Protein AF-A0A2U2I486-F1 (afdb_monomer)

Secondary structure (DSSP, 8-state):
--PPPPP---------PBPPHHHHHHHHHHHHHHHHHHHHHHGGG--SSHHHHHHHHHHHHHHGGG--HHHHHHHHHHHHHHHHHHHHHH-GGG--EEEEETTEEEEEEE-TTSPEEEE-HHHHHHHHHHHT-SSHHHHHHHHHHHHHH-GGG---------------PPPPPPPPP------PPPPPP-PPPPPP--PPPPPP----------------------------PPPPPEEEEEEBTTS-EEEEEPPSS-TTT---S--EEEEEEEEETTEEEEEEEEEE-TTTHHHHS---TTSHHHHHHHHHHHHHHHHHHHS--HHHHHHHHHHHHHHHHHHHHHSS-SSS--TT--SEEEEEEEE-SSSEEEEEEEES-HHHHHHHHHHTHHHHHTSSEEEEE------------

Sequence (417 aa):
MVTPTPAAQLPRTEAGPPIDAIELARLNGYAAFVLNALKEQLGDAAGYDVKSLSILSKNVSDKRLGYDGETAGKIATLYGAFLGQTLITCFPKAAPAWIRANGGVGIAMRSPSGAVSLVFPVASLTSHIEQGEQFSLLRCFSAVAASLAGPSQQRAEPEPAARIAPDVKPLPATPVDADALAAPVSAPVAAPLPKPVAAPIPEPVAAPITSPVEAQAAVSAKSARPAFMRQALAPTPAFDLGPDDKGNPLILHLPEACCNCSHRTYTVAKETPLKLGGGQGIEVDFAYCGRCAFTAGKLPLRLAVHAALLGVAYAGLIIATLWSGRLLALAVLAPPLIAAAVYFSLHRARGRMTSNYQPVRLAGLERGSLGIRKLVLRFSNKEYAAEFGSLNENRVSDGTIEITHARMIRLHNRPYG

Radius of gyration: 34.33 Å; Cα contacts (8 Å, |Δi|>4): 468; chains: 1; bounding box: 68×110×97 Å

Mean predicted aligned error: 19.28 Å

Foldseek 3Di:
DDDPDPDPDDPQFDFAAFDDPVVVVVLVVLLVVLQVVLCVVPNPPGDLELVNLQVVLQVCLVCLVVQDDPSQLSSLSSSLSSLLVSCCVVCVVQVWGWGDTPNAIWIWGAAPVRRTDTAGSSVQSSVCSVVSPGSSSSVSNVVVVVVNVPPVPPPDPDDPPPDDDDPDDDDDDDDDDPDDDDDDDDDDDDDDDDDDDDDDDDDDDDDDDDDDDDDDDDDDDPDDDDPDDPDPPDPADWDWQAAALVRHTPIFGADCAALAPRHNPGFDFDFAFADDPPDDTRTDTHGHDSVCVVLSDLPVCDDPVVVVLVVQQVVLVVVLVVPPDPVVSCVSNVVSVVVVVVVCVVVVPPPDDDSNDDQKHFPDWDAHPNGTHATEIEGADPVSLVVSCVRCVVCVVSRNYHYHYPPPPPPDPPPDD

Organism: NCBI:txid1524097

Nearest PDB structures (foldseek):
  5f9f-assembly1_K  TM=2.195E-01  e=8.546E+00  Homo sapiens

pLDDT: mean 74.26, std 20.44, range [30.27, 98.0]

Structure (mmCIF, N/CA/C/O backbone):
data_AF-A0A2U2I486-F1
#
_entry.id   AF-A0A2U2I486-F1
#
loop_
_atom_site.group_PDB
_atom_site.id
_atom_site.type_symbol
_atom_site.label_atom_id
_atom_site.label_alt_id
_atom_site.label_comp_id
_atom_site.label_asym_id
_atom_site.label_entity_id
_atom_site.label_seq_id
_atom_site.pdbx_PDB_ins_code
_atom_site.Cartn_x
_atom_site.Cartn_y
_atom_site.Cartn_z
_atom_site.occupancy
_atom_site.B_iso_or_equiv
_atom_site.auth_seq_id
_atom_site.auth_comp_id
_atom_site.auth_asym_id
_atom_site.auth_atom_id
_atom_site.pdbx_PDB_model_num
ATOM 1 N N . MET A 1 1 ? 11.520 42.914 -5.636 1.00 43.88 1 MET A N 1
ATOM 2 C CA . MET A 1 1 ? 12.199 41.867 -6.427 1.00 43.88 1 MET A CA 1
ATOM 3 C C . MET A 1 1 ? 12.031 40.558 -5.678 1.00 43.88 1 MET A C 1
ATOM 5 O O . MET A 1 1 ? 12.535 40.456 -4.570 1.00 43.88 1 MET A O 1
ATOM 9 N N . VAL A 1 2 ? 11.240 39.622 -6.206 1.00 30.27 2 VAL A N 1
ATOM 10 C CA . VAL A 1 2 ? 11.104 38.279 -5.620 1.00 30.27 2 VAL A CA 1
ATOM 11 C C . VAL A 1 2 ? 12.254 37.454 -6.180 1.00 30.27 2 VAL A C 1
ATOM 13 O O . VAL A 1 2 ? 12.322 37.240 -7.387 1.00 30.27 2 VAL A O 1
ATOM 16 N N . THR A 1 3 ? 13.199 37.066 -5.332 1.00 34.34 3 THR A N 1
ATOM 17 C CA . THR A 1 3 ? 14.266 36.140 -5.711 1.00 34.34 3 THR A CA 1
ATOM 18 C C . THR A 1 3 ? 13.634 34.785 -6.045 1.00 34.34 3 THR A C 1
ATOM 20 O O . THR A 1 3 ? 12.876 34.262 -5.224 1.00 34.34 3 THR A O 1
ATOM 23 N N . PRO A 1 4 ? 13.885 34.209 -7.236 1.00 39.44 4 PRO A N 1
ATOM 24 C CA . PRO A 1 4 ? 13.373 32.886 -7.558 1.00 39.44 4 PRO A CA 1
ATOM 25 C C . PRO A 1 4 ? 13.928 31.887 -6.543 1.00 39.44 4 PRO A C 1
ATOM 27 O O . PRO A 1 4 ? 15.137 31.823 -6.312 1.00 39.44 4 PRO A O 1
ATOM 30 N N . THR A 1 5 ? 13.036 31.131 -5.903 1.00 33.69 5 THR A N 1
ATOM 31 C CA . THR A 1 5 ? 13.426 30.042 -5.010 1.00 33.69 5 THR A CA 1
ATOM 32 C C . THR A 1 5 ? 14.251 29.040 -5.824 1.00 33.69 5 THR A C 1
ATOM 34 O O . THR A 1 5 ? 13.760 28.570 -6.854 1.00 33.69 5 THR A O 1
ATOM 37 N N . PRO A 1 6 ? 15.496 28.726 -5.425 1.00 37.31 6 PRO A N 1
ATOM 38 C CA . PRO A 1 6 ? 16.315 27.768 -6.153 1.00 37.31 6 PRO A CA 1
ATOM 39 C C . PRO A 1 6 ? 15.577 26.430 -6.222 1.00 37.31 6 PRO A C 1
ATOM 41 O O . PRO A 1 6 ? 15.105 25.922 -5.203 1.00 37.31 6 PRO A O 1
ATOM 44 N N . ALA A 1 7 ? 15.448 25.880 -7.434 1.00 39.12 7 ALA A N 1
ATOM 45 C CA . ALA A 1 7 ? 14.873 24.559 -7.639 1.00 39.12 7 ALA A CA 1
ATOM 46 C C . ALA A 1 7 ? 15.626 23.560 -6.753 1.00 39.12 7 ALA A C 1
ATOM 48 O O . ALA A 1 7 ? 16.855 23.479 -6.820 1.00 39.12 7 ALA A O 1
ATOM 49 N N . ALA A 1 8 ? 14.895 22.848 -5.892 1.00 34.44 8 ALA A N 1
ATOM 50 C CA . ALA A 1 8 ? 15.474 21.874 -4.980 1.00 34.44 8 ALA A CA 1
ATOM 51 C C . ALA A 1 8 ? 16.332 20.882 -5.779 1.00 34.44 8 ALA A C 1
ATOM 53 O O . ALA A 1 8 ? 15.821 20.145 -6.625 1.00 34.44 8 ALA A O 1
ATOM 54 N N . GLN A 1 9 ? 17.646 20.892 -5.542 1.00 39.12 9 GLN A N 1
ATOM 55 C CA . GLN A 1 9 ? 18.541 19.901 -6.123 1.00 39.12 9 GLN A CA 1
ATOM 56 C C . GLN A 1 9 ? 18.158 18.541 -5.540 1.00 39.12 9 GLN A C 1
ATOM 58 O O . GLN A 1 9 ? 18.281 18.318 -4.336 1.00 39.12 9 GLN A O 1
ATOM 63 N N . LEU A 1 10 ? 17.653 17.646 -6.393 1.00 45.47 10 LEU A N 1
ATOM 64 C CA . LEU A 1 10 ? 17.378 16.266 -6.008 1.00 45.47 10 LEU A CA 1
ATOM 65 C C . LEU A 1 10 ? 18.682 15.640 -5.475 1.00 45.47 10 LEU A C 1
ATOM 67 O O . LEU A 1 10 ? 19.720 15.775 -6.132 1.00 45.47 10 LEU A O 1
ATOM 71 N N . PRO A 1 11 ? 18.666 14.980 -4.303 1.00 50.12 11 PRO A N 1
ATOM 72 C CA . PRO A 1 11 ? 19.854 14.337 -3.757 1.00 50.12 11 PRO A CA 1
ATOM 73 C C . PRO A 1 11 ? 20.425 13.352 -4.782 1.00 50.12 11 PRO A C 1
ATOM 75 O O . PRO A 1 11 ? 19.689 12.526 -5.331 1.00 50.12 11 PRO A O 1
ATOM 78 N N . ARG A 1 12 ? 21.738 13.446 -5.050 1.00 55.31 12 ARG A N 1
ATOM 79 C CA . ARG A 1 12 ? 22.470 12.471 -5.874 1.00 55.31 12 ARG A CA 1
ATOM 80 C C . ARG A 1 12 ? 22.358 11.116 -5.195 1.00 55.31 12 ARG A C 1
ATOM 82 O O . ARG A 1 12 ? 23.100 10.812 -4.271 1.00 55.31 12 ARG A O 1
ATOM 89 N N . THR A 1 13 ? 21.380 10.339 -5.625 1.00 65.19 13 THR A N 1
ATOM 90 C CA . THR A 1 13 ? 21.163 9.001 -5.105 1.00 65.19 13 THR A CA 1
ATOM 91 C C . THR A 1 13 ? 21.989 8.055 -5.969 1.00 65.19 13 THR A C 1
ATOM 93 O O . THR A 1 13 ? 21.923 8.127 -7.198 1.00 65.19 13 THR A O 1
ATOM 96 N N . GLU A 1 14 ? 22.807 7.210 -5.350 1.00 76.50 14 GLU A N 1
ATOM 97 C CA . GLU A 1 14 ? 23.515 6.160 -6.077 1.00 76.50 14 GLU A CA 1
ATOM 98 C C . GLU A 1 14 ? 22.495 5.189 -6.683 1.00 76.50 14 GLU A C 1
ATOM 100 O O . GLU A 1 14 ? 21.505 4.815 -6.047 1.00 76.50 14 GLU A O 1
ATOM 105 N N . ALA A 1 15 ? 22.701 4.814 -7.945 1.00 82.44 15 ALA A N 1
ATOM 106 C CA . ALA A 1 15 ? 21.860 3.821 -8.591 1.00 82.44 15 ALA A CA 1
ATOM 107 C C . ALA A 1 15 ? 22.086 2.467 -7.909 1.00 82.44 15 ALA A C 1
ATOM 109 O O . ALA A 1 15 ? 23.188 1.926 -7.950 1.00 82.44 15 ALA A O 1
ATOM 110 N N . GLY A 1 16 ? 21.046 1.938 -7.267 1.00 88.88 16 GLY A N 1
ATOM 111 C CA . GLY A 1 16 ? 21.075 0.587 -6.722 1.00 88.88 16 GLY A CA 1
ATOM 112 C C . GLY A 1 16 ? 21.023 -0.495 -7.811 1.00 88.88 16 GLY A C 1
ATOM 113 O O . GLY A 1 16 ? 20.982 -0.187 -9.007 1.00 88.88 16 GLY A O 1
ATOM 114 N N . PRO A 1 17 ? 21.049 -1.779 -7.416 1.00 94.31 17 PRO A N 1
ATOM 115 C CA . PRO A 1 17 ? 21.125 -2.890 -8.355 1.00 94.31 17 PRO A CA 1
ATOM 116 C C . PRO A 1 17 ? 19.868 -2.991 -9.240 1.00 94.31 17 PRO A C 1
ATOM 118 O O . PRO A 1 17 ? 18.783 -2.554 -8.827 1.00 94.31 17 PRO A O 1
ATOM 121 N N . PRO A 1 18 ? 19.985 -3.597 -10.440 1.00 96.00 18 PRO A N 1
ATOM 122 C CA . PRO A 1 18 ? 18.830 -3.987 -11.243 1.00 96.00 18 PRO A CA 1
ATOM 123 C C . PRO A 1 18 ? 17.846 -4.824 -10.420 1.00 96.00 18 PRO A C 1
ATOM 125 O O . PRO A 1 18 ? 18.261 -5.619 -9.574 1.00 96.00 18 PRO A O 1
ATOM 128 N N . ILE A 1 19 ? 16.548 -4.650 -10.668 1.00 96.56 19 ILE A N 1
ATOM 129 C CA . ILE A 1 19 ? 15.531 -5.507 -10.043 1.00 96.56 19 ILE A CA 1
ATOM 130 C C . ILE A 1 19 ? 15.629 -6.947 -10.565 1.00 96.56 19 ILE A C 1
ATOM 132 O O . ILE A 1 19 ? 16.117 -7.187 -11.672 1.00 96.56 19 ILE A O 1
ATOM 136 N N . ASP A 1 20 ? 15.152 -7.911 -9.778 1.00 96.81 20 ASP A N 1
ATOM 137 C CA . ASP A 1 20 ? 15.137 -9.310 -10.195 1.00 96.81 20 ASP A CA 1
ATOM 138 C C . ASP A 1 20 ? 14.113 -9.577 -11.316 1.00 96.81 20 ASP A C 1
ATOM 140 O O . ASP A 1 20 ? 13.197 -8.791 -11.581 1.00 96.81 20 ASP A O 1
ATOM 144 N N . ALA A 1 21 ? 14.271 -10.715 -11.995 1.00 96.06 21 ALA A N 1
ATOM 145 C CA . ALA A 1 21 ? 13.443 -11.074 -13.144 1.00 96.06 21 ALA A CA 1
ATOM 146 C C . ALA A 1 21 ? 11.952 -11.248 -12.796 1.00 96.06 21 ALA A C 1
ATOM 148 O O . ALA A 1 21 ? 11.094 -10.982 -13.641 1.00 96.06 21 ALA A O 1
ATOM 149 N N . ILE A 1 22 ? 11.628 -11.676 -11.571 1.00 96.75 22 ILE A N 1
ATOM 150 C CA . ILE A 1 22 ? 10.245 -11.895 -11.128 1.00 96.75 22 ILE A CA 1
ATOM 151 C C . ILE A 1 22 ? 9.560 -10.544 -10.916 1.00 96.75 22 ILE A C 1
ATOM 153 O O . ILE A 1 22 ? 8.432 -10.335 -11.371 1.00 96.75 22 ILE A O 1
ATOM 157 N N . GLU A 1 23 ? 10.239 -9.609 -10.257 1.00 95.56 23 GLU A N 1
ATOM 158 C CA . GLU A 1 23 ? 9.746 -8.251 -10.051 1.00 95.56 23 GLU A CA 1
ATOM 159 C C . GLU A 1 23 ? 9.606 -7.491 -11.375 1.00 95.56 23 GLU A C 1
ATOM 161 O O . GLU A 1 23 ? 8.579 -6.848 -11.607 1.00 95.56 23 GLU A O 1
ATOM 166 N N . LEU A 1 24 ? 10.573 -7.639 -12.285 1.00 96.44 24 LEU A N 1
ATOM 167 C CA . LEU A 1 24 ? 10.499 -7.066 -13.629 1.00 96.44 24 LEU A CA 1
ATOM 168 C C . LEU A 1 24 ? 9.294 -7.606 -14.409 1.00 96.44 24 LEU A C 1
ATOM 170 O O . LEU A 1 24 ? 8.523 -6.829 -14.974 1.00 96.44 24 LEU A O 1
ATOM 174 N N . ALA A 1 25 ? 9.089 -8.927 -14.408 1.00 96.56 25 ALA A N 1
ATOM 175 C CA . ALA A 1 25 ? 7.935 -9.548 -15.056 1.00 96.56 25 ALA A CA 1
ATOM 176 C C . ALA A 1 25 ? 6.609 -9.036 -14.471 1.00 96.56 25 ALA A C 1
ATOM 178 O O . ALA A 1 25 ? 5.661 -8.774 -15.214 1.00 96.56 25 ALA A O 1
ATOM 179 N N . ARG A 1 26 ? 6.551 -8.826 -13.150 1.00 96.69 26 ARG A N 1
ATOM 180 C CA . ARG A 1 26 ? 5.376 -8.270 -12.468 1.00 96.69 26 ARG A CA 1
ATOM 181 C C . ARG A 1 26 ? 5.080 -6.834 -12.908 1.00 96.69 26 ARG A C 1
ATOM 183 O O . ARG A 1 26 ? 3.932 -6.537 -13.233 1.00 96.69 26 ARG A O 1
ATOM 190 N N . LEU A 1 27 ? 6.086 -5.959 -12.953 1.00 96.12 27 LEU A N 1
ATOM 191 C CA . LEU A 1 27 ? 5.916 -4.573 -13.413 1.00 96.12 27 LEU A CA 1
ATOM 192 C C . LEU A 1 27 ? 5.481 -4.510 -14.878 1.00 96.12 27 LEU A C 1
ATOM 194 O O . LEU A 1 27 ? 4.562 -3.762 -15.212 1.00 96.12 27 LEU A O 1
ATOM 198 N N . ASN A 1 28 ? 6.065 -5.350 -15.732 1.00 96.81 28 ASN A N 1
ATOM 199 C CA . ASN A 1 28 ? 5.653 -5.464 -17.130 1.00 96.81 28 ASN A CA 1
ATOM 200 C C . ASN A 1 28 ? 4.198 -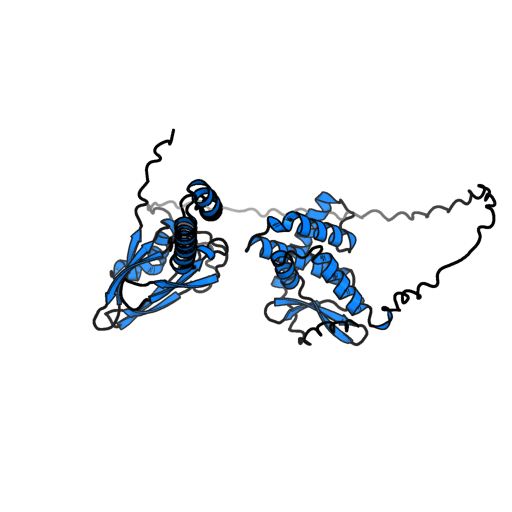5.939 -17.253 1.00 96.81 28 ASN A C 1
ATOM 202 O O . ASN A 1 28 ? 3.443 -5.401 -18.060 1.00 96.81 28 ASN A O 1
ATOM 206 N N . GLY A 1 29 ? 3.776 -6.892 -16.416 1.00 97.12 29 GLY A N 1
ATOM 207 C CA . GLY A 1 29 ? 2.384 -7.340 -16.345 1.00 97.12 29 GLY A CA 1
ATOM 208 C C . GLY A 1 29 ? 1.419 -6.218 -15.949 1.00 97.12 29 GLY A C 1
ATOM 209 O O . GLY A 1 29 ? 0.365 -6.064 -16.564 1.00 97.12 29 GLY A O 1
ATOM 210 N N . TYR A 1 30 ? 1.792 -5.386 -14.974 1.00 97.50 30 TYR A N 1
ATOM 211 C CA . TYR A 1 30 ? 0.999 -4.219 -14.573 1.00 97.50 30 TYR A CA 1
ATOM 212 C C . TYR A 1 30 ? 0.898 -3.164 -15.677 1.00 97.50 30 TYR A C 1
ATOM 214 O O . TYR A 1 30 ? -0.197 -2.669 -15.945 1.00 97.50 30 TYR A O 1
ATOM 222 N N . ALA A 1 31 ? 2.007 -2.854 -16.351 1.00 97.56 31 ALA A N 1
ATOM 223 C CA . ALA A 1 31 ? 2.008 -1.931 -17.482 1.00 97.56 31 ALA A CA 1
ATOM 224 C C . ALA A 1 31 ? 1.124 -2.449 -18.632 1.00 97.56 31 ALA A C 1
ATOM 226 O O . ALA A 1 31 ? 0.301 -1.699 -19.160 1.00 97.56 31 ALA A O 1
ATOM 227 N N . ALA A 1 32 ? 1.223 -3.742 -18.959 1.00 97.88 32 ALA A N 1
ATOM 228 C CA . ALA A 1 32 ? 0.413 -4.378 -19.996 1.00 97.88 32 ALA A CA 1
ATOM 229 C C . ALA A 1 32 ? -1.082 -4.385 -19.652 1.00 97.88 32 ALA A C 1
ATOM 231 O O . ALA A 1 32 ? -1.913 -4.123 -20.519 1.00 97.88 32 ALA A O 1
ATOM 232 N N . PHE A 1 33 ? -1.434 -4.624 -18.385 1.00 97.69 33 PHE A N 1
ATOM 233 C CA . PHE A 1 33 ? -2.816 -4.535 -17.915 1.00 97.69 33 PHE A CA 1
ATOM 234 C C . PHE A 1 33 ? -3.409 -3.139 -18.156 1.00 97.69 33 PHE A C 1
ATOM 236 O O . PHE A 1 33 ? -4.499 -3.019 -18.714 1.00 97.69 33 PHE A O 1
ATOM 243 N N . VAL A 1 34 ? -2.674 -2.079 -17.798 1.00 97.56 34 VAL A N 1
ATOM 244 C CA . VAL A 1 34 ? -3.115 -0.692 -18.030 1.00 97.56 34 VAL A CA 1
ATOM 245 C C . VAL A 1 34 ? -3.218 -0.382 -19.526 1.00 97.56 34 VAL A C 1
ATOM 247 O O . VAL A 1 34 ? -4.187 0.249 -19.948 1.00 97.56 34 VAL A O 1
ATOM 250 N N . LEU A 1 35 ? -2.266 -0.850 -20.341 1.00 97.94 35 LEU A N 1
ATOM 251 C CA . LEU A 1 35 ? -2.310 -0.666 -21.792 1.00 97.94 35 LEU A CA 1
ATOM 252 C C . LEU A 1 35 ? -3.539 -1.334 -22.420 1.00 97.94 35 LEU A C 1
ATOM 254 O O . LEU A 1 35 ? -4.194 -0.728 -23.261 1.00 97.94 35 LEU A O 1
ATOM 258 N N . ASN A 1 36 ? -3.878 -2.554 -22.005 1.00 97.62 36 ASN A N 1
ATOM 259 C CA . ASN A 1 36 ? -5.055 -3.254 -22.522 1.00 97.62 36 ASN A CA 1
ATOM 260 C C . ASN A 1 36 ? -6.351 -2.515 -22.163 1.00 97.62 36 ASN A C 1
ATOM 262 O O . ASN A 1 36 ? -7.188 -2.306 -23.035 1.00 97.62 36 ASN A O 1
ATOM 266 N N . ALA A 1 37 ? -6.468 -2.012 -20.931 1.00 96.81 37 ALA A N 1
ATOM 267 C CA . ALA A 1 37 ? -7.608 -1.186 -20.529 1.00 96.81 37 ALA A CA 1
ATOM 268 C C . ALA A 1 37 ? -7.713 0.121 -21.343 1.00 96.81 37 ALA A C 1
ATOM 270 O O . ALA A 1 37 ? -8.811 0.590 -21.637 1.00 96.81 37 ALA A O 1
ATOM 271 N N . LEU A 1 38 ? -6.582 0.718 -21.736 1.00 96.94 38 LEU A N 1
ATOM 272 C CA . LEU A 1 38 ? -6.579 1.865 -22.648 1.00 96.94 38 LEU A CA 1
ATOM 273 C C . LEU A 1 38 ? -6.982 1.485 -24.072 1.00 96.94 38 LEU A C 1
ATOM 275 O O . LEU A 1 38 ? -7.700 2.250 -24.712 1.00 96.94 38 LEU A O 1
ATOM 279 N N . LYS A 1 39 ? -6.548 0.325 -24.571 1.00 97.69 39 LYS A N 1
ATOM 280 C CA . LYS A 1 39 ? -6.934 -0.177 -25.898 1.00 97.69 39 LYS A CA 1
ATOM 281 C C . LYS A 1 39 ? -8.432 -0.434 -25.998 1.00 97.69 39 LYS A C 1
ATOM 283 O O . LYS A 1 39 ? -9.020 -0.146 -27.031 1.00 97.69 39 LYS A O 1
ATOM 288 N N . GLU A 1 40 ? -9.074 -0.875 -24.922 1.00 96.62 40 GLU A N 1
ATOM 289 C CA . GLU A 1 40 ? -10.538 -0.978 -24.873 1.00 96.62 40 GLU A CA 1
ATOM 290 C C . GLU A 1 40 ? -11.233 0.385 -25.051 1.00 96.62 40 GLU A C 1
ATOM 292 O O . GLU A 1 40 ? -12.322 0.452 -25.614 1.00 96.62 40 GLU A O 1
ATOM 297 N N . GLN A 1 41 ? -10.608 1.481 -24.606 1.00 95.12 41 GLN A N 1
ATOM 298 C CA . GLN A 1 41 ? -11.170 2.836 -24.698 1.00 95.12 41 GLN A CA 1
ATOM 299 C C . GLN A 1 41 ? -10.798 3.572 -25.992 1.00 95.12 41 GLN A C 1
ATOM 301 O O . GLN A 1 41 ? -11.584 4.375 -26.489 1.00 95.12 41 GLN A O 1
ATOM 306 N N . LEU A 1 42 ? -9.586 3.353 -26.505 1.00 95.31 42 LEU A N 1
ATOM 307 C CA . LEU A 1 42 ? -8.979 4.142 -27.585 1.00 95.31 42 LEU A CA 1
ATOM 308 C C . LEU A 1 42 ? -8.692 3.324 -28.853 1.00 95.31 42 LEU A C 1
ATOM 310 O O . LEU A 1 42 ? -8.221 3.883 -29.844 1.00 95.31 42 LEU A O 1
ATOM 314 N N . GLY A 1 43 ? -8.944 2.015 -28.826 1.00 96.94 43 GLY A N 1
ATOM 315 C CA . GLY A 1 43 ? -8.582 1.081 -29.887 1.00 96.94 43 GLY A CA 1
ATOM 316 C C . GLY A 1 43 ? -7.069 0.893 -30.025 1.00 96.94 43 GLY A C 1
ATOM 317 O O . GLY A 1 43 ? -6.291 1.122 -29.095 1.00 96.94 43 GLY A O 1
ATOM 318 N N . ASP A 1 44 ? -6.641 0.519 -31.230 1.00 97.06 44 ASP A N 1
ATOM 319 C CA . ASP A 1 44 ? -5.233 0.245 -31.555 1.00 97.06 44 ASP A CA 1
ATOM 320 C C . ASP A 1 44 ? -4.325 1.484 -31.502 1.00 97.06 44 ASP A C 1
ATOM 322 O O . ASP A 1 44 ? -3.103 1.363 -31.558 1.00 97.06 44 ASP A O 1
ATOM 326 N N . ALA A 1 45 ? -4.904 2.679 -31.351 1.00 95.56 45 ALA A N 1
ATOM 327 C CA . ALA A 1 45 ? -4.158 3.920 -31.182 1.00 95.56 45 ALA A CA 1
ATOM 328 C C . ALA A 1 45 ? -3.526 4.073 -29.784 1.00 95.56 45 ALA A C 1
ATOM 330 O O . ALA A 1 45 ? -2.759 5.013 -29.580 1.00 95.56 45 ALA A O 1
ATOM 331 N N . ALA A 1 46 ? -3.860 3.207 -28.818 1.00 97.50 46 ALA A N 1
ATOM 332 C CA . ALA A 1 46 ? -3.228 3.210 -27.502 1.00 97.50 46 ALA A CA 1
ATOM 333 C C . ALA A 1 46 ? -1.869 2.495 -27.522 1.00 97.50 46 ALA A C 1
ATOM 335 O O . ALA A 1 46 ? -1.747 1.340 -27.945 1.00 97.50 46 ALA A O 1
ATOM 336 N N . GLY A 1 47 ? -0.860 3.166 -26.971 1.00 98.00 47 GLY A N 1
ATOM 337 C CA . GLY A 1 47 ? 0.513 2.683 -26.873 1.00 98.00 47 GLY A CA 1
ATOM 338 C C . GLY A 1 47 ? 1.215 3.164 -25.603 1.00 98.00 47 GLY A C 1
ATOM 339 O O . GLY A 1 47 ? 0.645 3.872 -24.773 1.00 98.00 47 GLY A O 1
ATOM 340 N N . TYR A 1 48 ? 2.483 2.788 -25.446 1.00 97.94 48 TYR A N 1
ATOM 341 C CA . TYR A 1 48 ? 3.366 3.368 -24.427 1.00 97.94 48 TYR A CA 1
ATOM 342 C C . TYR A 1 48 ? 3.914 4.712 -24.926 1.00 97.94 48 TYR A C 1
ATOM 344 O O . TYR A 1 48 ? 5.093 4.842 -25.247 1.00 97.94 48 TYR A O 1
ATOM 352 N N . ASP A 1 49 ? 3.022 5.695 -25.051 1.00 96.88 49 ASP A N 1
ATOM 353 C CA . ASP A 1 49 ? 3.300 7.016 -25.614 1.00 96.88 49 ASP A CA 1
ATOM 354 C C . ASP A 1 49 ? 2.719 8.161 -24.766 1.00 96.88 49 ASP A C 1
ATOM 356 O O . ASP A 1 49 ? 1.925 7.972 -23.839 1.00 96.88 49 ASP A O 1
ATOM 360 N N . VAL A 1 50 ? 3.124 9.389 -25.101 1.00 95.56 50 VAL A N 1
ATOM 361 C CA . VAL A 1 50 ? 2.728 10.610 -24.379 1.00 95.56 50 VAL A CA 1
ATOM 362 C C . VAL A 1 50 ? 1.218 10.861 -24.450 1.00 95.56 50 VAL A C 1
ATOM 364 O O . VAL A 1 50 ? 0.632 11.376 -23.495 1.00 95.56 50 VAL A O 1
ATOM 367 N N . LYS A 1 51 ? 0.561 10.485 -25.555 1.00 96.31 51 LYS A N 1
ATOM 368 C CA . LYS A 1 51 ? -0.881 10.695 -25.748 1.00 96.31 51 LYS A CA 1
ATOM 369 C C . LYS A 1 51 ? -1.685 9.812 -24.793 1.00 96.31 51 LYS A C 1
ATOM 371 O O . LYS A 1 51 ? -2.553 10.306 -24.074 1.00 96.31 51 LYS A O 1
ATOM 376 N N . SER A 1 52 ? -1.348 8.530 -24.744 1.00 97.12 52 SER A N 1
ATOM 377 C CA . SER A 1 52 ? -1.931 7.532 -23.849 1.00 97.12 52 SER A CA 1
ATOM 378 C C . SER A 1 52 ? -1.677 7.895 -22.384 1.00 97.12 52 SER A C 1
ATOM 380 O O . SER A 1 52 ? -2.591 7.857 -21.557 1.00 97.12 52 SER A O 1
ATOM 382 N N . LEU A 1 53 ? -0.462 8.362 -22.073 1.00 95.88 53 LEU A N 1
ATOM 383 C CA . LEU A 1 53 ? -0.108 8.847 -20.741 1.00 95.88 53 LEU A CA 1
ATOM 384 C C . LEU A 1 53 ? -0.927 10.079 -20.323 1.00 95.88 53 LEU A C 1
ATOM 386 O O . LEU A 1 53 ? -1.365 10.155 -19.176 1.00 95.88 53 LEU A O 1
ATOM 390 N N . SER A 1 54 ? -1.169 11.028 -21.232 1.00 95.25 54 SER A N 1
ATOM 391 C CA . SER A 1 54 ? -1.991 12.217 -20.963 1.00 95.25 54 SER A CA 1
ATOM 392 C C . SER A 1 54 ? -3.431 11.844 -20.588 1.00 95.25 54 SER A C 1
ATOM 394 O O . SER A 1 54 ? -3.972 12.348 -19.600 1.00 95.25 54 SER A O 1
ATOM 396 N N . ILE A 1 55 ? -4.021 10.882 -21.305 1.00 95.31 55 ILE A N 1
ATOM 397 C CA . ILE A 1 55 ? -5.374 10.376 -21.031 1.00 95.31 55 ILE A CA 1
ATOM 398 C C . ILE A 1 55 ? -5.434 9.687 -19.663 1.00 95.31 55 ILE A C 1
ATOM 400 O O . ILE A 1 55 ? -6.315 9.999 -18.859 1.00 95.31 55 ILE A O 1
ATOM 404 N N . LEU A 1 56 ? -4.468 8.818 -19.342 1.00 94.81 56 LEU A N 1
ATOM 405 C CA . LEU A 1 56 ? -4.372 8.222 -18.003 1.00 94.81 56 LEU A CA 1
ATOM 406 C C . LEU A 1 56 ? -4.204 9.283 -16.922 1.00 94.81 56 LEU A C 1
ATOM 408 O O . LEU A 1 56 ? -4.858 9.214 -15.884 1.00 94.81 56 LEU A O 1
ATOM 412 N N . SER A 1 57 ? -3.355 10.280 -17.165 1.00 93.56 57 SER A N 1
ATOM 413 C CA . SER A 1 57 ? -3.096 11.359 -16.218 1.00 93.56 57 SER A CA 1
ATOM 414 C C . SER A 1 57 ? -4.363 12.149 -15.891 1.00 93.56 57 SER A C 1
ATOM 416 O O . SER A 1 57 ? -4.577 12.513 -14.730 1.00 93.56 57 SER A O 1
ATOM 418 N N . LYS A 1 58 ? -5.216 12.389 -16.893 1.00 93.56 58 LYS A N 1
ATOM 419 C CA . LYS A 1 58 ? -6.539 12.988 -16.706 1.00 93.56 58 LYS A CA 1
ATOM 420 C C . LYS A 1 58 ? -7.455 12.061 -15.904 1.00 93.56 58 LYS A C 1
ATOM 422 O O . LYS A 1 58 ? -7.997 12.486 -14.890 1.00 93.56 58 LYS A O 1
ATOM 427 N N . ASN A 1 59 ? -7.530 10.779 -16.267 1.00 91.06 59 ASN A N 1
ATOM 428 C CA . ASN A 1 59 ? -8.355 9.790 -15.566 1.00 91.06 59 ASN A CA 1
ATOM 429 C C . ASN A 1 59 ? -7.998 9.649 -14.074 1.00 91.06 59 ASN A C 1
ATOM 431 O O . ASN A 1 59 ? -8.900 9.539 -13.242 1.00 91.06 59 ASN A O 1
ATOM 435 N N . VAL A 1 60 ? -6.705 9.665 -13.713 1.00 90.31 60 VAL A N 1
ATOM 436 C CA . VAL A 1 60 ? -6.281 9.693 -12.297 1.00 90.31 60 VAL A CA 1
ATOM 437 C C . VAL A 1 60 ? -6.790 10.950 -11.619 1.00 90.31 60 VAL A C 1
ATOM 439 O O . VAL A 1 60 ? -7.362 10.861 -10.539 1.00 90.31 60 VAL A O 1
ATOM 442 N N . SER A 1 61 ? -6.583 12.106 -12.252 1.00 88.56 61 SER A N 1
ATOM 443 C CA . SER A 1 61 ? -6.938 13.406 -11.681 1.00 88.56 61 SER A CA 1
ATOM 444 C C . SER A 1 61 ? -8.443 13.513 -11.425 1.00 88.56 61 SER A C 1
ATOM 446 O O . SER A 1 61 ? -8.840 13.929 -10.338 1.00 88.56 61 SER A O 1
ATOM 448 N N . ASP A 1 62 ? -9.266 13.058 -12.372 1.00 90.81 62 ASP A N 1
ATOM 449 C CA . ASP A 1 62 ? -10.730 13.112 -12.292 1.00 90.81 62 ASP A CA 1
ATOM 450 C C . ASP A 1 62 ? -11.285 12.174 -11.208 1.00 90.81 62 ASP A C 1
ATOM 452 O O . ASP A 1 62 ? -12.246 12.504 -10.514 1.00 90.81 62 ASP A O 1
ATOM 456 N N . LYS A 1 63 ? -10.665 11.002 -11.022 1.00 90.50 63 LYS A N 1
ATOM 457 C CA . LYS A 1 63 ? -11.135 9.967 -10.083 1.00 90.50 63 LYS A CA 1
ATOM 458 C C . LYS A 1 63 ? -10.423 9.975 -8.730 1.00 90.50 63 LYS A C 1
ATOM 460 O O . LYS A 1 63 ? -10.766 9.169 -7.867 1.00 90.50 63 LYS A O 1
ATOM 465 N N . ARG A 1 64 ? -9.472 10.889 -8.507 1.00 85.56 64 ARG A N 1
ATOM 466 C CA . ARG A 1 64 ? -8.591 10.886 -7.324 1.00 85.56 64 ARG A CA 1
ATOM 467 C C . ARG A 1 64 ? -9.327 10.884 -5.988 1.00 85.56 64 ARG A C 1
ATOM 469 O O . ARG A 1 64 ? -8.892 10.217 -5.063 1.00 85.56 64 ARG A O 1
ATOM 476 N N . LEU A 1 65 ? -10.459 11.589 -5.896 1.00 83.44 65 LEU A N 1
ATOM 477 C CA . LEU A 1 65 ? -11.249 11.677 -4.661 1.00 83.44 65 LEU A CA 1
ATOM 478 C C . LEU A 1 65 ? -11.855 10.324 -4.253 1.00 83.44 65 LEU A C 1
ATOM 480 O O . LEU A 1 65 ? -12.268 10.163 -3.109 1.00 83.44 65 LEU A O 1
ATOM 484 N N . GLY A 1 66 ? -11.910 9.362 -5.179 1.00 85.75 66 GLY A N 1
ATOM 485 C CA . GLY A 1 66 ? -12.337 7.989 -4.925 1.00 85.75 66 GLY A CA 1
ATOM 486 C C . GLY A 1 66 ? -11.197 7.026 -4.582 1.00 85.75 66 GLY A C 1
ATOM 487 O O . GLY A 1 66 ? -11.473 5.857 -4.319 1.00 85.75 66 GLY A O 1
ATOM 488 N N . TYR A 1 67 ? -9.935 7.467 -4.599 1.00 88.44 67 TYR A N 1
ATOM 489 C CA . TYR A 1 67 ? -8.788 6.629 -4.254 1.00 88.44 67 TYR A CA 1
ATOM 490 C C . TYR A 1 67 ? -8.399 6.858 -2.794 1.00 88.44 67 TYR A C 1
ATOM 492 O O . TYR A 1 67 ? -7.779 7.861 -2.457 1.00 88.44 67 TYR A O 1
ATOM 500 N N . ASP A 1 68 ? -8.743 5.916 -1.920 1.00 84.75 68 ASP A N 1
ATOM 501 C CA . ASP A 1 68 ? -8.352 5.937 -0.513 1.00 84.75 68 ASP A CA 1
ATOM 502 C C . ASP A 1 68 ? -7.293 4.871 -0.199 1.00 84.75 68 ASP A C 1
ATOM 504 O O . ASP A 1 68 ? -7.318 3.765 -0.742 1.00 84.75 68 ASP A O 1
ATOM 508 N N . GLY A 1 69 ? -6.341 5.215 0.677 1.00 84.00 69 GLY A N 1
ATOM 509 C CA . GLY A 1 69 ? -5.342 4.308 1.257 1.00 84.00 69 GLY A CA 1
ATOM 510 C C . GLY A 1 69 ? -4.788 3.250 0.292 1.00 84.00 69 GLY A C 1
ATOM 511 O O . GLY A 1 69 ? -4.002 3.539 -0.605 1.00 84.00 69 GLY A O 1
ATOM 512 N N . GLU A 1 70 ? -5.220 2.000 0.474 1.00 83.44 70 GLU A N 1
ATOM 513 C CA . GLU A 1 70 ? -4.766 0.852 -0.324 1.00 83.44 70 GLU A CA 1
ATOM 514 C C . GLU A 1 70 ? -5.114 0.977 -1.819 1.00 83.44 70 GLU A C 1
ATOM 516 O O . GLU A 1 70 ? -4.327 0.576 -2.679 1.00 83.44 70 GLU A O 1
ATOM 521 N N . THR A 1 71 ? -6.277 1.548 -2.145 1.00 86.88 71 THR A N 1
ATOM 522 C CA . THR A 1 71 ? -6.704 1.774 -3.530 1.00 86.88 71 THR A CA 1
ATOM 523 C C . THR A 1 71 ? -5.744 2.736 -4.222 1.00 86.88 71 THR A C 1
ATOM 525 O O . THR A 1 71 ? -5.301 2.457 -5.336 1.00 86.88 71 THR A O 1
ATOM 528 N N . ALA A 1 72 ? -5.358 3.819 -3.541 1.00 86.81 72 ALA A N 1
ATOM 529 C CA . ALA A 1 72 ? -4.377 4.772 -4.051 1.00 86.81 72 ALA A CA 1
ATOM 530 C C . ALA A 1 72 ? -3.022 4.098 -4.310 1.00 86.81 72 ALA A C 1
ATOM 532 O O . ALA A 1 72 ? -2.470 4.260 -5.395 1.00 86.81 72 ALA A O 1
ATOM 533 N N . GLY A 1 73 ? -2.538 3.256 -3.389 1.00 88.31 73 GLY A N 1
ATOM 534 C CA . GLY A 1 73 ? -1.287 2.508 -3.568 1.00 88.31 73 GLY A CA 1
ATOM 535 C C . GLY A 1 73 ? -1.317 1.516 -4.740 1.00 88.31 73 GLY A C 1
ATOM 536 O O . GLY A 1 73 ? -0.351 1.416 -5.500 1.00 88.31 73 GLY A O 1
ATOM 537 N N . LYS A 1 74 ? -2.439 0.815 -4.9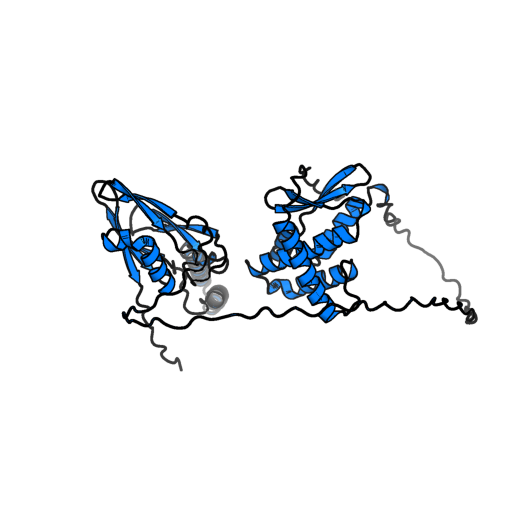53 1.00 92.31 74 LYS A N 1
ATOM 538 C CA . LYS A 1 74 ? -2.616 -0.086 -6.110 1.00 92.31 74 LYS A CA 1
ATOM 539 C C . LYS A 1 74 ? -2.647 0.683 -7.427 1.00 92.31 74 LYS A C 1
ATOM 541 O O . LYS A 1 74 ? -1.954 0.300 -8.367 1.00 92.31 74 LYS A O 1
ATOM 546 N N . ILE A 1 75 ? -3.406 1.779 -7.487 1.00 92.00 75 ILE A N 1
ATOM 547 C CA . ILE A 1 75 ? -3.468 2.648 -8.670 1.00 92.00 75 ILE A CA 1
ATOM 548 C C . ILE A 1 75 ? -2.093 3.254 -8.960 1.00 92.00 75 ILE A C 1
ATOM 550 O O . ILE A 1 75 ? -1.638 3.188 -10.098 1.00 92.00 75 ILE A O 1
ATOM 554 N N . ALA A 1 76 ? -1.393 3.752 -7.938 1.00 91.69 76 ALA A N 1
ATOM 555 C CA . ALA A 1 76 ? -0.034 4.270 -8.063 1.00 91.69 76 ALA A CA 1
ATOM 556 C C . ALA A 1 76 ? 0.947 3.220 -8.592 1.00 91.69 76 ALA A C 1
ATOM 558 O O . ALA A 1 76 ? 1.771 3.524 -9.450 1.00 91.69 76 ALA A O 1
ATOM 559 N N . THR A 1 77 ? 0.820 1.969 -8.145 1.00 93.75 77 THR A N 1
ATOM 560 C CA . THR A 1 77 ? 1.653 0.858 -8.624 1.00 93.75 77 THR A CA 1
ATOM 561 C C . THR A 1 77 ? 1.387 0.550 -10.096 1.00 93.75 77 THR A C 1
ATOM 563 O O . THR A 1 77 ? 2.324 0.497 -10.890 1.00 93.75 77 THR A O 1
ATOM 566 N N . LEU A 1 78 ? 0.117 0.395 -10.483 1.00 95.81 78 LEU A N 1
ATOM 567 C CA . LEU A 1 78 ? -0.276 0.110 -11.868 1.00 95.81 78 LEU A CA 1
ATOM 568 C C . LEU A 1 78 ? 0.158 1.235 -12.818 1.00 95.81 78 LEU A C 1
ATOM 570 O O . LEU A 1 78 ? 0.764 0.992 -13.860 1.00 95.81 78 LEU A O 1
ATOM 574 N N . TYR A 1 79 ? -0.132 2.480 -12.448 1.00 94.94 79 TYR A N 1
ATOM 575 C CA . TYR A 1 79 ? 0.075 3.635 -13.317 1.00 94.94 79 TYR A CA 1
ATOM 576 C C . TYR A 1 79 ? 1.542 4.078 -13.300 1.00 94.94 79 TYR A C 1
ATOM 578 O O . TYR A 1 79 ? 2.056 4.528 -14.321 1.00 94.94 79 TYR A O 1
ATOM 586 N N . GLY A 1 80 ? 2.246 3.880 -12.183 1.00 94.75 80 GLY A N 1
ATOM 587 C CA . GLY A 1 80 ? 3.695 4.032 -12.097 1.00 94.75 80 GLY A CA 1
ATOM 588 C C . GLY A 1 80 ? 4.436 3.006 -12.957 1.00 94.75 80 GLY A C 1
ATOM 589 O O . GLY A 1 80 ? 5.381 3.376 -13.651 1.00 94.75 80 GLY A O 1
ATOM 590 N N . ALA A 1 81 ? 3.982 1.747 -12.997 1.00 96.56 81 ALA A N 1
ATOM 591 C CA . ALA A 1 81 ? 4.528 0.741 -13.911 1.00 96.56 81 ALA A CA 1
ATOM 592 C C . ALA A 1 81 ? 4.319 1.140 -15.383 1.00 96.56 81 ALA A C 1
ATOM 594 O O . ALA A 1 81 ? 5.262 1.092 -16.172 1.00 96.56 81 ALA A O 1
ATOM 595 N N . PHE A 1 82 ? 3.120 1.618 -15.739 1.00 97.38 82 PHE A N 1
ATOM 596 C CA . PHE A 1 82 ? 2.836 2.128 -17.085 1.00 97.38 82 PHE A CA 1
ATOM 597 C C . PHE A 1 82 ? 3.706 3.340 -17.455 1.00 97.38 82 PHE A C 1
ATOM 599 O O . PHE A 1 82 ? 4.285 3.373 -18.543 1.00 97.38 82 PHE A O 1
ATOM 606 N N . LEU A 1 83 ? 3.846 4.324 -16.555 1.00 96.19 83 LEU A N 1
ATOM 607 C CA . LEU A 1 83 ? 4.744 5.469 -16.747 1.00 96.19 83 LEU A CA 1
ATOM 608 C C . LEU A 1 83 ? 6.179 4.998 -16.966 1.00 96.19 83 LEU A C 1
ATOM 610 O O . LEU A 1 83 ? 6.856 5.485 -17.867 1.00 96.19 83 LEU A O 1
ATOM 614 N N . GLY A 1 84 ? 6.630 4.032 -16.170 1.00 96.00 84 GLY A N 1
ATOM 615 C CA . GLY A 1 84 ? 7.971 3.500 -16.298 1.00 96.00 84 GLY A CA 1
ATOM 616 C C . GLY A 1 84 ? 8.226 2.835 -17.649 1.00 96.00 84 GLY A C 1
ATOM 617 O O . GLY A 1 84 ? 9.218 3.138 -18.310 1.00 96.00 84 GLY A O 1
ATOM 618 N N . GLN A 1 85 ? 7.283 2.018 -18.120 1.00 97.69 85 GLN A N 1
ATOM 619 C CA . GLN A 1 85 ? 7.365 1.420 -19.451 1.00 97.69 85 GLN A CA 1
ATOM 620 C C . GLN A 1 85 ? 7.329 2.479 -20.563 1.00 97.69 85 GLN A C 1
ATOM 622 O O . GLN A 1 85 ? 8.084 2.387 -21.526 1.00 97.69 85 GLN A O 1
ATOM 627 N N . THR A 1 86 ? 6.523 3.529 -20.392 1.00 97.06 86 THR A N 1
ATOM 628 C CA . THR A 1 86 ? 6.473 4.676 -21.314 1.00 97.06 86 THR A CA 1
ATOM 629 C C . THR A 1 86 ? 7.819 5.402 -21.384 1.00 97.06 86 THR A C 1
ATOM 631 O O . THR A 1 86 ? 8.289 5.713 -22.475 1.00 97.06 86 THR A O 1
ATOM 634 N N . LEU A 1 87 ? 8.496 5.618 -20.251 1.00 96.19 87 LEU A N 1
ATOM 635 C CA . LEU A 1 87 ? 9.845 6.197 -20.230 1.00 96.19 87 LEU A CA 1
ATOM 636 C C . LEU A 1 87 ? 10.852 5.306 -20.969 1.00 96.19 87 LEU A C 1
ATOM 638 O O . LEU A 1 87 ? 11.646 5.813 -21.761 1.00 96.19 87 LEU A O 1
ATOM 642 N N . ILE A 1 88 ? 10.787 3.987 -20.758 1.00 96.50 88 ILE A N 1
ATOM 643 C CA . ILE A 1 88 ? 11.658 3.021 -21.442 1.00 96.50 88 ILE A CA 1
ATOM 644 C C . ILE A 1 88 ? 11.461 3.078 -22.959 1.00 96.50 88 ILE A C 1
ATOM 646 O O . ILE A 1 88 ? 12.435 3.121 -23.712 1.00 96.50 88 ILE A O 1
ATOM 650 N N . THR A 1 89 ? 10.207 3.122 -23.411 1.00 97.00 89 THR A N 1
ATOM 651 C CA . THR A 1 89 ? 9.859 3.172 -24.834 1.00 97.00 89 THR A CA 1
ATOM 652 C C . THR A 1 89 ? 10.212 4.511 -25.481 1.00 97.00 89 THR A C 1
ATOM 654 O O . THR A 1 89 ? 10.734 4.524 -26.594 1.00 97.00 89 THR A O 1
ATOM 657 N N . CYS A 1 90 ? 9.965 5.639 -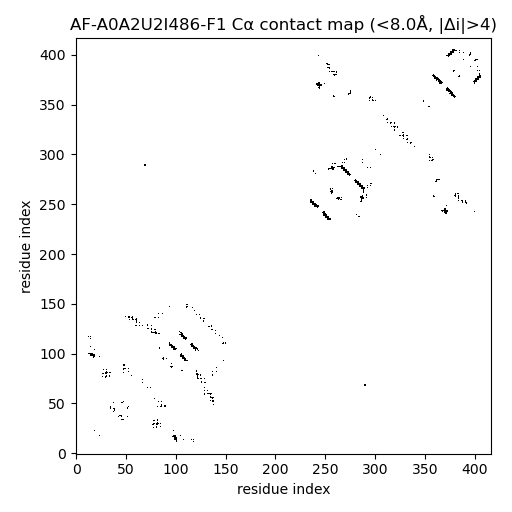24.811 1.00 96.44 90 CYS A N 1
ATOM 658 C CA . CYS A 1 90 ? 10.202 6.966 -25.384 1.00 96.44 90 CYS A CA 1
ATOM 659 C C . CYS A 1 90 ? 11.674 7.406 -25.345 1.00 96.44 90 CYS A C 1
ATOM 661 O O . CYS A 1 90 ? 12.079 8.217 -26.178 1.00 96.44 90 CYS A O 1
ATOM 663 N N . PHE A 1 91 ? 12.486 6.887 -24.416 1.00 95.94 91 PHE A N 1
ATOM 664 C CA . PHE A 1 91 ? 13.877 7.321 -24.222 1.00 95.94 91 PHE A CA 1
ATOM 665 C C . PHE A 1 91 ? 14.907 6.181 -24.320 1.00 95.94 91 PHE A C 1
ATOM 667 O O . PHE A 1 91 ? 15.777 6.069 -23.454 1.00 95.94 91 PHE A O 1
ATOM 674 N N . PRO A 1 92 ? 14.916 5.364 -25.391 1.00 96.56 92 PRO A N 1
ATOM 675 C CA . PRO A 1 92 ? 15.808 4.204 -25.485 1.00 96.56 92 PRO A CA 1
ATOM 676 C C . PRO A 1 92 ? 17.297 4.589 -25.455 1.00 96.56 92 PRO A C 1
ATOM 678 O O . PRO A 1 92 ? 18.125 3.856 -24.919 1.00 96.56 92 PRO A O 1
ATOM 681 N N . LYS A 1 93 ? 17.649 5.779 -25.967 1.00 95.31 93 LYS A N 1
ATOM 682 C CA . LYS A 1 93 ? 19.030 6.298 -25.971 1.00 95.31 93 LYS A CA 1
ATOM 683 C C . LYS A 1 93 ? 19.577 6.596 -24.572 1.00 95.31 93 LYS A C 1
ATOM 685 O O . LYS A 1 93 ? 20.790 6.647 -24.408 1.00 95.31 93 LYS A O 1
ATOM 690 N N . ALA A 1 94 ? 18.705 6.781 -23.581 1.00 94.19 94 ALA A N 1
ATOM 691 C CA . ALA A 1 94 ? 19.102 7.019 -22.197 1.00 94.19 94 ALA A CA 1
ATOM 692 C C . ALA A 1 94 ? 19.404 5.716 -21.431 1.00 94.19 94 ALA A C 1
ATOM 694 O O . ALA A 1 94 ? 19.632 5.766 -20.224 1.00 94.19 94 ALA A O 1
ATOM 695 N N . ALA A 1 95 ? 19.383 4.557 -22.108 1.00 95.62 95 ALA A N 1
ATOM 696 C CA . ALA A 1 95 ? 19.555 3.227 -21.517 1.00 95.62 95 ALA A CA 1
ATOM 697 C C . ALA A 1 95 ? 18.734 3.027 -20.220 1.00 95.62 95 ALA A C 1
ATOM 699 O O . ALA A 1 95 ? 19.304 2.708 -19.174 1.00 95.62 95 ALA A O 1
ATOM 700 N N . PRO A 1 96 ? 17.410 3.274 -20.258 1.00 96.12 96 PRO A N 1
ATOM 701 C CA . PRO A 1 96 ? 16.570 3.222 -19.074 1.00 96.12 96 PRO A CA 1
ATOM 702 C C . PRO A 1 96 ? 16.484 1.789 -18.537 1.00 96.12 96 PRO A C 1
ATOM 704 O O . PRO A 1 96 ? 16.219 0.851 -19.289 1.00 96.12 96 PRO A O 1
ATOM 707 N N . ALA A 1 97 ? 16.686 1.622 -17.232 1.00 96.00 97 ALA A N 1
ATOM 708 C CA . ALA A 1 97 ? 16.640 0.325 -16.566 1.00 96.00 97 ALA A CA 1
ATOM 709 C C . ALA A 1 97 ? 15.896 0.413 -15.233 1.00 96.00 97 ALA A C 1
ATOM 711 O O . ALA A 1 97 ? 16.077 1.362 -14.469 1.00 96.00 97 ALA A O 1
ATOM 712 N N . TRP A 1 98 ? 15.081 -0.601 -14.941 1.00 96.81 98 TRP A N 1
ATOM 713 C CA . TRP A 1 98 ? 14.452 -0.743 -13.634 1.00 96.81 98 TRP A CA 1
ATOM 714 C C . TRP A 1 98 ? 15.488 -1.133 -12.580 1.00 96.81 98 TRP A C 1
ATOM 716 O O . TRP A 1 98 ? 16.224 -2.107 -12.749 1.00 96.81 98 TRP A O 1
ATOM 726 N N . ILE A 1 99 ? 15.518 -0.392 -11.478 1.00 95.94 99 ILE A N 1
ATOM 727 C CA . ILE A 1 99 ? 16.436 -0.624 -10.365 1.00 95.94 99 ILE A CA 1
ATOM 728 C C . ILE A 1 99 ? 15.717 -0.511 -9.018 1.00 95.94 99 ILE A C 1
ATOM 730 O O . ILE A 1 99 ? 14.652 0.107 -8.911 1.00 95.94 99 ILE A O 1
ATOM 734 N N . ARG A 1 100 ? 16.332 -1.059 -7.969 1.00 93.00 100 ARG A N 1
ATOM 735 C CA . ARG A 1 100 ? 15.895 -0.858 -6.583 1.00 93.00 100 ARG A CA 1
ATOM 736 C C . ARG A 1 100 ? 16.779 0.189 -5.910 1.00 93.00 100 ARG A C 1
ATOM 738 O O . ARG A 1 100 ? 17.985 -0.000 -5.821 1.00 93.00 100 ARG A O 1
ATOM 745 N N . ALA A 1 101 ? 16.193 1.276 -5.415 1.00 88.94 101 ALA A N 1
ATOM 746 C CA . ALA A 1 101 ? 16.914 2.343 -4.715 1.00 88.94 101 ALA A CA 1
ATOM 747 C C . ALA A 1 101 ? 16.036 2.968 -3.621 1.00 88.94 101 ALA A C 1
ATOM 749 O O . ALA A 1 101 ? 14.821 3.066 -3.780 1.00 88.94 101 ALA A O 1
ATOM 750 N N . ASN A 1 102 ? 16.642 3.380 -2.500 1.00 83.69 102 ASN A N 1
ATOM 751 C CA . ASN A 1 102 ? 15.955 4.018 -1.363 1.00 83.69 102 ASN A CA 1
ATOM 752 C C . ASN A 1 102 ? 14.712 3.257 -0.855 1.00 83.69 102 ASN A C 1
ATOM 754 O O . ASN A 1 102 ? 13.697 3.863 -0.522 1.00 83.69 102 ASN A O 1
ATOM 758 N N . GLY A 1 103 ? 14.756 1.921 -0.849 1.00 84.56 103 GLY A N 1
ATOM 759 C CA . GLY A 1 103 ? 13.622 1.088 -0.427 1.00 84.56 103 GLY A CA 1
ATOM 760 C C . GLY A 1 103 ? 12.456 1.019 -1.424 1.00 84.56 103 GLY A C 1
ATOM 761 O O . GLY A 1 103 ? 11.464 0.352 -1.141 1.00 84.56 103 GLY A O 1
ATOM 762 N N . GLY A 1 104 ? 12.572 1.651 -2.595 1.00 89.50 104 GLY A N 1
ATOM 763 C CA . GLY A 1 104 ? 11.576 1.631 -3.664 1.00 89.50 104 GLY A CA 1
ATOM 764 C C . GLY A 1 104 ? 12.115 1.083 -4.985 1.00 89.50 104 GLY A C 1
ATOM 765 O O . GLY A 1 104 ? 13.299 0.767 -5.123 1.00 89.50 104 GLY A O 1
ATOM 766 N N . VAL A 1 105 ? 11.221 0.987 -5.969 1.00 92.50 105 VAL A N 1
ATOM 767 C CA . VAL A 1 105 ? 11.558 0.627 -7.351 1.00 92.50 105 VAL A CA 1
ATOM 768 C C . VAL A 1 105 ? 11.473 1.872 -8.225 1.00 92.50 105 VAL A C 1
ATOM 770 O O . VAL A 1 105 ? 10.489 2.617 -8.176 1.00 92.50 105 VAL A O 1
ATOM 773 N N . GLY A 1 106 ? 12.519 2.107 -9.007 1.00 94.50 106 GLY A N 1
ATOM 774 C CA . GLY A 1 106 ? 12.644 3.262 -9.885 1.00 94.50 106 GLY A CA 1
ATOM 775 C C . GLY A 1 106 ? 13.261 2.899 -11.228 1.00 94.50 106 GLY A C 1
ATOM 776 O O . GLY A 1 106 ? 13.599 1.746 -11.487 1.00 94.50 106 GLY A O 1
ATOM 777 N N . ILE A 1 107 ? 13.408 3.902 -12.083 1.00 95.31 107 ILE A N 1
ATOM 778 C CA . ILE A 1 107 ? 14.111 3.811 -13.357 1.00 95.31 107 ILE A CA 1
ATOM 779 C C . ILE A 1 107 ? 15.364 4.664 -13.267 1.00 95.31 107 ILE A C 1
ATOM 781 O O . ILE A 1 107 ? 15.293 5.871 -13.022 1.00 95.31 107 ILE A O 1
ATOM 785 N N . ALA A 1 108 ? 16.506 4.023 -13.488 1.00 95.25 108 ALA A N 1
ATOM 786 C CA . ALA A 1 108 ? 17.765 4.694 -13.737 1.00 95.25 108 ALA A CA 1
ATOM 787 C C . ALA A 1 108 ? 17.890 4.981 -15.228 1.00 95.25 108 ALA A C 1
ATOM 789 O O . ALA A 1 108 ? 17.681 4.099 -16.058 1.00 95.25 108 ALA A O 1
ATOM 790 N N . MET A 1 109 ? 18.247 6.214 -15.564 1.00 94.75 109 MET A N 1
ATOM 791 C CA . MET A 1 109 ? 18.507 6.634 -16.935 1.00 94.75 109 MET A CA 1
ATOM 792 C C . MET A 1 109 ? 19.805 7.420 -16.987 1.00 94.75 109 MET A C 1
ATOM 794 O O . MET A 1 109 ? 20.099 8.204 -16.086 1.00 94.75 109 MET A O 1
ATOM 798 N N . ARG A 1 110 ? 20.571 7.250 -18.055 1.00 92.50 110 ARG A N 1
ATOM 799 C CA . ARG A 1 110 ? 21.825 7.962 -18.276 1.00 92.50 110 ARG A CA 1
ATOM 800 C C . ARG A 1 110 ? 21.584 9.145 -19.212 1.00 92.50 110 ARG A C 1
ATOM 802 O O . ARG A 1 110 ? 21.111 8.972 -20.332 1.00 92.50 110 ARG A O 1
ATOM 809 N N . SER A 1 111 ? 21.908 10.349 -18.753 1.00 89.62 111 SER A N 1
ATOM 810 C CA . SER A 1 111 ? 21.909 11.543 -19.597 1.00 89.62 111 SER A CA 1
ATOM 811 C C . SER A 1 111 ? 23.025 11.461 -20.652 1.00 89.62 111 SER A C 1
ATOM 813 O O . SER A 1 111 ? 23.985 10.700 -20.480 1.00 89.62 111 SER A O 1
ATOM 815 N N . PRO A 1 112 ? 22.986 12.300 -21.703 1.00 85.88 112 PRO A N 1
ATOM 816 C CA . PRO A 1 112 ? 24.092 12.412 -22.657 1.00 85.88 112 PRO A CA 1
ATOM 817 C C . PRO A 1 112 ? 25.434 12.785 -22.007 1.00 85.88 112 PRO A C 1
ATOM 819 O O . PRO A 1 112 ? 26.485 12.394 -22.499 1.00 85.88 112 PRO A O 1
ATOM 822 N N . SER A 1 113 ? 25.407 13.502 -20.875 1.00 87.62 113 SER A N 1
ATOM 823 C CA . SER A 1 113 ? 26.601 13.837 -20.085 1.00 87.62 113 SER A CA 1
ATOM 824 C C . SER A 1 113 ? 27.113 12.686 -19.208 1.00 87.62 113 SER A C 1
ATOM 826 O O . SER A 1 113 ? 28.087 12.855 -18.479 1.00 87.62 113 SER A O 1
ATOM 828 N N . GLY A 1 114 ? 26.455 11.524 -19.236 1.00 86.62 114 GLY A N 1
ATOM 829 C CA . GLY A 1 114 ? 26.800 10.360 -18.425 1.00 86.62 114 GLY A CA 1
ATOM 830 C C . GLY A 1 114 ? 26.237 10.384 -17.003 1.00 86.62 114 GLY A C 1
ATOM 831 O O . GLY A 1 114 ? 26.403 9.395 -16.287 1.00 86.62 114 GLY A O 1
ATOM 832 N N . ALA A 1 115 ? 25.552 11.459 -16.596 1.00 86.69 115 ALA A N 1
ATOM 833 C CA . ALA A 1 115 ? 24.916 11.555 -15.287 1.00 86.69 115 ALA A CA 1
ATOM 834 C C . ALA A 1 115 ? 23.717 10.602 -15.196 1.00 86.69 115 ALA A C 1
ATOM 836 O O . ALA A 1 115 ? 22.901 10.518 -16.114 1.00 86.69 115 ALA A O 1
ATOM 837 N N . VAL A 1 116 ? 23.596 9.892 -14.077 1.00 86.19 116 VAL A N 1
ATOM 838 C CA . VAL A 1 116 ? 22.462 8.996 -13.837 1.00 86.19 116 VAL A CA 1
ATOM 839 C C . VAL A 1 116 ? 21.340 9.781 -13.167 1.00 86.19 116 VAL A C 1
ATOM 841 O O . VAL A 1 116 ? 21.519 10.338 -12.088 1.00 86.19 116 VAL A O 1
ATOM 844 N N . SER A 1 117 ? 20.188 9.841 -13.827 1.00 85.44 117 SER A N 1
ATOM 845 C CA . SER A 1 117 ? 18.943 10.375 -13.279 1.00 85.44 117 SER A CA 1
ATOM 846 C C . SER A 1 117 ? 18.089 9.225 -12.769 1.00 85.44 117 SER A C 1
ATOM 848 O O . SER A 1 117 ? 17.915 8.223 -13.465 1.00 85.44 117 SER A O 1
ATOM 850 N N . LEU A 1 118 ? 17.555 9.382 -11.560 1.00 86.00 118 LEU A N 1
ATOM 851 C CA . LEU A 1 118 ? 16.671 8.407 -10.939 1.00 86.00 118 LEU A CA 1
ATOM 852 C C . LEU A 1 118 ? 15.251 8.940 -10.899 1.00 86.00 118 LEU A C 1
ATOM 854 O O . LEU A 1 118 ? 14.988 10.026 -10.387 1.00 86.00 118 LEU A O 1
ATOM 858 N N . VAL A 1 119 ? 14.340 8.144 -11.439 1.00 84.62 119 VAL A N 1
ATOM 859 C CA . VAL A 1 119 ? 12.909 8.421 -11.448 1.00 84.62 119 VAL A CA 1
ATOM 860 C C . VAL A 1 119 ? 12.238 7.347 -10.613 1.00 84.62 119 VAL A C 1
ATOM 862 O O . VAL A 1 119 ? 12.545 6.172 -10.780 1.00 84.62 119 VAL A O 1
ATOM 865 N N . PHE A 1 120 ? 11.299 7.713 -9.743 1.00 86.25 120 PHE A N 1
ATOM 866 C CA . PHE A 1 120 ? 10.543 6.757 -8.927 1.00 86.25 120 PHE A CA 1
ATOM 867 C C . PHE A 1 120 ? 9.052 6.822 -9.279 1.00 86.25 120 PHE A C 1
ATOM 869 O O . PHE A 1 120 ? 8.269 7.387 -8.515 1.00 86.25 120 PHE A O 1
ATOM 876 N N . PRO A 1 121 ? 8.631 6.255 -10.431 1.00 75.06 121 PRO A N 1
ATOM 877 C CA . PRO A 1 121 ? 7.286 6.449 -10.973 1.00 75.06 121 PRO A CA 1
ATOM 878 C C . PRO A 1 121 ? 6.171 6.095 -9.988 1.00 75.06 121 PRO A C 1
ATOM 880 O O . PRO A 1 121 ? 5.185 6.815 -9.895 1.00 75.06 121 PRO A O 1
ATOM 883 N N . VAL A 1 122 ? 6.340 5.002 -9.236 1.00 81.06 122 VAL A N 1
ATOM 884 C CA . VAL A 1 122 ? 5.331 4.502 -8.292 1.00 81.06 122 VAL A CA 1
ATOM 885 C C . VAL A 1 122 ? 5.236 5.399 -7.057 1.00 81.06 122 VAL A C 1
ATOM 887 O O . VAL A 1 122 ? 4.151 5.862 -6.719 1.00 81.06 122 VAL A O 1
ATOM 890 N N . ALA A 1 123 ? 6.369 5.691 -6.410 1.00 78.81 123 ALA A N 1
ATOM 891 C CA . ALA A 1 123 ? 6.394 6.496 -5.188 1.00 78.81 123 ALA A CA 1
ATOM 892 C C . ALA A 1 123 ? 5.942 7.945 -5.440 1.00 78.81 123 ALA A C 1
ATOM 894 O O . ALA A 1 123 ? 5.150 8.487 -4.667 1.00 78.81 123 ALA A O 1
ATOM 895 N N . SER A 1 124 ? 6.384 8.551 -6.550 1.00 78.25 124 SER A N 1
ATOM 896 C CA . SER A 1 124 ? 5.945 9.891 -6.951 1.00 78.25 124 SER A CA 1
ATOM 897 C C . SER A 1 124 ? 4.435 9.946 -7.180 1.00 78.25 124 SER A C 1
ATOM 899 O O . SER A 1 124 ? 3.790 10.905 -6.760 1.00 78.25 124 SER A O 1
ATOM 901 N N . LEU A 1 125 ? 3.843 8.909 -7.786 1.00 82.75 125 LEU A N 1
ATOM 902 C CA . LEU A 1 125 ? 2.404 8.900 -8.032 1.00 82.75 125 LEU A CA 1
ATOM 903 C C . LEU A 1 125 ? 1.578 8.773 -6.757 1.00 82.75 125 LEU A C 1
ATOM 905 O O . LEU A 1 125 ? 0.560 9.450 -6.647 1.00 82.75 125 LEU A O 1
ATOM 909 N N . THR A 1 126 ? 2.014 7.953 -5.798 1.00 83.94 126 THR A N 1
ATOM 910 C CA . THR A 1 126 ? 1.349 7.846 -4.491 1.00 83.94 126 THR A CA 1
ATOM 911 C C . THR A 1 126 ? 1.295 9.210 -3.812 1.00 83.94 126 THR A C 1
ATOM 913 O O . THR A 1 126 ? 0.210 9.677 -3.474 1.00 83.94 126 THR A O 1
ATOM 916 N N . SER A 1 127 ? 2.441 9.898 -3.726 1.00 81.50 127 SER A N 1
ATOM 917 C CA . SER A 1 127 ? 2.521 11.242 -3.141 1.00 81.50 127 SER A CA 1
ATOM 918 C C . SER A 1 127 ? 1.601 12.230 -3.857 1.00 81.50 127 SER A C 1
ATOM 920 O O . SER A 1 127 ? 0.897 12.999 -3.209 1.00 81.50 127 SER A O 1
ATOM 922 N N . HIS A 1 128 ? 1.569 12.212 -5.191 1.00 81.31 128 HIS A N 1
ATOM 923 C CA . HIS A 1 128 ? 0.728 13.134 -5.953 1.00 81.31 128 HIS A CA 1
ATOM 924 C C . HIS A 1 128 ? -0.775 12.845 -5.799 1.00 81.31 128 HIS A C 1
ATOM 926 O O . HIS A 1 128 ? -1.566 13.788 -5.747 1.00 81.31 128 HIS A O 1
ATOM 932 N N . ILE A 1 129 ? -1.181 11.570 -5.722 1.00 83.38 129 ILE A N 1
ATOM 933 C CA . ILE A 1 129 ? -2.582 11.187 -5.476 1.00 83.38 129 ILE A CA 1
ATOM 934 C C . ILE A 1 129 ? -3.016 11.667 -4.088 1.00 83.38 129 ILE A C 1
ATOM 936 O O . ILE A 1 129 ? -4.079 12.270 -3.964 1.00 83.38 129 ILE A O 1
ATOM 940 N N . GLU A 1 130 ? -2.180 11.460 -3.069 1.00 82.12 130 GLU A N 1
ATOM 941 C CA . GLU A 1 130 ? -2.467 11.862 -1.687 1.00 82.12 130 GLU A CA 1
ATOM 942 C C . GLU A 1 130 ? -2.497 13.386 -1.503 1.00 82.12 130 GLU A C 1
ATOM 944 O O . GLU A 1 130 ? -3.358 13.906 -0.797 1.00 82.12 130 GLU A O 1
ATOM 949 N N . GLN A 1 131 ? -1.598 14.116 -2.169 1.00 81.69 131 GLN A N 1
ATOM 950 C CA . GLN A 1 131 ? -1.520 15.582 -2.096 1.00 81.69 131 GLN A CA 1
ATOM 951 C C . GLN A 1 131 ? -2.532 16.290 -3.009 1.00 81.69 131 GLN A C 1
ATOM 953 O O . GLN A 1 131 ? -2.674 17.511 -2.947 1.00 81.69 131 GLN A O 1
ATOM 958 N N . GLY A 1 132 ? -3.250 15.549 -3.857 1.00 78.62 132 GLY A N 1
ATOM 959 C CA . GLY A 1 132 ? -4.228 16.122 -4.775 1.00 78.62 132 GLY A CA 1
ATOM 960 C C . GLY A 1 132 ? -3.600 16.977 -5.878 1.00 78.62 132 GLY A C 1
ATOM 961 O O . GLY A 1 132 ? -4.243 17.913 -6.367 1.00 78.62 132 GLY A O 1
ATOM 962 N N . GLU A 1 133 ? -2.376 16.666 -6.308 1.00 78.38 133 GLU A N 1
ATOM 963 C CA . GLU A 1 133 ? -1.790 17.314 -7.482 1.00 78.38 133 GLU A CA 1
ATOM 964 C C . GLU A 1 133 ? -2.560 16.922 -8.758 1.00 78.38 133 GLU A C 1
ATOM 966 O O . GLU A 1 133 ? -3.070 15.806 -8.894 1.00 78.38 133 GLU A O 1
ATOM 971 N N . GLN A 1 134 ? -2.688 17.856 -9.703 1.00 76.12 134 GLN A N 1
ATOM 972 C CA . GLN A 1 134 ? -3.286 17.582 -11.013 1.00 76.12 134 GLN A CA 1
ATOM 973 C C . GLN A 1 134 ? -2.214 17.111 -12.004 1.00 76.12 134 GLN A C 1
ATOM 975 O O . GLN A 1 134 ? -1.074 17.568 -11.960 1.00 76.12 134 GLN A O 1
ATOM 980 N N . PHE A 1 135 ? -2.591 16.219 -12.924 1.00 71.69 135 PHE A N 1
ATOM 981 C CA . PHE A 1 135 ? -1.739 15.731 -14.018 1.00 71.69 135 PHE A CA 1
ATOM 982 C C . PHE A 1 135 ? -0.413 15.081 -13.581 1.00 71.69 135 PHE A C 1
ATOM 984 O O . PHE A 1 135 ? 0.629 15.248 -14.219 1.00 71.69 135 PHE A O 1
ATOM 991 N N . SER A 1 136 ? -0.463 14.302 -12.501 1.00 76.06 136 SER A N 1
ATOM 992 C CA . SER A 1 136 ? 0.710 13.714 -11.848 1.00 76.06 136 SER A CA 1
ATOM 993 C C . SE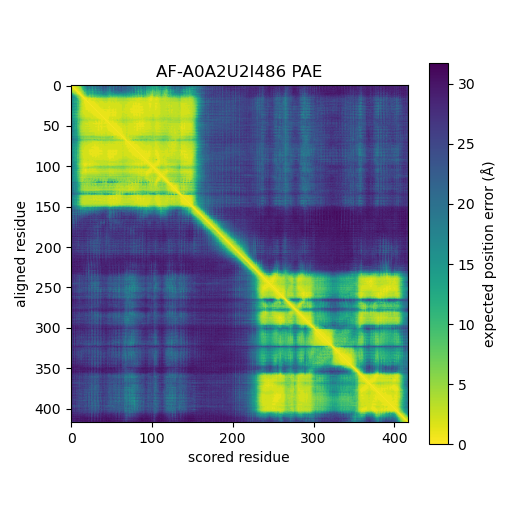R A 1 136 ? 1.611 12.893 -12.780 1.00 76.06 136 SER A C 1
ATOM 995 O O . SER A 1 136 ? 2.827 13.067 -12.746 1.00 76.06 136 SER A O 1
ATOM 997 N N . LEU A 1 137 ? 1.041 12.051 -13.651 1.00 87.31 137 LEU A N 1
ATOM 998 C CA . LEU A 1 137 ? 1.804 11.220 -14.592 1.00 87.31 137 LEU A CA 1
ATOM 999 C C . LEU A 1 137 ? 2.510 12.051 -15.667 1.00 87.31 137 LEU A C 1
ATOM 1001 O O . LEU A 1 137 ? 3.705 11.876 -15.907 1.00 87.31 137 LEU A O 1
ATOM 1005 N N . LEU A 1 138 ? 1.768 12.951 -16.318 1.00 91.75 138 LEU A N 1
ATOM 1006 C CA . LEU A 1 138 ? 2.296 13.752 -17.419 1.00 91.75 138 LEU A CA 1
ATOM 1007 C C . LEU A 1 138 ? 3.364 14.730 -16.921 1.00 91.75 138 LEU A C 1
ATOM 1009 O O . LEU A 1 138 ? 4.390 14.901 -17.571 1.00 91.75 138 LEU A O 1
ATOM 1013 N N . ARG A 1 139 ? 3.169 15.318 -15.735 1.00 88.06 139 ARG A N 1
ATOM 1014 C CA . ARG A 1 139 ? 4.159 16.193 -15.099 1.00 88.06 139 ARG A CA 1
ATOM 1015 C C . ARG A 1 139 ? 5.449 15.441 -14.769 1.00 88.06 139 ARG A C 1
ATOM 1017 O O . ARG A 1 139 ? 6.525 15.949 -15.074 1.00 88.06 139 ARG A O 1
ATOM 1024 N N . CYS A 1 140 ? 5.352 14.230 -14.208 1.00 88.38 140 CYS A N 1
ATOM 1025 C CA . CYS A 1 140 ? 6.519 13.374 -13.979 1.00 88.38 140 CYS A CA 1
ATOM 1026 C C . CYS A 1 140 ? 7.255 13.073 -15.290 1.00 88.38 140 CYS A C 1
ATOM 1028 O O . CYS A 1 140 ? 8.470 13.233 -15.353 1.00 88.38 140 CYS A O 1
ATOM 1030 N N . PHE A 1 141 ? 6.533 12.700 -16.349 1.00 93.69 141 PHE A N 1
ATOM 1031 C CA . PHE A 1 141 ? 7.138 12.440 -17.656 1.00 93.69 141 PHE A CA 1
ATOM 1032 C C . PHE A 1 141 ? 7.844 13.673 -18.230 1.00 93.69 141 PHE A C 1
ATOM 1034 O O . PHE A 1 141 ? 9.000 13.582 -18.632 1.00 93.69 141 PHE A O 1
ATOM 1041 N N . SER A 1 142 ? 7.191 14.837 -18.227 1.00 92.31 142 SER A N 1
ATOM 1042 C CA . SER A 1 142 ? 7.765 16.078 -18.761 1.00 92.31 142 SER A CA 1
ATOM 1043 C C . SER A 1 142 ? 8.995 16.542 -17.982 1.00 92.31 142 SER A C 1
ATOM 1045 O O . SER A 1 142 ? 9.957 17.004 -18.589 1.00 92.31 142 SER A O 1
ATOM 1047 N N . ALA A 1 143 ? 9.005 16.382 -16.654 1.00 89.12 143 ALA A N 1
ATOM 1048 C CA . ALA A 1 143 ? 10.174 16.695 -15.831 1.00 89.12 143 ALA A CA 1
ATOM 1049 C C . ALA A 1 143 ? 11.383 15.827 -16.213 1.00 89.12 143 ALA A C 1
ATOM 1051 O O . ALA A 1 143 ? 12.505 16.320 -16.321 1.00 89.12 143 ALA A O 1
ATOM 1052 N N . VAL A 1 144 ? 11.135 14.546 -16.480 1.00 89.62 144 VAL A N 1
ATOM 1053 C CA . VAL A 1 144 ? 12.154 13.587 -16.911 1.00 89.62 144 VAL A CA 1
ATOM 1054 C C . VAL A 1 144 ? 12.634 13.869 -18.339 1.00 89.62 144 VAL A C 1
ATOM 1056 O O . VAL A 1 144 ? 13.832 13.841 -18.614 1.00 89.62 144 VAL A O 1
ATOM 1059 N N . ALA A 1 145 ? 11.717 14.198 -19.248 1.00 90.81 145 ALA A N 1
ATOM 1060 C CA . ALA A 1 145 ? 12.055 14.605 -20.607 1.00 90.81 145 ALA A CA 1
ATOM 1061 C C . ALA A 1 145 ? 12.952 15.856 -20.605 1.00 90.81 145 ALA A C 1
ATOM 1063 O O . ALA A 1 145 ? 13.973 15.894 -21.292 1.00 90.81 145 ALA A O 1
ATOM 1064 N N . ALA A 1 146 ? 12.610 16.849 -19.777 1.00 89.25 146 ALA A N 1
ATOM 1065 C CA . ALA A 1 146 ? 13.389 18.072 -19.621 1.00 89.25 146 ALA A CA 1
ATOM 1066 C C . ALA A 1 146 ? 14.787 17.802 -19.042 1.00 89.25 146 ALA A C 1
ATOM 1068 O O . ALA A 1 146 ? 15.765 18.370 -19.524 1.00 89.25 146 ALA A O 1
ATOM 1069 N N . SER A 1 147 ? 14.914 16.905 -18.056 1.00 87.25 147 SER A N 1
ATOM 1070 C CA . SER A 1 147 ? 16.223 16.566 -17.483 1.00 87.25 147 SER A CA 1
ATOM 1071 C C . SER A 1 147 ? 17.124 15.820 -18.473 1.00 87.25 147 SER A C 1
ATOM 1073 O O . SER A 1 147 ? 18.343 15.987 -18.443 1.00 87.25 147 SER A O 1
ATOM 1075 N N . LEU A 1 148 ? 16.541 15.018 -19.371 1.00 88.06 148 LEU A N 1
ATOM 1076 C CA . LEU A 1 148 ? 17.275 14.305 -20.420 1.00 88.06 148 LEU A CA 1
ATOM 1077 C C . LEU A 1 148 ? 17.707 15.197 -21.590 1.00 88.06 148 LEU A C 1
ATOM 1079 O O . LEU A 1 148 ? 18.746 14.924 -22.192 1.00 88.06 148 LEU A O 1
ATOM 1083 N N . ALA A 1 149 ? 16.949 16.251 -21.904 1.00 87.00 149 ALA A N 1
ATOM 1084 C CA . ALA A 1 149 ? 17.274 17.191 -22.982 1.00 87.00 149 ALA A CA 1
ATOM 1085 C C . ALA A 1 149 ? 18.554 18.011 -22.710 1.00 87.00 149 ALA A C 1
ATOM 1087 O O . ALA A 1 149 ? 19.154 18.561 -23.635 1.00 87.00 149 ALA A O 1
ATOM 1088 N N . GLY A 1 150 ? 19.006 18.054 -21.453 1.00 81.94 150 GLY A N 1
ATOM 1089 C CA . GLY A 1 150 ? 20.173 18.818 -21.028 1.00 81.94 150 GLY A CA 1
ATOM 1090 C C . GLY A 1 150 ? 19.922 20.336 -20.992 1.00 81.94 150 GLY A C 1
ATOM 1091 O O . GLY A 1 150 ? 18.916 20.832 -21.501 1.00 81.94 150 GLY A O 1
ATOM 1092 N N . PRO A 1 151 ? 20.846 21.110 -20.395 1.00 73.62 151 PRO A N 1
ATOM 1093 C CA . PRO A 1 151 ? 20.688 22.559 -20.212 1.00 73.62 151 PRO A CA 1
ATOM 1094 C C . PRO A 1 151 ? 20.625 23.355 -21.529 1.00 73.62 151 PRO A C 1
ATOM 1096 O O . PRO A 1 151 ? 20.212 24.509 -21.537 1.00 73.62 151 PRO A O 1
ATOM 1099 N N . SER A 1 152 ? 21.003 22.755 -22.659 1.00 57.78 152 SER A N 1
ATOM 1100 C CA . SER A 1 152 ? 21.155 23.440 -23.949 1.00 57.78 152 SER A CA 1
ATOM 1101 C C . SER A 1 152 ? 19.845 23.697 -24.708 1.00 57.78 152 SER A C 1
ATOM 1103 O O . SER A 1 152 ? 19.864 24.435 -25.691 1.00 57.78 152 SER A O 1
ATOM 1105 N N . GLN A 1 153 ? 18.714 23.119 -24.283 1.00 51.12 153 GLN A N 1
ATOM 1106 C CA . GLN A 1 153 ? 17.399 23.346 -24.909 1.00 51.12 153 GLN A CA 1
ATOM 1107 C C . GLN A 1 153 ? 16.440 24.220 -24.089 1.00 51.12 153 GLN A C 1
ATOM 1109 O O . GLN A 1 153 ? 15.393 24.601 -24.608 1.00 51.12 153 GLN A O 1
ATOM 1114 N N . GLN A 1 154 ? 16.815 24.657 -22.882 1.00 49.19 154 GLN A N 1
ATOM 1115 C CA . GLN A 1 154 ? 16.171 25.804 -22.224 1.00 49.19 154 GLN A CA 1
ATOM 1116 C C . GLN A 1 154 ? 16.684 27.111 -22.854 1.00 49.19 154 GLN A C 1
ATOM 1118 O O . GLN A 1 154 ? 17.277 27.967 -22.201 1.00 49.19 154 GLN A O 1
ATOM 1123 N N . ARG A 1 155 ? 16.518 27.252 -24.173 1.00 43.22 155 ARG A N 1
ATOM 1124 C CA . ARG A 1 155 ? 16.801 28.501 -24.877 1.00 43.22 155 ARG A CA 1
ATOM 1125 C C . ARG A 1 155 ? 15.648 29.451 -24.576 1.00 43.22 155 ARG A C 1
ATOM 1127 O O . ARG A 1 155 ? 14.562 29.250 -25.101 1.00 43.22 155 ARG A O 1
ATOM 1134 N N . ALA A 1 156 ? 15.929 30.403 -23.685 1.00 45.53 156 ALA A N 1
ATOM 1135 C CA . ALA A 1 156 ? 15.193 31.628 -23.383 1.00 45.53 156 ALA A CA 1
ATOM 1136 C C . ALA A 1 156 ? 13.781 31.701 -23.987 1.00 45.53 156 ALA A C 1
ATOM 1138 O O . ALA A 1 156 ? 13.607 32.050 -25.155 1.00 45.53 156 ALA A O 1
ATOM 1139 N N . GLU A 1 157 ? 12.773 31.446 -23.154 1.00 41.09 157 GLU A N 1
ATOM 1140 C CA . GLU A 1 157 ? 11.503 32.145 -23.325 1.00 41.09 157 GLU A CA 1
ATOM 1141 C C . GLU A 1 157 ? 11.847 33.645 -23.416 1.00 41.09 157 GLU A C 1
ATOM 1143 O O . GLU A 1 157 ? 12.599 34.126 -22.559 1.00 41.09 157 GLU A O 1
ATOM 1148 N N . PRO A 1 158 ? 11.458 34.355 -24.493 1.00 38.94 158 PRO A N 1
ATOM 1149 C CA . PRO A 1 158 ? 11.864 35.736 -24.681 1.00 38.94 158 PRO A CA 1
ATOM 1150 C C . PRO A 1 158 ? 11.408 36.534 -23.465 1.00 38.94 158 PRO A C 1
ATOM 1152 O O . PRO A 1 158 ? 10.226 36.542 -23.122 1.00 38.94 158 PRO A O 1
ATOM 1155 N N . GLU A 1 159 ? 12.374 37.170 -22.804 1.00 43.38 159 GLU A N 1
ATOM 1156 C CA . GLU A 1 159 ? 12.135 38.154 -21.760 1.00 43.38 159 GLU A CA 1
ATOM 1157 C C . GLU A 1 159 ? 11.011 39.087 -22.241 1.00 43.38 159 GLU A C 1
ATOM 1159 O O . GLU A 1 159 ? 11.088 39.573 -23.377 1.00 43.38 159 GLU A O 1
ATOM 1164 N N . PRO A 1 160 ? 9.928 39.287 -21.465 1.00 42.94 160 PRO A N 1
ATOM 1165 C CA . PRO A 1 160 ? 8.819 40.117 -21.902 1.00 42.94 160 PRO A CA 1
ATOM 1166 C C . PRO A 1 160 ? 9.361 41.523 -22.124 1.00 42.94 160 PRO A C 1
ATOM 1168 O O . PRO A 1 160 ? 9.635 42.248 -21.167 1.00 42.94 160 PRO A O 1
ATOM 1171 N N . ALA A 1 161 ? 9.552 41.875 -23.398 1.00 42.03 161 ALA A N 1
ATOM 1172 C CA . ALA A 1 161 ? 10.021 43.182 -23.808 1.00 42.03 161 ALA A CA 1
ATOM 1173 C C . ALA A 1 161 ? 9.195 44.234 -23.068 1.00 42.03 161 ALA A C 1
ATOM 1175 O O . ALA A 1 161 ? 7.958 44.200 -23.082 1.00 42.03 161 ALA A O 1
ATOM 1176 N N . ALA A 1 162 ? 9.903 45.115 -22.362 1.00 45.47 162 ALA A N 1
ATOM 1177 C CA . ALA A 1 162 ? 9.330 46.235 -21.647 1.00 45.47 162 ALA A CA 1
ATOM 1178 C C . ALA A 1 162 ? 8.238 46.892 -22.501 1.00 45.47 162 ALA A C 1
ATOM 1180 O O . ALA A 1 162 ? 8.456 47.215 -23.670 1.00 45.47 162 ALA A O 1
ATOM 1181 N N . ARG A 1 163 ? 7.052 47.060 -21.907 1.00 44.97 163 ARG A N 1
ATOM 1182 C CA . ARG A 1 163 ? 5.928 47.779 -22.506 1.00 44.97 163 ARG A CA 1
ATOM 1183 C C . ARG A 1 163 ? 6.374 49.202 -22.845 1.00 44.97 163 ARG A C 1
ATOM 1185 O O . ARG A 1 163 ? 6.315 50.084 -21.995 1.00 44.97 163 ARG A O 1
ATOM 1192 N N . ILE A 1 164 ? 6.785 49.421 -24.086 1.00 46.91 164 ILE A N 1
ATOM 1193 C CA . ILE A 1 164 ? 6.745 50.735 -24.713 1.00 46.91 164 ILE A CA 1
ATOM 1194 C C . ILE A 1 164 ? 5.356 50.835 -25.340 1.00 46.91 164 ILE A C 1
ATOM 1196 O O . ILE A 1 164 ? 4.974 50.004 -26.163 1.00 46.91 164 ILE A O 1
ATOM 1200 N N . ALA A 1 165 ? 4.570 51.800 -24.870 1.00 48.38 165 ALA A N 1
ATOM 1201 C CA . ALA A 1 165 ? 3.253 52.093 -25.412 1.00 48.38 165 ALA A CA 1
ATOM 1202 C C . ALA A 1 165 ? 3.372 52.452 -26.906 1.00 48.38 165 ALA A C 1
ATOM 1204 O O . ALA A 1 165 ? 4.173 53.327 -27.239 1.00 48.38 165 ALA A O 1
ATOM 1205 N N . PRO A 1 166 ? 2.599 51.825 -27.809 1.00 44.50 166 PRO A N 1
ATOM 1206 C CA . PRO A 1 166 ? 2.542 52.275 -29.185 1.00 44.50 166 PRO A CA 1
ATOM 1207 C C . PRO A 1 166 ? 1.503 53.393 -29.304 1.00 44.50 166 PRO A C 1
ATOM 1209 O O . PRO A 1 166 ? 0.299 53.147 -29.275 1.00 44.50 166 PRO A O 1
ATOM 1212 N N . ASP A 1 167 ? 1.984 54.622 -29.464 1.00 52.66 167 ASP A N 1
ATOM 1213 C CA . ASP A 1 167 ? 1.245 55.659 -30.178 1.00 52.66 167 ASP A CA 1
ATOM 1214 C C . ASP A 1 167 ? 1.467 55.412 -31.676 1.00 52.66 167 ASP A C 1
ATOM 1216 O O . ASP A 1 167 ? 2.488 55.798 -32.246 1.00 52.66 167 ASP A O 1
ATOM 1220 N N . VAL A 1 168 ? 0.569 54.644 -32.300 1.00 44.38 168 VAL A N 1
ATOM 1221 C CA . VAL A 1 168 ? 0.589 54.415 -33.750 1.00 44.38 168 VAL A CA 1
ATOM 1222 C C . VAL A 1 168 ? -0.802 54.658 -34.317 1.00 44.38 168 VAL A C 1
ATOM 1224 O O . VAL A 1 168 ? -1.756 53.919 -34.078 1.00 44.38 168 VAL A O 1
ATOM 1227 N N . LYS A 1 169 ? -0.869 55.730 -35.105 1.00 50.47 169 LYS A N 1
ATOM 1228 C CA . LYS A 1 169 ? -1.983 56.149 -35.953 1.00 50.47 169 LYS A CA 1
ATOM 1229 C C . LYS A 1 169 ? -2.351 55.039 -36.961 1.00 50.47 169 LYS A C 1
ATOM 1231 O O . LYS A 1 169 ? -1.441 54.496 -37.589 1.00 50.47 169 LYS A O 1
ATOM 1236 N N . PRO A 1 170 ? -3.640 54.719 -37.182 1.00 40.94 170 PRO A N 1
ATOM 1237 C CA . PRO A 1 170 ? -4.022 53.647 -38.097 1.00 40.94 170 PRO A CA 1
ATOM 1238 C C . PRO A 1 170 ? -3.810 54.072 -39.558 1.00 40.94 170 PRO A C 1
ATOM 1240 O O . PRO A 1 170 ? -4.259 55.147 -39.959 1.00 40.94 170 PRO A O 1
ATOM 1243 N N . LEU A 1 171 ? -3.171 53.211 -40.355 1.00 41.47 171 LEU A N 1
ATOM 1244 C CA . LEU A 1 171 ? -3.216 53.252 -41.822 1.00 41.47 171 LEU A CA 1
ATOM 1245 C C . LEU A 1 171 ? -4.180 52.174 -42.356 1.00 41.47 171 LEU A C 1
ATOM 1247 O O . LEU A 1 171 ? -4.449 51.196 -41.655 1.00 41.47 171 LEU A O 1
ATOM 1251 N N . PRO A 1 172 ? -4.753 52.381 -43.556 1.00 50.03 172 PRO A N 1
ATOM 1252 C CA . PRO A 1 172 ? -5.975 51.724 -43.993 1.00 50.03 172 PRO A CA 1
ATOM 1253 C C . PRO A 1 172 ? -5.735 50.304 -44.510 1.00 50.03 172 PRO A C 1
ATOM 1255 O O . PRO A 1 172 ? -4.684 49.983 -45.061 1.00 50.03 172 PRO A O 1
ATOM 1258 N N . ALA A 1 173 ? -6.763 49.474 -44.342 1.00 40.31 173 ALA A N 1
ATOM 1259 C CA . ALA A 1 173 ? -6.810 48.098 -44.805 1.00 40.31 173 ALA A CA 1
ATOM 1260 C C . ALA A 1 173 ? -6.800 48.016 -46.338 1.00 40.31 173 ALA A C 1
ATOM 1262 O O . ALA A 1 173 ? -7.625 48.641 -47.006 1.00 40.31 173 ALA A O 1
ATOM 1263 N N . THR A 1 174 ? -5.912 47.187 -46.881 1.00 43.59 174 THR A N 1
ATOM 1264 C CA . THR A 1 174 ? -6.044 46.626 -48.227 1.00 43.59 174 THR A CA 1
ATOM 1265 C C . THR A 1 174 ? -6.661 45.225 -48.136 1.00 43.59 174 THR A C 1
ATOM 1267 O O . THR A 1 174 ? -6.328 44.470 -47.218 1.00 43.59 174 THR A O 1
ATOM 1270 N N . PRO A 1 175 ? -7.576 44.858 -49.049 1.00 51.41 175 PRO A N 1
ATOM 1271 C CA . PRO A 1 175 ? -8.131 43.513 -49.109 1.00 51.41 175 PRO A CA 1
ATOM 1272 C C . PRO A 1 175 ? -7.110 42.579 -49.767 1.00 51.41 175 PRO A C 1
ATOM 1274 O O . PRO A 1 175 ? -6.507 42.931 -50.778 1.00 51.41 175 PRO A O 1
ATOM 1277 N N . VAL A 1 176 ? -6.892 41.405 -49.175 1.00 42.03 176 VAL A N 1
ATOM 1278 C CA . VAL A 1 176 ? -6.048 40.361 -49.765 1.00 42.03 176 VAL A CA 1
ATOM 1279 C C . VAL A 1 176 ? -6.959 39.372 -50.480 1.00 42.03 176 VAL A C 1
ATOM 1281 O O . VAL A 1 176 ? -7.849 38.788 -49.859 1.00 42.03 176 VAL A O 1
ATOM 1284 N N . ASP A 1 177 ? -6.734 39.244 -51.784 1.00 36.97 177 ASP A N 1
ATOM 1285 C CA . ASP A 1 177 ? -7.443 38.363 -52.701 1.00 36.97 177 ASP A CA 1
ATOM 1286 C C . ASP A 1 177 ? -7.321 36.885 -52.314 1.00 36.97 177 ASP A C 1
ATOM 1288 O O . ASP A 1 177 ? -6.254 36.373 -51.964 1.00 36.97 177 ASP A O 1
ATOM 1292 N N . ALA A 1 178 ? -8.458 36.202 -52.410 1.00 43.75 178 ALA A N 1
ATOM 1293 C CA . ALA A 1 178 ? -8.601 34.770 -52.250 1.00 43.75 178 ALA A CA 1
ATOM 1294 C C . ALA A 1 178 ? -8.384 34.081 -53.602 1.00 43.75 178 ALA A C 1
ATOM 1296 O O . ALA A 1 178 ? -9.346 33.832 -54.316 1.00 43.75 178 ALA A O 1
ATOM 1297 N N . ASP A 1 179 ? -7.138 33.764 -53.951 1.00 48.88 179 ASP A N 1
ATOM 1298 C CA . ASP A 1 179 ? -6.867 32.779 -55.003 1.00 48.88 179 ASP A CA 1
ATOM 1299 C C . ASP A 1 179 ? -5.451 32.201 -54.876 1.00 48.88 179 ASP A C 1
ATOM 1301 O O . ASP A 1 179 ? -4.465 32.805 -55.291 1.00 48.88 179 ASP A O 1
ATOM 1305 N N . ALA A 1 180 ? -5.347 31.022 -54.253 1.00 39.16 180 ALA A N 1
ATOM 1306 C CA . ALA A 1 180 ? -4.193 30.123 -54.356 1.00 39.16 180 ALA A CA 1
ATOM 1307 C C . ALA A 1 180 ? -4.542 28.738 -53.775 1.00 39.16 180 ALA A C 1
ATOM 1309 O O . ALA A 1 180 ? -4.028 28.312 -52.741 1.00 39.16 180 ALA A O 1
ATOM 1310 N N . LEU A 1 181 ? -5.449 28.026 -54.443 1.00 46.75 181 LEU A N 1
ATOM 1311 C CA . LEU A 1 181 ? -5.740 26.610 -54.214 1.00 46.75 181 LEU A CA 1
ATOM 1312 C C . LEU A 1 181 ? -5.405 25.847 -55.498 1.00 46.75 181 LEU A C 1
ATOM 1314 O O . LEU A 1 181 ? -6.191 25.897 -56.435 1.00 46.75 181 LEU A O 1
ATOM 1318 N N . ALA A 1 182 ? -4.256 25.159 -55.541 1.00 44.22 182 ALA A N 1
ATOM 1319 C CA . ALA A 1 182 ? -4.060 23.893 -56.271 1.00 44.22 182 ALA A CA 1
ATOM 1320 C C . ALA A 1 182 ? -2.580 23.466 -56.300 1.00 44.22 182 ALA A C 1
ATOM 1322 O O . ALA A 1 182 ? -1.779 24.018 -57.047 1.00 44.22 182 ALA A O 1
ATOM 1323 N N . ALA A 1 183 ? -2.244 22.395 -55.577 1.00 44.66 183 ALA A N 1
ATOM 1324 C CA . ALA A 1 183 ? -1.249 21.421 -56.031 1.00 44.66 183 ALA A CA 1
ATOM 1325 C C . ALA A 1 183 ? -1.533 20.057 -55.365 1.00 44.66 183 ALA A C 1
ATOM 1327 O O . ALA A 1 183 ? -1.635 19.999 -54.137 1.00 44.66 183 ALA A O 1
ATOM 1328 N N . PRO A 1 184 ? -1.692 18.962 -56.133 1.00 52.88 184 PRO A N 1
ATOM 1329 C CA . PRO A 1 184 ? -1.956 17.637 -55.584 1.00 52.88 184 PRO A CA 1
ATOM 1330 C C . PRO A 1 184 ? -0.650 16.950 -55.164 1.00 52.88 184 PRO A C 1
ATOM 1332 O O . PRO A 1 184 ? 0.305 16.879 -55.936 1.00 52.88 184 PRO A O 1
ATOM 1335 N N . VAL A 1 185 ? -0.617 16.411 -53.944 1.00 45.75 185 VAL A N 1
ATOM 1336 C CA . VAL A 1 185 ? 0.481 15.557 -53.472 1.00 45.75 185 VAL A CA 1
ATOM 1337 C C . VAL A 1 185 ? 0.199 14.115 -53.891 1.00 45.75 185 VAL A C 1
ATOM 1339 O O . VAL A 1 185 ? -0.822 13.531 -53.534 1.00 45.75 185 VAL A O 1
ATOM 1342 N N . SER A 1 186 ? 1.116 13.574 -54.685 1.00 42.47 186 SER A N 1
ATOM 1343 C CA . SER A 1 186 ? 1.115 12.236 -55.270 1.00 42.47 186 SER A CA 1
ATOM 1344 C C . SER A 1 186 ? 1.139 11.112 -54.223 1.00 42.47 186 SER A C 1
ATOM 1346 O O . SER A 1 186 ? 1.792 11.212 -53.186 1.00 42.47 186 SER A O 1
ATOM 1348 N N . ALA A 1 187 ? 0.430 10.027 -54.541 1.00 52.50 187 ALA A N 1
ATOM 1349 C CA . ALA A 1 187 ? 0.185 8.841 -53.723 1.00 52.50 187 ALA A CA 1
ATOM 1350 C C . ALA A 1 187 ? 1.444 8.040 -53.314 1.00 52.50 187 ALA A C 1
ATOM 1352 O O . ALA A 1 187 ? 2.422 8.007 -54.064 1.00 52.50 187 ALA A O 1
ATOM 1353 N N . PRO A 1 188 ? 1.404 7.294 -52.189 1.00 54.16 188 PRO A N 1
ATOM 1354 C CA . PRO A 1 188 ? 2.423 6.305 -51.868 1.00 54.16 188 PRO A CA 1
ATOM 1355 C C . PRO A 1 188 ? 2.133 4.957 -52.549 1.00 54.16 188 PRO A C 1
ATOM 1357 O O . PRO A 1 188 ? 1.038 4.401 -52.460 1.00 54.16 188 PRO A O 1
ATOM 1360 N N . VAL A 1 189 ? 3.158 4.423 -53.213 1.00 50.06 189 VAL A N 1
ATOM 1361 C CA . VAL A 1 189 ? 3.196 3.086 -53.816 1.00 50.06 189 VAL A CA 1
ATOM 1362 C C . VAL A 1 189 ? 3.219 2.028 -52.708 1.00 50.06 189 VAL A C 1
ATOM 1364 O O . VAL A 1 189 ? 4.168 1.955 -51.930 1.00 50.06 189 VAL A 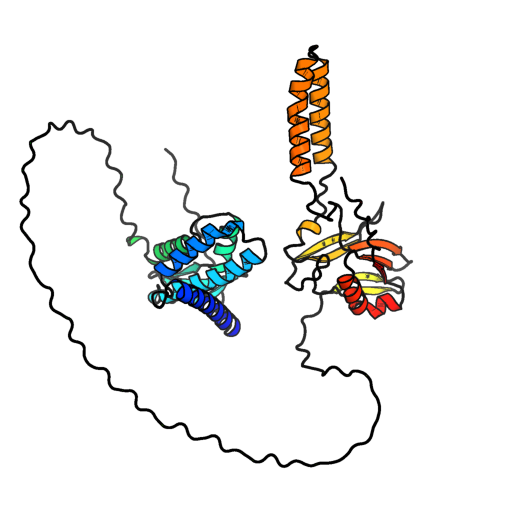O 1
ATOM 1367 N N . ALA A 1 190 ? 2.179 1.197 -52.641 1.00 45.47 190 ALA A N 1
ATOM 1368 C CA . ALA A 1 190 ? 2.127 0.025 -51.774 1.00 45.47 190 ALA A CA 1
ATOM 1369 C C . ALA A 1 190 ? 2.828 -1.164 -52.454 1.00 45.47 190 ALA A C 1
ATOM 1371 O O . ALA A 1 190 ? 2.371 -1.655 -53.486 1.00 45.47 190 ALA A O 1
ATOM 1372 N N . ALA A 1 191 ? 3.927 -1.644 -51.869 1.00 59.47 191 ALA A N 1
ATOM 1373 C CA . ALA A 1 191 ? 4.507 -2.937 -52.221 1.00 59.47 191 ALA A CA 1
ATOM 1374 C C . ALA A 1 191 ? 3.745 -4.065 -51.488 1.00 59.47 191 ALA A C 1
ATOM 1376 O O . ALA A 1 191 ? 3.475 -3.928 -50.292 1.00 59.47 191 ALA A O 1
ATOM 1377 N N . PRO A 1 192 ? 3.392 -5.177 -52.157 1.00 55.69 192 PRO A N 1
ATOM 1378 C CA . PRO A 1 192 ? 2.677 -6.278 -51.524 1.00 55.69 192 PRO A CA 1
ATOM 1379 C C . PRO A 1 192 ? 3.626 -7.142 -50.681 1.00 55.69 192 PRO A C 1
ATOM 1381 O O . PRO A 1 192 ? 4.638 -7.642 -51.169 1.00 55.69 192 PRO A O 1
ATOM 1384 N N . LEU A 1 193 ? 3.277 -7.341 -49.409 1.00 59.31 193 LEU A N 1
ATOM 1385 C CA . LEU A 1 193 ? 3.937 -8.307 -48.528 1.00 59.31 193 LEU A CA 1
ATOM 1386 C C . LEU A 1 193 ? 3.614 -9.751 -48.974 1.00 59.31 193 LEU A C 1
ATOM 1388 O O . LEU A 1 193 ? 2.459 -10.038 -49.310 1.00 59.31 193 LEU A O 1
ATOM 1392 N N . PRO A 1 194 ? 4.589 -10.680 -48.963 1.00 57.06 194 PRO A N 1
ATOM 1393 C CA . PRO A 1 194 ? 4.354 -12.080 -49.303 1.00 57.06 194 PRO A CA 1
ATOM 1394 C C . PRO A 1 194 ? 3.528 -12.801 -48.226 1.00 57.06 194 PRO A C 1
ATOM 1396 O O . PRO A 1 194 ? 3.664 -12.556 -47.028 1.00 57.06 194 PRO A O 1
ATOM 1399 N N . LYS A 1 195 ? 2.656 -13.708 -48.685 1.00 58.50 195 LYS A N 1
ATOM 1400 C CA . LYS A 1 195 ? 1.741 -14.507 -47.858 1.00 58.50 195 LYS A CA 1
ATOM 1401 C C . LYS A 1 195 ? 2.502 -15.411 -46.869 1.00 58.50 195 LYS A C 1
ATOM 1403 O O . LYS A 1 195 ? 3.516 -15.992 -47.258 1.00 58.50 195 LYS A O 1
ATOM 1408 N N . PRO A 1 196 ? 1.989 -15.614 -45.639 1.00 57.12 196 PRO A N 1
ATOM 1409 C CA . PRO A 1 196 ? 2.559 -16.570 -44.696 1.00 57.12 196 PRO A CA 1
ATOM 1410 C C . PRO A 1 196 ? 2.434 -18.002 -45.226 1.00 57.12 196 PRO A C 1
ATOM 1412 O O . PRO A 1 196 ? 1.342 -18.455 -45.573 1.00 57.12 196 PRO A O 1
ATOM 1415 N N . VAL A 1 197 ? 3.556 -18.715 -45.269 1.00 62.31 197 VAL A N 1
ATOM 1416 C CA . VAL A 1 197 ? 3.605 -20.156 -45.528 1.00 62.31 197 VAL A CA 1
ATOM 1417 C C . VAL A 1 197 ? 3.145 -20.874 -44.260 1.00 62.31 197 VAL A C 1
ATOM 1419 O O . VAL A 1 197 ? 3.808 -20.808 -43.228 1.00 62.31 197 VAL A O 1
ATOM 1422 N N . ALA A 1 198 ? 1.992 -21.537 -44.331 1.00 53.06 198 ALA A N 1
ATOM 1423 C CA . ALA A 1 198 ? 1.507 -22.414 -43.275 1.00 53.06 198 ALA A CA 1
ATOM 1424 C C . ALA A 1 198 ? 2.304 -23.728 -43.303 1.00 53.06 198 ALA A C 1
ATOM 1426 O O . ALA A 1 198 ? 2.168 -24.517 -44.236 1.00 53.06 198 ALA A O 1
ATOM 1427 N N . ALA A 1 199 ? 3.141 -23.959 -42.291 1.00 62.44 199 ALA A N 1
ATOM 1428 C CA . ALA A 1 199 ? 3.704 -25.279 -42.029 1.00 62.44 199 ALA A CA 1
ATOM 1429 C C . ALA A 1 199 ? 2.699 -26.102 -41.193 1.00 62.44 199 ALA A C 1
ATOM 1431 O O . ALA A 1 199 ? 2.154 -25.570 -40.221 1.00 62.44 199 ALA A O 1
ATOM 1432 N N . PRO A 1 200 ? 2.426 -27.369 -41.548 1.00 63.56 200 PRO A N 1
ATOM 1433 C CA . PRO A 1 200 ? 1.507 -28.222 -40.803 1.00 63.56 200 PRO A CA 1
ATOM 1434 C C . PRO A 1 200 ? 2.105 -28.630 -39.450 1.00 63.56 200 PRO A C 1
ATOM 1436 O O . PRO A 1 200 ? 3.231 -29.117 -39.367 1.00 63.56 200 PRO A O 1
ATOM 1439 N N . ILE A 1 201 ? 1.327 -28.429 -38.387 1.00 63.50 201 ILE A N 1
ATOM 1440 C CA . ILE A 1 201 ? 1.617 -28.920 -37.036 1.00 63.50 201 ILE A CA 1
ATOM 1441 C C . ILE A 1 201 ? 1.280 -30.423 -37.014 1.00 63.50 201 ILE A C 1
ATOM 1443 O O . ILE A 1 201 ? 0.147 -30.767 -37.352 1.00 63.50 201 ILE A O 1
ATOM 1447 N N . PRO A 1 202 ? 2.209 -31.327 -36.649 1.00 56.75 202 PRO A N 1
ATOM 1448 C CA . PRO A 1 202 ? 1.906 -32.751 -36.538 1.00 56.75 202 PRO A CA 1
ATOM 1449 C C . PRO A 1 202 ? 0.995 -33.041 -35.335 1.00 56.75 202 PRO A C 1
ATOM 1451 O O . PRO A 1 202 ? 1.147 -32.458 -34.261 1.00 56.75 202 PRO A O 1
ATOM 1454 N N . GLU A 1 203 ? 0.041 -33.948 -35.548 1.00 62.56 203 GLU A N 1
ATOM 1455 C CA . GLU A 1 203 ? -0.964 -34.387 -34.578 1.00 62.56 203 GLU A CA 1
ATOM 1456 C C . GLU A 1 203 ? -0.345 -35.037 -33.323 1.00 62.56 203 GLU A C 1
ATOM 1458 O O . GLU A 1 203 ? 0.686 -35.713 -33.408 1.00 62.56 203 GLU A O 1
ATOM 1463 N N . PRO A 1 204 ? -0.975 -34.879 -32.142 1.00 61.06 204 PRO A N 1
ATOM 1464 C CA . PRO A 1 204 ? -0.513 -35.509 -30.916 1.00 61.06 204 PRO A CA 1
ATOM 1465 C C . PRO A 1 204 ? -0.806 -37.015 -30.932 1.00 61.06 204 PRO A C 1
ATOM 1467 O O . PRO A 1 204 ? -1.955 -37.452 -30.978 1.00 61.06 204 PRO A O 1
ATOM 1470 N N . VAL A 1 205 ? 0.259 -37.811 -30.841 1.00 61.94 205 VAL A N 1
ATOM 1471 C CA . VAL A 1 205 ? 0.202 -39.266 -30.664 1.00 61.94 205 VAL A CA 1
ATOM 1472 C C . VAL A 1 205 ? -0.445 -39.588 -29.312 1.00 61.94 205 VAL A C 1
ATOM 1474 O O . VAL A 1 205 ? 0.113 -39.295 -28.254 1.00 61.94 205 VAL A O 1
ATOM 1477 N N . ALA A 1 206 ? -1.626 -40.203 -29.349 1.00 53.81 206 ALA A N 1
ATOM 1478 C CA . ALA A 1 206 ? -2.302 -40.748 -28.179 1.00 53.81 206 ALA A CA 1
ATOM 1479 C C . ALA A 1 206 ? -1.611 -42.046 -27.727 1.00 53.81 206 ALA A C 1
ATOM 1481 O O . ALA A 1 206 ? -1.619 -43.045 -28.445 1.00 53.81 206 ALA A O 1
ATOM 1482 N N . ALA A 1 207 ? -1.028 -42.044 -26.527 1.00 57.59 207 ALA A N 1
ATOM 1483 C CA . ALA A 1 207 ? -0.585 -43.265 -25.861 1.00 57.59 207 ALA A CA 1
ATOM 1484 C C . ALA A 1 207 ? -1.747 -43.873 -25.042 1.00 57.59 207 ALA A C 1
ATOM 1486 O O . ALA A 1 207 ? -2.473 -43.129 -24.375 1.00 57.59 207 ALA A O 1
ATOM 1487 N N . PRO A 1 208 ? -1.941 -45.204 -25.069 1.00 58.31 208 PRO A N 1
ATOM 1488 C CA . PRO A 1 208 ? -3.034 -45.867 -24.370 1.00 58.31 208 PRO A CA 1
ATOM 1489 C C . PRO A 1 208 ? -2.749 -45.966 -22.868 1.00 58.31 208 PRO A C 1
ATOM 1491 O O . PRO A 1 208 ? -1.721 -46.489 -22.441 1.00 58.31 208 PRO A O 1
ATOM 1494 N N . ILE A 1 209 ? -3.695 -45.498 -22.056 1.00 49.06 209 ILE A N 1
ATOM 1495 C CA . ILE A 1 209 ? -3.698 -45.721 -20.610 1.00 49.06 209 ILE A CA 1
ATOM 1496 C C . ILE A 1 209 ? -4.301 -47.108 -20.372 1.00 49.06 209 ILE A C 1
ATOM 1498 O O . ILE A 1 209 ? -5.515 -47.287 -20.450 1.00 49.06 209 ILE A O 1
ATOM 1502 N N . THR A 1 210 ? -3.460 -48.100 -20.088 1.00 48.94 210 THR A N 1
ATOM 1503 C CA . THR A 1 210 ? -3.902 -49.380 -19.527 1.00 48.94 210 THR A CA 1
ATOM 1504 C C . THR A 1 210 ? -4.139 -49.223 -18.028 1.00 48.94 210 THR A C 1
ATOM 1506 O O . THR A 1 210 ? -3.225 -48.884 -17.277 1.00 48.94 210 THR A O 1
ATOM 1509 N N . SER A 1 211 ? -5.374 -49.476 -17.602 1.00 54.06 211 SER A N 1
ATOM 1510 C CA . SER A 1 211 ? -5.764 -49.650 -16.200 1.00 54.06 211 SER A CA 1
ATOM 1511 C C . SER A 1 211 ? -5.106 -50.891 -15.580 1.00 54.06 211 SER A C 1
ATOM 1513 O O . SER A 1 211 ? -4.758 -51.829 -16.300 1.00 54.06 211 SER A O 1
ATOM 1515 N N . PRO A 1 212 ? -5.078 -50.972 -14.240 1.00 54.41 212 PRO A N 1
ATOM 1516 C CA . PRO A 1 212 ? -5.712 -52.134 -13.636 1.00 54.41 212 PRO A CA 1
ATOM 1517 C C . PRO A 1 212 ? -6.707 -51.783 -12.532 1.00 54.41 212 PRO A C 1
ATOM 1519 O O . PRO A 1 212 ? -6.577 -50.822 -11.774 1.00 54.41 212 PRO A O 1
ATOM 1522 N N . VAL A 1 213 ? -7.722 -52.633 -12.529 1.00 50.34 213 VAL A N 1
ATOM 1523 C CA . VAL A 1 213 ? -8.859 -52.772 -11.632 1.00 50.34 213 VAL A CA 1
ATOM 1524 C C . VAL A 1 213 ? -8.423 -53.490 -10.340 1.00 50.34 213 VAL A C 1
ATOM 1526 O O . VAL A 1 213 ? -7.450 -54.235 -10.348 1.00 50.34 213 VAL A O 1
ATOM 1529 N N . GLU A 1 214 ? -9.205 -53.273 -9.275 1.00 46.28 214 GLU A N 1
ATOM 1530 C CA . GLU A 1 214 ? -9.346 -54.098 -8.056 1.00 46.28 214 GLU A CA 1
ATOM 1531 C C . GLU A 1 214 ? -8.300 -54.009 -6.929 1.00 46.28 214 GLU A C 1
ATOM 1533 O O . GLU A 1 214 ? -7.297 -54.710 -6.905 1.00 46.28 214 GLU A O 1
ATOM 1538 N N . ALA A 1 215 ? -8.663 -53.263 -5.875 1.00 39.31 215 ALA A N 1
ATOM 1539 C CA . ALA A 1 215 ? -8.944 -53.861 -4.562 1.00 39.31 215 ALA A CA 1
ATOM 1540 C C . ALA A 1 215 ? -9.721 -52.866 -3.677 1.00 39.31 215 ALA A C 1
ATOM 1542 O O . ALA A 1 215 ? -9.189 -51.861 -3.208 1.00 39.31 215 ALA A O 1
ATOM 1543 N N . GLN A 1 216 ? -11.004 -53.152 -3.455 1.00 43.06 216 GLN A N 1
ATOM 1544 C CA . GLN A 1 216 ? -11.802 -52.551 -2.388 1.00 43.06 216 GLN A CA 1
ATOM 1545 C C . GLN A 1 216 ? -11.523 -53.288 -1.072 1.00 43.06 216 GLN A C 1
ATOM 1547 O O . GLN A 1 216 ? -11.634 -54.508 -1.040 1.00 43.06 216 GLN A O 1
ATOM 1552 N N . ALA A 1 217 ? -11.277 -52.560 0.020 1.00 39.31 217 ALA A N 1
ATOM 1553 C CA . ALA A 1 217 ? -11.735 -52.957 1.354 1.00 39.31 217 ALA A CA 1
ATOM 1554 C C . ALA A 1 217 ? -11.737 -51.753 2.315 1.00 39.31 217 ALA A C 1
ATOM 1556 O O . ALA A 1 217 ? -10.705 -51.229 2.719 1.00 39.31 217 ALA A O 1
ATOM 1557 N N . ALA A 1 218 ? -12.958 -51.329 2.627 1.00 46.59 218 ALA A N 1
ATOM 1558 C CA . ALA A 1 218 ? -13.427 -50.435 3.678 1.00 46.59 218 ALA A CA 1
ATOM 1559 C C . ALA A 1 218 ? -12.524 -50.208 4.909 1.00 46.59 218 ALA A C 1
ATOM 1561 O O . ALA A 1 218 ? -12.287 -51.146 5.657 1.00 46.59 218 ALA A O 1
ATOM 1562 N N . VAL A 1 219 ? -12.244 -48.933 5.230 1.00 37.75 219 VAL A N 1
ATOM 1563 C CA . VAL A 1 219 ? -12.456 -48.374 6.583 1.00 37.75 219 VAL A CA 1
ATOM 1564 C C . VAL A 1 219 ? -12.867 -46.898 6.477 1.00 37.75 219 VAL A C 1
ATOM 1566 O O . VAL A 1 219 ? -12.216 -46.073 5.844 1.00 37.75 219 VAL A O 1
ATOM 1569 N N . SER A 1 220 ? -13.982 -46.597 7.132 1.00 49.84 220 SER A N 1
ATOM 1570 C CA . SER A 1 220 ? -14.538 -45.283 7.440 1.00 49.84 220 SER A CA 1
ATOM 1571 C C . SER A 1 220 ? -13.510 -44.308 8.040 1.00 49.84 220 SER A C 1
ATOM 1573 O O . SER A 1 220 ? -13.025 -44.532 9.146 1.00 49.84 220 SER A O 1
ATOM 1575 N N . ALA A 1 221 ? -13.248 -43.178 7.373 1.00 38.78 221 ALA A N 1
ATOM 1576 C CA . ALA A 1 221 ? -12.658 -41.996 8.001 1.00 38.78 221 ALA A CA 1
ATOM 1577 C C . ALA A 1 221 ? -13.157 -40.704 7.339 1.00 38.78 221 ALA A C 1
ATOM 1579 O O . ALA A 1 221 ? -13.079 -40.478 6.134 1.00 38.78 221 ALA A O 1
ATOM 1580 N N . LYS A 1 222 ? -13.715 -39.858 8.192 1.00 43.72 222 LYS A N 1
ATOM 1581 C CA . LYS A 1 222 ? -14.363 -38.582 7.927 1.00 43.72 222 LYS A CA 1
ATOM 1582 C C . LYS A 1 222 ? -13.318 -37.553 7.465 1.00 43.72 222 LYS A C 1
ATOM 1584 O O . LYS A 1 222 ? -12.385 -37.263 8.200 1.00 43.72 222 LYS A O 1
ATOM 1589 N N . SER A 1 223 ? -13.537 -36.951 6.294 1.00 47.09 223 SER A N 1
ATOM 1590 C CA . SER A 1 223 ? -12.998 -35.640 5.891 1.00 47.09 223 SER A CA 1
ATOM 1591 C C . SER A 1 223 ? -11.465 -35.467 5.916 1.00 47.09 223 SER A C 1
ATOM 1593 O O . SER A 1 223 ? -10.935 -34.677 6.698 1.00 47.09 223 SER A O 1
ATOM 1595 N N . ALA A 1 224 ? -10.756 -36.092 4.974 1.00 38.09 224 ALA A N 1
ATOM 1596 C CA . ALA A 1 224 ? -9.394 -35.692 4.618 1.00 38.09 224 ALA A CA 1
ATOM 1597 C C . ALA A 1 224 ? -9.431 -34.689 3.450 1.00 38.09 224 ALA A C 1
ATOM 1599 O O . ALA A 1 224 ? -9.703 -35.042 2.304 1.00 38.09 224 ALA A O 1
ATOM 1600 N N . ARG A 1 225 ? -9.180 -33.412 3.755 1.00 38.44 225 ARG A N 1
ATOM 1601 C CA . ARG A 1 225 ? -8.876 -32.373 2.759 1.00 38.44 225 ARG A CA 1
ATOM 1602 C C . ARG A 1 225 ? -7.480 -32.674 2.184 1.00 38.44 225 ARG A C 1
ATOM 1604 O O . ARG A 1 225 ? -6.583 -32.955 2.978 1.00 38.44 225 ARG A O 1
ATOM 1611 N N . PRO A 1 226 ? -7.259 -32.623 0.860 1.00 37.78 226 PRO A N 1
ATOM 1612 C CA . PRO A 1 226 ? -5.960 -32.952 0.288 1.00 37.78 226 PRO A CA 1
ATOM 1613 C C . PRO A 1 226 ? -4.900 -31.944 0.743 1.00 37.78 226 PRO A C 1
ATOM 1615 O O . PRO A 1 226 ? -5.102 -30.730 0.674 1.00 37.78 226 PRO A O 1
ATOM 1618 N N . ALA A 1 227 ? -3.769 -32.472 1.213 1.00 41.00 227 ALA A N 1
ATOM 1619 C CA . ALA A 1 227 ? -2.568 -31.729 1.561 1.00 41.00 227 ALA A CA 1
ATOM 1620 C C . ALA A 1 227 ? -1.910 -31.178 0.285 1.00 41.00 227 ALA A C 1
ATOM 1622 O O . ALA A 1 227 ? -0.953 -31.736 -0.241 1.00 41.00 227 ALA A O 1
ATOM 1623 N N . PHE A 1 228 ? -2.460 -30.086 -0.241 1.00 37.78 228 PHE A N 1
ATOM 1624 C CA . PHE A 1 228 ? -1.802 -29.292 -1.270 1.00 37.78 228 PHE A CA 1
ATOM 1625 C C . PHE A 1 228 ? -0.687 -28.464 -0.618 1.00 37.78 228 PHE A C 1
ATOM 1627 O O . PHE A 1 228 ? -0.950 -27.704 0.311 1.00 37.78 228 PHE A O 1
ATOM 1634 N N . MET A 1 229 ? 0.545 -28.668 -1.098 1.00 33.03 229 MET A N 1
ATOM 1635 C CA . MET A 1 229 ? 1.711 -27.775 -1.020 1.00 33.03 229 MET A CA 1
ATOM 1636 C C . MET A 1 229 ? 1.617 -26.651 0.029 1.00 33.03 229 MET A C 1
ATOM 1638 O O . MET A 1 229 ? 1.211 -25.528 -0.269 1.00 33.03 229 MET A O 1
ATOM 1642 N N . ARG A 1 230 ? 2.089 -26.921 1.253 1.00 38.06 230 ARG A N 1
ATOM 1643 C CA . ARG A 1 230 ? 2.555 -25.852 2.144 1.00 38.06 230 ARG A CA 1
ATOM 1644 C C . ARG A 1 230 ? 3.849 -25.299 1.543 1.00 38.06 230 ARG A C 1
ATOM 1646 O O . ARG A 1 230 ? 4.933 -25.783 1.854 1.00 38.06 230 ARG A O 1
ATOM 1653 N N . GLN A 1 231 ? 3.736 -24.308 0.656 1.00 35.97 231 GLN A N 1
ATOM 1654 C CA . GLN A 1 231 ? 4.810 -23.322 0.504 1.00 35.97 231 GLN A CA 1
ATOM 1655 C C . GLN A 1 231 ? 5.203 -22.868 1.910 1.00 35.97 231 GLN A C 1
ATOM 1657 O O . GLN A 1 231 ? 4.321 -22.724 2.754 1.00 35.97 231 GLN A O 1
ATOM 1662 N N . ALA A 1 232 ? 6.498 -22.709 2.181 1.00 36.59 232 ALA A N 1
ATOM 1663 C CA . ALA A 1 232 ? 6.977 -22.184 3.451 1.00 36.59 232 ALA A CA 1
ATOM 1664 C C . ALA A 1 232 ? 6.337 -20.804 3.677 1.00 36.59 232 ALA A C 1
ATOM 1666 O O . ALA A 1 232 ? 6.799 -19.806 3.125 1.00 36.59 232 ALA A O 1
ATOM 1667 N N . LEU A 1 233 ? 5.210 -20.771 4.399 1.00 47.84 233 LEU A N 1
ATOM 1668 C CA . LEU A 1 233 ? 4.570 -19.532 4.804 1.00 47.84 233 LEU A CA 1
ATOM 1669 C C . LEU A 1 233 ? 5.605 -18.782 5.635 1.00 47.84 233 LEU A C 1
ATOM 1671 O O . LEU A 1 233 ? 6.261 -19.377 6.495 1.00 47.84 233 LEU A O 1
ATOM 1675 N N . ALA A 1 234 ? 5.772 -17.495 5.337 1.00 50.69 234 ALA A N 1
ATOM 1676 C CA . ALA A 1 234 ? 6.563 -16.613 6.175 1.00 50.69 234 ALA A CA 1
ATOM 1677 C C . ALA A 1 234 ? 6.130 -16.802 7.643 1.00 50.69 234 ALA A C 1
ATOM 1679 O O . ALA A 1 234 ? 4.943 -17.035 7.890 1.00 50.69 234 ALA A O 1
ATOM 1680 N N . PRO A 1 235 ? 7.068 -16.764 8.606 1.00 64.50 235 PRO A N 1
ATOM 1681 C CA . PRO A 1 235 ? 6.738 -16.978 10.006 1.00 64.50 235 PRO A CA 1
ATOM 1682 C C . PRO A 1 235 ? 5.622 -16.017 10.413 1.00 64.50 235 PRO A C 1
ATOM 1684 O O . PRO A 1 235 ? 5.748 -14.802 10.250 1.00 64.50 235 PRO A O 1
ATOM 1687 N N . THR A 1 236 ? 4.519 -16.579 10.907 1.00 70.94 236 THR A N 1
ATOM 1688 C CA . THR A 1 236 ? 3.381 -15.814 11.411 1.00 70.94 236 THR A CA 1
ATOM 1689 C C . THR A 1 236 ? 3.894 -14.818 12.451 1.00 70.94 236 THR A C 1
ATOM 1691 O O . THR A 1 236 ? 4.678 -15.230 13.316 1.00 70.94 236 THR A O 1
ATOM 1694 N N . PRO A 1 237 ? 3.491 -13.535 12.404 1.00 79.00 237 PRO A N 1
ATOM 1695 C CA . PRO A 1 237 ? 3.951 -12.548 13.371 1.00 79.00 237 PRO A CA 1
ATOM 1696 C C . PRO A 1 237 ? 3.692 -13.047 14.796 1.00 79.00 237 PRO A C 1
ATOM 1698 O O . PRO A 1 237 ? 2.575 -13.444 15.145 1.00 79.00 237 PRO A O 1
ATOM 1701 N N . ALA A 1 238 ? 4.761 -13.062 15.587 1.00 86.56 238 ALA A N 1
ATOM 1702 C CA . ALA A 1 238 ? 4.790 -13.566 16.947 1.00 86.56 238 ALA A CA 1
ATOM 1703 C C . ALA A 1 238 ? 5.188 -12.424 17.891 1.00 86.56 238 ALA A C 1
ATOM 1705 O O . ALA A 1 238 ? 6.131 -11.688 17.600 1.00 86.56 238 ALA A O 1
ATOM 1706 N N . PHE A 1 239 ? 4.461 -12.263 18.994 1.00 87.19 239 PHE A N 1
ATOM 1707 C CA . PHE A 1 239 ? 4.661 -11.184 19.960 1.00 87.19 239 PHE A CA 1
ATOM 1708 C C . PHE A 1 239 ? 5.035 -11.754 21.327 1.00 87.19 239 PHE A C 1
ATOM 1710 O O . PHE A 1 239 ? 4.273 -12.545 21.879 1.00 87.19 239 PHE A O 1
ATOM 1717 N N . ASP A 1 240 ? 6.188 -11.368 21.868 1.00 91.12 240 ASP A N 1
ATOM 1718 C CA . ASP A 1 240 ? 6.652 -11.832 23.177 1.00 91.12 240 ASP A CA 1
ATOM 1719 C C . ASP A 1 240 ? 6.132 -10.914 24.293 1.00 91.12 240 ASP A C 1
ATOM 1721 O O . ASP A 1 240 ? 6.432 -9.721 24.331 1.00 91.12 240 ASP A O 1
ATOM 1725 N N . LEU A 1 241 ? 5.332 -11.473 25.203 1.00 90.00 241 LEU A N 1
ATOM 1726 C CA . LEU A 1 241 ? 4.798 -10.784 26.380 1.00 90.00 241 LEU A CA 1
ATOM 1727 C C . LEU A 1 241 ? 5.691 -10.906 27.622 1.00 90.00 241 LEU A C 1
ATOM 1729 O O . LEU A 1 241 ? 5.303 -10.441 28.699 1.00 90.00 241 LEU A O 1
ATOM 1733 N N . GLY A 1 242 ? 6.865 -11.523 27.490 1.00 92.00 242 GLY A N 1
ATOM 1734 C CA . GLY A 1 242 ? 7.727 -11.906 28.599 1.00 92.00 242 GLY A CA 1
ATOM 1735 C C . GLY A 1 242 ? 7.338 -13.269 29.184 1.00 92.00 242 GLY A C 1
ATOM 1736 O O . GLY A 1 242 ? 6.577 -14.019 28.575 1.00 92.00 242 GLY A O 1
ATOM 1737 N N . PRO A 1 243 ? 7.868 -13.637 30.360 1.00 94.00 243 PRO A N 1
ATOM 1738 C CA . PRO A 1 243 ? 7.612 -14.946 30.948 1.00 94.00 243 PRO A CA 1
ATOM 1739 C C . PRO A 1 243 ? 6.165 -15.105 31.447 1.00 94.00 243 PRO A C 1
ATOM 1741 O O . PRO A 1 243 ? 5.547 -14.172 31.974 1.00 94.00 243 PRO A O 1
ATOM 1744 N N . ASP A 1 244 ? 5.633 -16.319 31.321 1.00 93.56 244 ASP A N 1
ATOM 1745 C CA . ASP A 1 244 ? 4.449 -16.782 32.038 1.00 93.56 244 ASP A CA 1
ATOM 1746 C C . ASP A 1 244 ? 4.776 -17.077 33.516 1.00 93.56 244 ASP A C 1
ATOM 1748 O O . ASP A 1 244 ? 5.916 -16.959 33.972 1.00 93.56 244 ASP A O 1
ATOM 1752 N N . ASP A 1 245 ? 3.771 -17.435 34.312 1.00 92.50 245 ASP A N 1
ATOM 1753 C CA . ASP A 1 245 ? 3.945 -17.751 35.736 1.00 92.50 245 ASP A CA 1
ATOM 1754 C C . ASP A 1 245 ? 4.786 -19.011 36.012 1.00 92.50 245 ASP A C 1
ATOM 1756 O O . ASP A 1 245 ? 5.185 -19.235 37.156 1.00 92.50 245 ASP A O 1
ATOM 1760 N N . LYS A 1 246 ? 5.102 -19.794 34.975 1.00 94.06 246 LYS A N 1
ATOM 1761 C CA . LYS A 1 246 ? 6.010 -20.948 35.012 1.00 94.06 246 LYS A CA 1
ATOM 1762 C C . LYS A 1 246 ? 7.414 -20.595 34.499 1.00 94.06 246 LYS A C 1
ATOM 1764 O O . LYS A 1 246 ? 8.278 -21.467 34.478 1.00 94.06 246 LYS A O 1
ATOM 1769 N N . GLY A 1 247 ? 7.650 -19.345 34.095 1.00 93.75 247 GLY A N 1
ATOM 1770 C CA . GLY A 1 247 ? 8.924 -18.864 33.560 1.00 93.75 247 GLY A CA 1
ATOM 1771 C C . GLY A 1 247 ? 9.152 -19.146 32.070 1.00 93.75 247 GLY A C 1
ATOM 1772 O O . GLY A 1 247 ? 10.241 -18.865 31.575 1.00 93.75 247 GLY A O 1
ATOM 1773 N N . ASN A 1 248 ? 8.167 -19.677 31.335 1.00 95.44 248 ASN A N 1
ATOM 1774 C CA . ASN A 1 248 ? 8.294 -19.898 29.888 1.00 95.44 248 ASN A CA 1
ATOM 1775 C C . ASN A 1 248 ? 7.928 -18.622 29.116 1.00 95.44 248 ASN A C 1
ATOM 1777 O O . ASN A 1 248 ? 7.024 -17.907 29.538 1.00 95.44 248 ASN A O 1
ATOM 1781 N N . PRO A 1 249 ? 8.535 -18.346 27.951 1.00 94.38 249 PRO A N 1
ATOM 1782 C CA . PRO A 1 249 ? 8.195 -17.164 27.157 1.00 94.38 249 PRO A CA 1
ATOM 1783 C C . PRO A 1 249 ? 6.746 -17.225 26.646 1.00 94.38 249 PRO A C 1
ATOM 1785 O O . PRO A 1 249 ? 6.339 -18.183 25.976 1.00 94.38 249 PRO A O 1
ATOM 1788 N N . LEU A 1 250 ? 5.954 -16.197 26.949 1.00 93.75 250 LEU A N 1
ATOM 1789 C CA . LEU A 1 250 ? 4.570 -16.057 26.511 1.00 93.75 250 LEU A CA 1
ATOM 1790 C C . LEU A 1 250 ? 4.528 -15.386 25.136 1.00 93.75 250 LEU A C 1
ATOM 1792 O O . LEU A 1 250 ? 4.304 -14.186 25.002 1.00 93.75 250 LEU A O 1
ATOM 1796 N N . ILE A 1 251 ? 4.731 -16.203 24.106 1.00 93.75 251 ILE A N 1
ATOM 1797 C CA . ILE A 1 251 ? 4.681 -15.781 22.708 1.00 93.75 251 ILE A CA 1
ATOM 1798 C C . ILE A 1 251 ? 3.249 -15.923 22.177 1.00 93.75 251 ILE A C 1
ATOM 1800 O O . ILE A 1 251 ? 2.657 -17.002 22.257 1.00 93.75 251 ILE A O 1
ATOM 1804 N N . LEU A 1 252 ? 2.703 -14.840 21.623 1.00 93.12 252 LEU A N 1
ATOM 1805 C CA . LEU A 1 252 ? 1.394 -14.795 20.975 1.00 93.12 252 LEU A CA 1
ATOM 1806 C C . LEU A 1 252 ? 1.532 -14.792 19.456 1.00 93.12 252 LEU A C 1
ATOM 1808 O O . LEU A 1 252 ? 2.136 -13.885 18.891 1.00 93.12 252 LEU A O 1
ATOM 1812 N N . HIS A 1 253 ? 0.895 -15.746 18.787 1.00 93.31 253 HIS A N 1
ATOM 1813 C CA . HIS A 1 253 ? 0.777 -15.765 17.332 1.00 93.31 253 HIS A CA 1
ATOM 1814 C C . HIS A 1 253 ? -0.468 -14.995 16.889 1.00 93.31 253 HIS A C 1
ATOM 1816 O O . HIS A 1 253 ? -1.588 -15.285 17.316 1.00 93.31 253 HIS A O 1
ATOM 1822 N N . LEU A 1 254 ? -0.290 -14.001 16.025 1.00 91.31 254 LEU A N 1
ATOM 1823 C CA . LEU A 1 254 ? -1.385 -13.151 15.562 1.00 91.31 254 LEU A CA 1
ATOM 1824 C C . LEU A 1 254 ? -1.895 -13.628 14.196 1.00 91.31 254 LEU A C 1
ATOM 1826 O O . LEU A 1 254 ? -1.083 -13.926 13.321 1.00 91.31 254 LEU A O 1
ATOM 1830 N N . PRO A 1 255 ? -3.221 -13.673 13.967 1.00 90.94 255 PRO A N 1
ATOM 1831 C CA . PRO A 1 255 ? -3.757 -13.883 12.629 1.00 90.94 255 PRO A CA 1
ATOM 1832 C C . PRO A 1 255 ? -3.243 -12.832 11.640 1.00 90.94 255 PRO A C 1
ATOM 1834 O O . PRO A 1 255 ? -3.137 -11.654 11.972 1.00 90.94 255 PRO A O 1
ATOM 1837 N N . GLU A 1 256 ? -3.014 -13.242 10.393 1.00 88.69 256 GLU A N 1
ATOM 1838 C CA . GLU A 1 256 ? -2.623 -12.335 9.299 1.00 88.69 256 GLU A CA 1
ATOM 1839 C C . GLU A 1 256 ? -3.774 -11.420 8.836 1.00 88.69 256 GLU A C 1
ATOM 1841 O O . GLU A 1 256 ? -3.584 -10.484 8.060 1.00 88.69 256 GLU A O 1
ATOM 1846 N N . ALA A 1 257 ? -5.000 -11.708 9.274 1.00 89.38 257 ALA A N 1
ATOM 1847 C CA . ALA A 1 257 ? -6.179 -10.920 8.954 1.00 89.38 257 ALA A CA 1
ATOM 1848 C C . ALA A 1 257 ? -6.248 -9.628 9.786 1.00 89.38 257 ALA A C 1
ATOM 1850 O O . ALA A 1 257 ? -5.699 -9.525 10.875 1.00 89.38 257 ALA A O 1
ATOM 1851 N N . CYS A 1 258 ? -6.991 -8.625 9.322 1.00 88.31 258 CYS A N 1
ATOM 1852 C CA . CYS A 1 258 ? -7.255 -7.442 10.134 1.00 88.31 258 CYS A CA 1
ATOM 1853 C C . CYS A 1 258 ? -8.110 -7.785 11.366 1.00 88.31 258 CYS A C 1
ATOM 1855 O O . CYS A 1 258 ? -9.219 -8.301 11.228 1.00 88.31 258 CYS A O 1
ATOM 1857 N N . CYS A 1 259 ? -7.669 -7.375 12.558 1.00 89.00 259 CYS A N 1
ATOM 1858 C CA . CYS A 1 259 ? -8.378 -7.624 13.821 1.00 89.00 259 CYS A CA 1
ATOM 1859 C C . CYS A 1 259 ? -9.780 -6.996 13.912 1.00 89.00 259 CYS A C 1
ATOM 1861 O O . CYS A 1 259 ? -10.599 -7.419 14.728 1.00 89.00 259 CYS A O 1
ATOM 1863 N N . ASN A 1 260 ? -10.074 -5.999 13.072 1.00 88.06 260 ASN A N 1
ATOM 1864 C CA . ASN A 1 260 ? -11.372 -5.332 13.023 1.00 88.06 260 ASN A CA 1
ATOM 1865 C C . ASN A 1 260 ? -12.324 -5.977 12.000 1.00 88.06 260 ASN A C 1
ATOM 1867 O O . ASN A 1 260 ? -13.458 -6.308 12.336 1.00 88.06 260 ASN A O 1
ATOM 1871 N N . CYS A 1 261 ? -11.879 -6.176 10.754 1.00 86.12 261 CYS A N 1
ATOM 1872 C CA . CYS A 1 261 ? -12.747 -6.585 9.639 1.00 86.12 261 CYS A CA 1
ATOM 1873 C C . CYS A 1 261 ? -12.419 -7.952 9.015 1.00 86.12 261 CYS A C 1
ATOM 1875 O O . CYS A 1 261 ? -13.045 -8.319 8.025 1.00 86.12 261 CYS A O 1
ATOM 1877 N N . SER A 1 262 ? -11.436 -8.684 9.547 1.00 86.88 262 SER A N 1
ATOM 1878 C CA . SER A 1 262 ? -10.974 -9.995 9.053 1.00 86.88 262 SER A CA 1
ATOM 1879 C C . SER A 1 262 ? -10.414 -10.003 7.619 1.00 86.88 262 SER A C 1
ATOM 1881 O O . SER A 1 262 ? -10.199 -11.067 7.042 1.00 86.88 262 SER A O 1
ATOM 1883 N N . HIS A 1 263 ? -10.157 -8.842 7.008 1.00 86.25 263 HIS A N 1
ATOM 1884 C CA . HIS A 1 263 ? -9.603 -8.770 5.652 1.00 86.25 263 HIS A CA 1
ATOM 1885 C C . HIS A 1 263 ? -8.089 -9.048 5.649 1.00 86.25 263 HIS A C 1
ATOM 1887 O O . HIS A 1 263 ? -7.379 -8.509 6.494 1.00 86.25 263 HIS A O 1
ATOM 1893 N N . ARG A 1 264 ? -7.598 -9.869 4.707 1.00 83.25 264 ARG A N 1
ATOM 1894 C CA . ARG A 1 264 ? -6.213 -10.398 4.653 1.00 83.25 264 ARG A CA 1
ATOM 1895 C C . ARG A 1 264 ? -5.226 -9.555 3.822 1.00 83.25 264 ARG A C 1
ATOM 1897 O O . ARG A 1 264 ? -4.245 -10.088 3.316 1.00 83.25 264 ARG A O 1
ATOM 1904 N N . THR A 1 265 ? -5.479 -8.263 3.616 1.00 69.94 265 THR A N 1
ATOM 1905 C CA . THR A 1 265 ? -4.531 -7.396 2.892 1.00 69.94 265 THR A CA 1
ATOM 1906 C C . THR A 1 265 ? -3.507 -6.788 3.850 1.00 69.94 265 THR A C 1
ATOM 1908 O O . THR A 1 265 ? -3.871 -6.315 4.927 1.00 69.94 265 THR A O 1
ATOM 1911 N N . TYR A 1 266 ? -2.230 -6.855 3.444 1.00 56.28 266 TYR A N 1
ATOM 1912 C CA . TYR A 1 266 ? -1.021 -6.498 4.197 1.00 56.28 266 TYR A CA 1
ATOM 1913 C C . TYR A 1 266 ? -1.207 -5.328 5.174 1.00 56.28 266 TYR A C 1
ATOM 1915 O O . TYR A 1 266 ? -1.656 -4.240 4.805 1.00 56.28 266 TYR A O 1
ATOM 1923 N N . THR A 1 267 ? -0.851 -5.574 6.433 1.00 58.84 267 THR A N 1
ATOM 1924 C CA . THR A 1 267 ? -1.174 -4.713 7.571 1.00 58.84 267 THR A CA 1
ATOM 1925 C C . THR A 1 267 ? 0.037 -3.956 8.092 1.00 58.84 267 THR A C 1
ATOM 1927 O O . THR A 1 267 ? 1.094 -4.538 8.323 1.00 58.84 267 THR A O 1
ATOM 1930 N N . VAL A 1 268 ? -0.158 -2.668 8.372 1.00 56.66 268 VAL A N 1
ATOM 1931 C CA . VAL A 1 268 ? 0.710 -1.912 9.278 1.00 56.66 268 VAL A CA 1
ATOM 1932 C C . VAL A 1 268 ? 0.427 -2.445 10.683 1.00 56.66 268 VAL A C 1
ATOM 1934 O O . VAL A 1 268 ? -0.696 -2.307 11.178 1.00 56.66 268 VAL A O 1
ATOM 1937 N N . ALA A 1 269 ? 1.410 -3.102 11.302 1.00 60.50 269 ALA A N 1
ATOM 1938 C CA . ALA A 1 269 ? 1.356 -3.386 12.731 1.00 60.50 269 ALA A CA 1
ATOM 1939 C C . ALA A 1 269 ? 1.331 -2.044 13.466 1.00 60.50 269 ALA A C 1
ATOM 1941 O O . ALA A 1 269 ? 2.113 -1.144 13.149 1.00 60.50 269 ALA A O 1
ATOM 1942 N N . LYS A 1 270 ? 0.377 -1.869 14.379 1.00 64.25 270 LYS A N 1
ATOM 1943 C CA . LYS A 1 270 ? 0.305 -0.657 15.188 1.00 64.25 270 LYS A CA 1
ATOM 1944 C C . LYS A 1 270 ? 0.229 -1.026 16.655 1.00 64.25 270 LYS A C 1
ATOM 1946 O O . LYS A 1 270 ? -0.722 -1.701 17.070 1.00 64.25 270 LYS A O 1
ATOM 1951 N N . GLU A 1 271 ? 1.172 -0.478 17.409 1.00 65.00 271 GLU A N 1
ATOM 1952 C CA . GLU A 1 271 ? 1.252 -0.630 18.854 1.00 65.00 271 GLU A CA 1
ATOM 1953 C C . GLU A 1 271 ? -0.051 -0.143 19.471 1.00 65.00 271 GLU A C 1
ATOM 1955 O O . GLU A 1 271 ? -0.446 1.027 19.372 1.00 65.00 271 GLU A O 1
ATOM 1960 N N . THR A 1 272 ? -0.786 -1.081 20.062 1.00 65.62 272 THR A N 1
ATOM 1961 C CA . THR A 1 272 ? -2.024 -0.776 20.761 1.00 65.62 272 THR A CA 1
ATOM 1962 C C . THR A 1 272 ? -1.784 -0.988 22.250 1.00 65.62 272 THR A C 1
ATOM 1964 O O . THR A 1 272 ? -1.731 -2.132 22.702 1.00 65.62 272 THR A O 1
ATOM 1967 N N . PRO A 1 273 ? -1.690 0.086 23.056 1.00 68.75 273 PRO A N 1
ATOM 1968 C CA . PRO A 1 273 ? -1.547 -0.066 24.493 1.00 68.75 273 PRO A CA 1
ATOM 1969 C C . PRO A 1 273 ? -2.837 -0.646 25.078 1.00 68.75 273 PRO A C 1
ATOM 1971 O O . PRO A 1 273 ? -3.897 0.007 25.109 1.00 68.75 273 PRO A O 1
ATOM 1974 N N . LEU A 1 2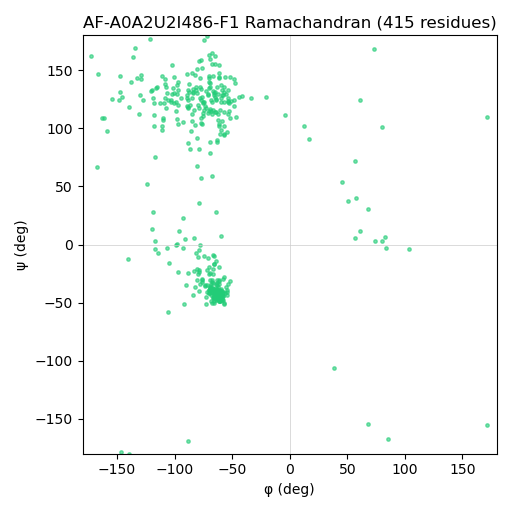74 ? -2.740 -1.877 25.571 1.00 70.38 274 LEU A N 1
ATOM 1975 C CA . LEU A 1 274 ? -3.760 -2.550 26.354 1.00 70.38 274 LEU A CA 1
ATOM 1976 C C . LEU A 1 274 ? -3.586 -2.149 27.820 1.00 70.38 274 LEU A C 1
ATOM 1978 O O . LEU A 1 274 ? -2.758 -2.691 28.545 1.00 70.38 274 LEU A O 1
ATOM 1982 N N . LYS A 1 275 ? -4.368 -1.162 28.263 1.00 68.69 275 LYS A N 1
ATOM 1983 C CA . LYS A 1 275 ? -4.356 -0.686 29.654 1.00 68.69 275 LYS A CA 1
ATOM 1984 C C . LYS A 1 275 ? -5.493 -1.326 30.444 1.00 68.69 275 LYS A C 1
ATOM 1986 O O . LYS A 1 275 ? -6.646 -1.228 30.022 1.00 68.69 275 LYS A O 1
ATOM 1991 N N . LEU A 1 276 ? -5.177 -1.899 31.602 1.00 63.31 276 LEU A N 1
ATOM 1992 C CA . LEU A 1 276 ? -6.154 -2.146 32.663 1.00 63.31 276 LEU A CA 1
ATOM 1993 C C . LEU A 1 276 ? -6.338 -0.866 33.477 1.00 63.31 276 LEU A C 1
ATOM 1995 O O . LEU A 1 276 ? -5.405 -0.078 33.624 1.00 63.31 276 LEU A O 1
ATOM 1999 N N . GLY A 1 277 ? -7.555 -0.623 33.964 1.00 46.75 277 GLY A N 1
ATOM 2000 C CA . GLY A 1 277 ? -7.857 0.569 34.753 1.00 46.75 277 GLY A CA 1
ATOM 2001 C C . GLY A 1 277 ? -6.891 0.716 35.933 1.00 46.75 277 GLY A C 1
ATOM 2002 O O . GLY A 1 277 ? -6.932 -0.092 36.851 1.00 46.75 277 GLY A O 1
ATOM 2003 N N . GLY A 1 278 ? -6.032 1.743 35.896 1.00 50.28 278 GLY A N 1
ATOM 2004 C CA . GLY A 1 278 ? -5.201 2.166 37.030 1.00 50.28 278 GLY A CA 1
ATOM 2005 C C . GLY A 1 278 ? -3.707 1.802 37.016 1.00 50.28 278 GLY A C 1
ATOM 2006 O O . GLY A 1 278 ? -3.006 2.263 37.908 1.00 50.28 278 GLY A O 1
ATOM 2007 N N . GLY A 1 279 ? -3.167 1.056 36.043 1.00 53.44 279 GLY A N 1
ATOM 2008 C CA . GLY A 1 279 ? -1.741 0.679 36.078 1.00 53.44 279 GLY A CA 1
ATOM 2009 C C . GLY A 1 279 ? -1.227 -0.025 34.822 1.00 53.44 279 GLY A C 1
ATOM 2010 O O . GLY A 1 279 ? -2.028 -0.468 34.006 1.00 53.44 279 GLY A O 1
ATOM 2011 N N . GLN A 1 280 ? 0.109 -0.036 34.672 1.00 58.16 280 GLN A N 1
ATOM 2012 C CA . GLN A 1 280 ? 0.940 -0.568 33.569 1.00 58.16 280 GLN A CA 1
ATOM 2013 C C . GLN A 1 280 ? 0.176 -1.302 32.452 1.00 58.16 280 GLN A C 1
ATOM 2015 O O . GLN A 1 280 ? -0.343 -2.401 32.644 1.00 58.16 280 GLN A O 1
ATOM 2020 N N . GLY A 1 281 ? 0.140 -0.689 31.265 1.00 68.88 281 GLY A N 1
ATOM 2021 C CA . GLY A 1 281 ? -0.381 -1.346 30.071 1.00 68.88 281 GLY A CA 1
ATOM 2022 C C . GLY A 1 281 ? 0.612 -2.361 29.516 1.00 68.88 281 GLY A C 1
ATOM 2023 O O . GLY A 1 281 ? 1.816 -2.201 29.681 1.00 68.88 281 GLY A O 1
ATOM 2024 N N . ILE A 1 282 ? 0.091 -3.387 28.855 1.00 77.62 282 ILE A N 1
ATOM 2025 C CA . ILE A 1 282 ? 0.873 -4.229 27.953 1.00 77.62 282 ILE A CA 1
ATOM 2026 C C . ILE A 1 282 ? 0.671 -3.640 26.561 1.00 77.62 282 ILE A C 1
ATOM 2028 O O . ILE A 1 282 ? -0.465 -3.415 26.140 1.00 77.62 282 ILE A O 1
ATOM 2032 N N . GLU A 1 283 ? 1.748 -3.332 25.860 1.00 78.62 283 GLU A N 1
ATOM 2033 C CA . GLU A 1 283 ? 1.657 -2.932 24.459 1.00 78.62 283 GLU A CA 1
ATOM 2034 C C . GLU A 1 283 ? 1.624 -4.202 23.627 1.00 78.62 283 GLU A C 1
ATOM 2036 O O . GLU A 1 283 ? 2.433 -5.093 23.846 1.00 78.62 283 GLU A O 1
ATOM 2041 N N . VAL A 1 284 ? 0.616 -4.335 22.766 1.00 80.19 284 VAL A N 1
ATOM 2042 C CA . VAL A 1 284 ? 0.500 -5.464 21.842 1.00 80.19 284 VAL A CA 1
ATOM 2043 C C . VAL A 1 284 ? 0.242 -4.897 20.462 1.00 80.19 284 VAL A C 1
ATOM 2045 O O . VAL A 1 284 ? -0.672 -4.084 20.268 1.00 80.19 284 VAL A O 1
ATOM 2048 N N . ASP A 1 285 ? 1.042 -5.341 19.505 1.00 80.19 285 ASP A N 1
ATOM 2049 C CA . ASP A 1 285 ? 0.819 -5.043 18.104 1.00 80.19 285 ASP A CA 1
ATOM 2050 C C . ASP A 1 285 ? -0.325 -5.891 17.577 1.00 80.19 285 ASP A C 1
ATOM 2052 O O . ASP A 1 285 ? -0.287 -7.114 17.624 1.00 80.19 285 ASP A O 1
ATOM 2056 N N . PHE A 1 286 ? -1.362 -5.246 17.052 1.00 84.81 286 PHE A N 1
ATOM 2057 C CA . PHE A 1 286 ? -2.393 -5.947 16.295 1.00 84.81 286 PHE A CA 1
ATOM 2058 C C . PHE A 1 286 ? -2.305 -5.561 14.825 1.00 84.81 286 PHE A C 1
ATOM 2060 O O . PHE A 1 286 ? -2.020 -4.413 14.477 1.00 84.81 286 PHE A O 1
ATOM 2067 N N . ALA A 1 287 ? -2.593 -6.528 13.958 1.00 82.50 287 ALA A N 1
ATOM 2068 C CA . ALA A 1 287 ? -2.674 -6.319 12.525 1.00 82.50 287 ALA A CA 1
ATOM 2069 C C . ALA A 1 287 ? -3.953 -5.536 12.171 1.00 82.50 287 ALA A C 1
ATOM 2071 O O . ALA A 1 287 ? -5.077 -6.006 12.380 1.00 82.50 287 ALA A O 1
ATOM 2072 N N . TYR A 1 288 ? -3.796 -4.338 11.603 1.00 84.19 288 TYR A N 1
ATOM 2073 C CA . TYR A 1 288 ? -4.897 -3.558 11.032 1.00 84.19 288 TYR A CA 1
ATOM 2074 C C . TYR A 1 288 ? -4.694 -3.380 9.529 1.00 84.19 288 TYR A C 1
ATOM 2076 O O . TYR A 1 288 ? -3.612 -3.000 9.082 1.00 84.19 288 TYR A O 1
ATOM 2084 N N . CYS A 1 289 ? -5.747 -3.585 8.733 1.00 83.31 289 CYS A N 1
ATOM 2085 C CA . CYS A 1 289 ? -5.710 -3.174 7.331 1.00 83.31 289 CYS A CA 1
ATOM 2086 C C . CYS A 1 289 ? -5.723 -1.641 7.240 1.00 83.31 289 CYS A C 1
ATOM 2088 O O . CYS A 1 289 ? -6.186 -0.961 8.162 1.00 83.31 289 CYS A O 1
ATOM 2090 N N . GLY A 1 290 ? -5.282 -1.081 6.110 1.00 79.19 290 GLY A N 1
ATOM 2091 C CA . GLY A 1 290 ? -5.254 0.375 5.908 1.00 79.19 290 GLY A CA 1
ATOM 2092 C C . GLY A 1 290 ? -6.612 1.047 6.155 1.00 79.19 290 GLY A C 1
ATOM 2093 O O . GLY A 1 290 ? -6.679 2.123 6.744 1.00 79.19 290 GLY A O 1
ATOM 2094 N N . ARG A 1 291 ? -7.714 0.353 5.829 1.00 79.31 291 ARG A N 1
ATOM 2095 C CA . ARG A 1 291 ? -9.087 0.816 6.099 1.00 79.31 291 ARG A CA 1
ATOM 2096 C C . ARG A 1 291 ? -9.478 0.806 7.571 1.00 79.31 291 ARG A C 1
ATOM 2098 O O . ARG A 1 291 ? -10.469 1.418 7.919 1.00 79.31 291 ARG A O 1
ATOM 2105 N N . CYS A 1 292 ? -8.798 0.064 8.433 1.00 82.19 292 CYS A N 1
ATOM 2106 C CA . CYS A 1 292 ? -9.134 -0.038 9.855 1.00 82.19 292 CYS A CA 1
ATOM 2107 C C . CYS A 1 292 ? -8.053 0.563 10.757 1.00 82.19 292 CYS A C 1
ATOM 2109 O O . CYS A 1 292 ? -8.298 0.725 11.948 1.00 82.19 292 CYS A O 1
ATOM 2111 N N . ALA A 1 293 ? -6.898 0.961 10.222 1.00 81.12 293 ALA A N 1
ATOM 2112 C CA . ALA A 1 293 ? -5.807 1.558 10.993 1.00 81.12 293 ALA A CA 1
ATOM 2113 C C . ALA A 1 293 ? -6.227 2.832 11.753 1.00 81.12 293 ALA A C 1
ATOM 2115 O O . ALA A 1 293 ? -5.725 3.099 12.847 1.00 81.12 293 ALA A O 1
ATOM 2116 N N . PHE A 1 294 ? -7.204 3.589 11.238 1.00 72.38 294 PHE A N 1
ATOM 2117 C CA . PHE A 1 294 ? -7.763 4.740 11.957 1.00 72.38 294 PHE A CA 1
ATOM 2118 C C . PHE A 1 294 ? -8.526 4.341 13.232 1.00 72.38 294 PHE A C 1
ATOM 2120 O O . PHE A 1 294 ? -8.599 5.134 14.164 1.00 72.38 294 PHE A O 1
ATOM 2127 N N . THR A 1 295 ? -9.058 3.113 13.306 1.00 72.81 295 THR A N 1
ATOM 2128 C CA . THR A 1 295 ? -9.739 2.584 14.505 1.00 72.81 295 THR A CA 1
ATOM 2129 C C . THR A 1 295 ? -8.761 2.115 15.584 1.00 72.81 295 THR A C 1
ATOM 2131 O O . THR A 1 295 ? -9.121 2.074 16.758 1.00 72.81 295 THR A O 1
ATOM 2134 N N . ALA A 1 296 ? -7.514 1.807 15.204 1.00 70.31 296 ALA A N 1
ATOM 2135 C CA . ALA A 1 296 ? -6.447 1.412 16.124 1.00 70.31 296 ALA A CA 1
ATOM 2136 C C . ALA A 1 296 ? -5.989 2.579 17.009 1.00 70.31 296 ALA A C 1
ATOM 2138 O O . ALA A 1 296 ? -5.652 2.412 18.181 1.00 70.31 296 ALA A O 1
ATOM 2139 N N . GLY A 1 297 ? -5.990 3.788 16.441 1.00 65.19 297 GLY A N 1
ATOM 2140 C CA . GLY A 1 297 ? -5.699 4.998 17.186 1.00 65.19 297 GLY A CA 1
ATOM 2141 C C . GLY A 1 297 ? -6.836 5.301 18.152 1.00 65.19 297 GLY A C 1
ATOM 2142 O O . GLY A 1 297 ? -7.927 5.681 17.733 1.00 65.19 297 GLY A O 1
ATOM 2143 N N . LYS A 1 298 ? -6.562 5.240 19.459 1.00 57.78 298 LYS A N 1
ATOM 2144 C CA . LYS A 1 298 ? -7.297 6.095 20.392 1.00 57.78 298 LYS A CA 1
ATOM 2145 C C . LYS A 1 298 ? -7.004 7.523 19.949 1.00 57.78 298 LYS A C 1
ATOM 2147 O O . LYS A 1 298 ? -5.956 8.053 20.291 1.00 57.78 298 LYS A O 1
ATOM 2152 N N . LEU A 1 299 ? -7.895 8.157 19.193 1.00 48.34 299 LEU A N 1
ATOM 2153 C CA . LEU A 1 299 ? -7.970 9.605 19.289 1.00 48.34 299 LEU A CA 1
ATOM 2154 C C . LEU A 1 299 ? -8.529 9.854 20.690 1.00 48.34 299 LEU A C 1
ATOM 2156 O O . LEU A 1 299 ? -9.671 9.458 20.946 1.00 48.34 299 LEU A O 1
ATOM 2160 N N . PRO A 1 300 ? -7.782 10.475 21.621 1.00 49.00 300 PRO A N 1
ATOM 2161 C CA . PRO A 1 300 ? -8.371 11.055 22.818 1.00 49.00 300 PRO A CA 1
ATOM 2162 C C . PRO A 1 300 ? -9.233 12.255 22.394 1.00 49.00 300 PRO A C 1
ATOM 2164 O O . PRO A 1 300 ? -9.021 13.392 22.801 1.00 49.00 300 PRO A O 1
ATOM 2167 N N . LEU A 1 301 ? -10.235 12.015 21.550 1.00 54.75 301 LEU A N 1
ATOM 2168 C CA . LEU A 1 301 ? -11.127 13.006 20.973 1.00 54.75 301 LEU A CA 1
ATOM 2169 C C . LEU A 1 301 ? -12.198 13.410 21.990 1.00 54.75 301 LEU A C 1
ATOM 2171 O O . LEU A 1 301 ? -13.367 13.541 21.640 1.00 54.75 301 LEU A O 1
ATOM 2175 N N . ARG A 1 302 ? -11.861 13.474 23.283 1.00 59.91 302 ARG A N 1
ATOM 2176 C CA . ARG A 1 302 ? -12.885 13.599 24.326 1.00 59.91 302 ARG A CA 1
ATOM 2177 C C . ARG A 1 302 ? -12.575 14.518 25.491 1.00 59.91 302 ARG A C 1
ATOM 2179 O O . ARG A 1 302 ? -13.525 14.869 26.169 1.00 59.91 302 ARG A O 1
ATOM 2186 N N . LEU A 1 303 ? -11.341 14.989 25.688 1.00 58.62 303 LEU A N 1
ATOM 2187 C CA . LEU A 1 303 ? -11.105 16.011 26.717 1.00 58.62 303 LEU A CA 1
ATOM 2188 C C . LEU A 1 303 ? -10.862 17.393 26.122 1.00 58.62 303 LEU A C 1
ATOM 2190 O O . LEU A 1 303 ? -11.660 18.279 26.373 1.00 58.62 303 LEU A O 1
ATOM 2194 N N . ALA A 1 304 ? -9.852 17.572 25.268 1.00 59.31 304 ALA A N 1
ATOM 2195 C CA . ALA A 1 304 ? -9.525 18.898 24.734 1.00 59.31 304 ALA A CA 1
ATOM 2196 C C . ALA A 1 304 ? -10.647 19.482 23.858 1.00 59.31 304 ALA A C 1
ATOM 2198 O O . ALA A 1 304 ? -11.030 20.630 24.037 1.00 59.31 304 ALA A O 1
ATOM 2199 N N . VAL A 1 305 ? -11.243 18.677 22.969 1.00 73.81 305 VAL A N 1
ATOM 2200 C CA . VAL A 1 305 ? -12.365 19.131 22.124 1.00 73.81 305 VAL A CA 1
ATOM 2201 C C . VAL A 1 305 ? -13.630 19.370 22.952 1.00 73.81 305 VAL A C 1
ATOM 2203 O O . VAL A 1 305 ? -14.346 20.332 22.703 1.00 73.81 305 VAL A O 1
ATOM 2206 N N . HIS A 1 306 ? -13.901 18.541 23.967 1.00 69.94 306 HIS A N 1
ATOM 2207 C CA . HIS A 1 306 ? -15.058 18.760 24.844 1.00 69.94 306 HIS A CA 1
ATOM 2208 C C . HIS A 1 306 ? -14.848 19.982 25.742 1.00 69.94 306 HIS A C 1
ATOM 2210 O O . HIS A 1 306 ? -15.778 20.758 25.907 1.00 69.94 306 HIS A O 1
ATOM 2216 N N . ALA A 1 307 ? -13.636 20.193 26.259 1.00 72.06 307 ALA A N 1
ATOM 2217 C CA . ALA A 1 307 ? -13.258 21.366 27.040 1.00 72.06 307 ALA A CA 1
ATOM 2218 C C . ALA A 1 307 ? -13.282 22.642 26.191 1.00 72.06 307 ALA A C 1
ATOM 2220 O O . ALA A 1 307 ? -13.753 23.666 26.666 1.00 72.06 307 ALA A O 1
ATOM 2221 N N . ALA A 1 308 ? -12.853 22.580 24.927 1.00 77.31 308 ALA A N 1
ATOM 2222 C CA . ALA A 1 308 ? -12.952 23.700 23.997 1.00 77.31 308 ALA A CA 1
ATOM 2223 C C . ALA A 1 308 ? -14.418 24.038 23.683 1.00 77.31 308 ALA A C 1
ATOM 2225 O O . ALA A 1 308 ? -14.805 25.199 23.765 1.00 77.31 308 ALA A O 1
ATOM 2226 N N . LEU A 1 309 ? -15.259 23.035 23.402 1.00 77.94 309 LEU A N 1
ATOM 2227 C CA . LEU A 1 309 ? -16.692 23.246 23.159 1.00 77.94 309 LEU A CA 1
ATOM 2228 C C . LEU A 1 309 ? -17.426 23.757 24.410 1.00 77.94 309 LEU A C 1
ATOM 2230 O O . LEU A 1 309 ? -18.224 24.686 24.306 1.00 77.94 309 LEU A O 1
ATOM 2234 N N . LEU A 1 310 ? -17.128 23.207 25.592 1.00 79.50 310 LEU A N 1
ATOM 2235 C CA . LEU A 1 310 ? -17.638 23.705 26.875 1.00 79.50 310 LEU A CA 1
ATOM 2236 C C . LEU A 1 310 ? -17.150 25.127 27.158 1.00 79.50 310 LEU A C 1
ATOM 2238 O O . LEU A 1 310 ? -17.940 25.954 27.597 1.00 79.50 310 LEU A O 1
ATOM 2242 N N . GLY A 1 311 ? -15.885 25.429 26.865 1.00 81.56 311 GLY A N 1
ATOM 2243 C CA . GLY A 1 311 ? -15.300 26.758 27.028 1.00 81.56 311 GLY A CA 1
ATOM 2244 C C . GLY A 1 311 ? -15.978 27.801 26.143 1.00 81.56 311 GLY A C 1
ATOM 2245 O O . GLY A 1 311 ? -16.343 28.867 26.630 1.00 81.56 311 GLY A O 1
ATOM 2246 N N . VAL A 1 312 ? -16.235 27.474 24.872 1.00 82.31 312 VAL A N 1
ATOM 2247 C CA . VAL A 1 312 ? -16.978 28.349 23.947 1.00 82.31 312 VAL A CA 1
ATOM 2248 C C . VAL A 1 312 ? -18.420 28.555 24.422 1.00 82.31 312 VAL A C 1
ATOM 2250 O O . VAL A 1 312 ? -18.906 29.685 24.418 1.00 82.31 312 VAL A O 1
ATOM 2253 N N . ALA A 1 313 ? -19.096 27.499 24.883 1.00 77.12 313 ALA A N 1
ATOM 2254 C CA . ALA A 1 313 ? -20.450 27.612 25.425 1.00 77.12 313 ALA A CA 1
ATOM 2255 C C . ALA A 1 313 ? -20.498 28.478 26.700 1.00 77.12 313 ALA A C 1
ATOM 2257 O O . ALA A 1 313 ? -21.383 29.322 26.839 1.00 77.12 313 ALA A O 1
ATOM 2258 N N . TYR A 1 314 ? -19.527 28.315 27.605 1.00 79.38 314 TYR A N 1
ATOM 2259 C CA . TYR A 1 314 ? -19.443 29.075 28.854 1.00 79.38 314 TYR A CA 1
ATOM 2260 C C . TYR A 1 314 ? -19.113 30.552 28.603 1.00 79.38 314 TYR A C 1
ATOM 2262 O O . TYR A 1 314 ? -19.742 31.433 29.186 1.00 79.38 314 TYR A O 1
ATOM 2270 N N . ALA A 1 315 ? -18.191 30.840 27.679 1.00 79.69 315 ALA A N 1
ATOM 2271 C CA . ALA A 1 315 ? -17.885 32.205 27.254 1.00 79.69 315 ALA A CA 1
ATOM 2272 C C . ALA A 1 315 ? -19.109 32.893 26.624 1.00 79.69 315 ALA A C 1
ATOM 2274 O O . ALA A 1 315 ? -19.406 34.039 26.957 1.00 79.69 315 ALA A O 1
ATOM 2275 N N . GLY A 1 316 ? -19.864 32.178 25.780 1.00 75.75 316 GLY A N 1
ATOM 2276 C CA . GLY A 1 316 ? -21.123 32.673 25.215 1.00 75.75 316 GLY A CA 1
ATOM 2277 C C . GLY A 1 316 ? -22.167 33.003 26.287 1.00 75.75 316 GLY A C 1
ATOM 2278 O O . GLY A 1 316 ? -22.824 34.039 26.199 1.00 75.75 316 GLY A O 1
ATOM 2279 N N . LEU A 1 317 ? -22.274 32.175 27.333 1.00 75.12 317 LEU A N 1
ATOM 2280 C CA . LEU A 1 317 ? -23.171 32.419 28.467 1.00 75.12 317 LEU A CA 1
ATOM 2281 C C . LEU A 1 317 ? -22.773 33.680 29.253 1.00 75.12 317 LEU A C 1
ATOM 2283 O O . LEU A 1 317 ? -23.635 34.505 29.544 1.00 75.12 317 LEU A O 1
ATOM 2287 N N . ILE A 1 318 ? -21.479 33.868 29.547 1.00 77.31 318 ILE A N 1
ATOM 2288 C CA . ILE A 1 318 ? -20.979 35.058 30.261 1.00 77.31 318 ILE A CA 1
ATOM 2289 C C . ILE A 1 318 ? -21.293 36.333 29.468 1.00 77.31 318 ILE A C 1
ATOM 2291 O O . ILE A 1 318 ? -21.867 37.275 30.019 1.00 77.31 318 ILE A O 1
ATOM 2295 N N . ILE A 1 319 ? -20.989 36.351 28.166 1.00 76.25 319 ILE A N 1
ATOM 2296 C CA . ILE A 1 319 ? -21.261 37.501 27.287 1.00 76.25 319 ILE A CA 1
ATOM 2297 C C . ILE A 1 319 ? -22.765 37.810 27.254 1.00 76.25 319 ILE A C 1
ATOM 2299 O O . ILE A 1 319 ? -23.159 38.968 27.384 1.00 76.25 319 ILE A O 1
ATOM 2303 N N . ALA A 1 320 ? -23.609 36.779 27.160 1.00 69.31 320 ALA A N 1
ATOM 2304 C CA . ALA A 1 320 ? -25.062 36.923 27.181 1.00 69.31 320 ALA A CA 1
ATOM 2305 C C . ALA A 1 320 ? -25.604 37.476 28.512 1.00 69.31 320 ALA A C 1
ATOM 2307 O O . ALA A 1 320 ? -26.586 38.212 28.505 1.00 69.31 320 ALA A O 1
ATOM 2308 N N . THR A 1 321 ? -24.982 37.150 29.651 1.00 71.62 321 THR A N 1
ATOM 2309 C CA . THR A 1 321 ? -25.393 37.693 30.960 1.00 71.62 321 THR A CA 1
ATOM 2310 C C . THR A 1 321 ? -24.946 39.136 31.189 1.00 71.62 321 THR A C 1
ATOM 2312 O O . THR A 1 321 ? -25.638 39.878 31.881 1.00 71.62 321 THR A O 1
ATOM 2315 N N . LEU A 1 322 ? -23.822 39.553 30.596 1.00 77.12 322 LEU A N 1
ATOM 2316 C CA . LEU A 1 322 ? -23.290 40.912 30.743 1.00 77.12 322 LEU A CA 1
ATOM 2317 C C . LEU A 1 322 ? -24.012 41.940 29.860 1.00 77.12 322 LEU A C 1
ATOM 2319 O O . LEU A 1 322 ? -23.995 43.128 30.170 1.00 77.12 322 LEU A O 1
ATOM 2323 N N . TRP A 1 323 ? -24.649 41.507 28.770 1.00 71.69 323 TRP A N 1
ATOM 2324 C CA . TRP A 1 323 ? -25.403 42.376 27.864 1.00 71.69 323 TRP A CA 1
ATOM 2325 C C . TRP A 1 323 ? -26.898 42.069 27.996 1.00 71.69 323 TRP A C 1
ATOM 2327 O O . TRP A 1 323 ? -27.412 41.114 27.425 1.00 71.69 323 TRP A O 1
ATOM 2337 N N . SER A 1 324 ? -27.596 42.890 28.781 1.00 58.69 324 SER A N 1
ATOM 2338 C CA . SER A 1 324 ? -28.949 42.721 29.345 1.00 58.69 324 SER A CA 1
ATOM 2339 C C . SER A 1 324 ? -30.138 42.646 28.359 1.00 58.69 324 SER A C 1
ATOM 2341 O O . SER A 1 324 ? -31.274 42.958 28.718 1.00 58.69 324 SER A O 1
ATOM 2343 N N . GLY A 1 325 ? -29.935 42.183 27.123 1.00 68.12 325 GLY A N 1
ATOM 2344 C CA . GLY A 1 325 ? -30.986 41.970 26.127 1.00 68.12 325 GLY A CA 1
ATOM 2345 C C . GLY A 1 325 ? -31.241 40.487 25.858 1.00 68.12 325 GLY A C 1
ATOM 2346 O O . GLY A 1 325 ? -30.452 39.837 25.174 1.00 68.12 325 GLY A O 1
ATOM 2347 N N . ARG A 1 326 ? -32.390 39.953 26.304 1.00 64.62 326 ARG A N 1
ATOM 2348 C CA . ARG A 1 326 ? -32.801 38.545 26.078 1.00 64.62 326 ARG A CA 1
ATOM 2349 C C . ARG A 1 326 ? -32.743 38.097 24.607 1.00 64.62 326 ARG A C 1
ATOM 2351 O O . ARG A 1 326 ? -32.467 36.933 24.339 1.00 64.62 326 ARG A O 1
ATOM 2358 N N . LEU A 1 327 ? -32.980 39.008 23.661 1.00 67.75 327 LEU A N 1
ATOM 2359 C CA . LEU A 1 327 ? -32.902 38.724 22.221 1.00 67.75 327 LEU A CA 1
ATOM 2360 C C . LEU A 1 327 ? -31.459 38.640 21.701 1.00 67.75 327 LEU A C 1
ATOM 2362 O O . LEU A 1 327 ? -31.176 37.837 20.814 1.00 67.75 327 LEU A O 1
ATOM 2366 N N . LEU A 1 328 ? -30.532 39.405 22.282 1.00 66.50 328 LEU A N 1
ATOM 2367 C CA . LEU A 1 328 ? -29.121 39.375 21.897 1.00 66.50 328 LEU A CA 1
ATOM 2368 C C . LEU A 1 328 ? -28.438 38.093 22.395 1.00 66.50 328 LEU A C 1
ATOM 2370 O O . LEU A 1 328 ? -27.634 37.499 21.682 1.00 66.50 328 LEU A O 1
ATOM 2374 N N . ALA A 1 329 ? -28.829 37.613 23.580 1.00 62.56 329 ALA A N 1
ATOM 2375 C CA . ALA A 1 329 ? -28.350 36.353 24.145 1.00 62.56 329 ALA A CA 1
ATOM 2376 C C . ALA A 1 329 ? -28.600 35.150 23.214 1.00 62.56 329 ALA A C 1
ATOM 2378 O O . ALA A 1 329 ? -27.714 34.316 23.024 1.00 62.56 329 ALA A O 1
ATOM 2379 N N . LEU A 1 330 ? -29.779 35.079 22.581 1.00 66.25 330 LEU A N 1
ATOM 2380 C CA . LEU A 1 330 ? -30.109 34.019 21.620 1.00 66.25 330 LEU A CA 1
ATOM 2381 C C . LEU A 1 330 ? -29.286 34.127 20.328 1.00 66.25 330 LEU A C 1
ATOM 2383 O O . LEU A 1 330 ? -28.827 33.107 19.814 1.00 66.25 330 LEU A O 1
ATOM 2387 N N . ALA A 1 331 ? -29.049 35.345 19.836 1.00 68.31 331 ALA A N 1
ATOM 2388 C CA . ALA A 1 331 ? -28.235 35.574 18.643 1.00 68.31 331 ALA A CA 1
ATOM 2389 C C . ALA A 1 331 ? -26.753 35.205 18.858 1.00 68.31 331 ALA A C 1
ATOM 2391 O O . ALA A 1 331 ? -26.111 34.702 17.939 1.00 68.31 331 ALA A O 1
ATOM 2392 N N . VAL A 1 332 ? -26.222 35.393 20.072 1.00 70.38 332 VAL A N 1
ATOM 2393 C CA . VAL A 1 332 ? -24.832 35.044 20.423 1.00 70.38 332 VAL A CA 1
ATOM 2394 C C . VAL A 1 332 ? -24.658 33.539 20.672 1.00 70.38 332 VAL A C 1
ATOM 2396 O O . VAL A 1 332 ? -23.619 32.977 20.329 1.00 70.38 332 VAL A O 1
ATOM 2399 N N . LEU A 1 333 ? -25.670 32.856 21.220 1.00 68.06 333 LEU A N 1
ATOM 2400 C CA . LEU A 1 333 ? -25.607 31.413 21.505 1.00 68.06 333 LEU A CA 1
ATOM 2401 C C . LEU A 1 333 ? -25.920 30.522 20.291 1.00 68.06 333 LEU A C 1
ATOM 2403 O O . LEU A 1 333 ? -25.487 29.368 20.261 1.00 68.06 333 LEU A O 1
ATOM 2407 N N . ALA A 1 334 ? -26.638 31.020 19.281 1.00 74.69 334 ALA A N 1
ATOM 2408 C CA . ALA A 1 334 ? -27.013 30.214 18.119 1.00 74.69 334 ALA A CA 1
ATOM 2409 C C . ALA A 1 334 ? -25.806 29.709 17.291 1.00 74.69 334 ALA A C 1
ATOM 2411 O O . ALA A 1 334 ? -25.759 28.508 17.021 1.00 74.69 334 ALA A O 1
ATOM 2412 N N . PRO A 1 335 ? -24.793 30.527 16.932 1.00 77.69 335 PRO A N 1
ATOM 2413 C CA . PRO A 1 335 ? -23.644 30.056 16.157 1.00 77.69 335 PRO A CA 1
ATOM 2414 C C . PRO A 1 335 ? -22.843 28.914 16.809 1.00 77.69 335 PRO A C 1
ATOM 2416 O O . PRO A 1 335 ? -22.599 27.923 16.118 1.00 77.69 335 PRO A O 1
ATOM 2419 N N . PRO A 1 336 ? -22.460 28.959 18.106 1.00 72.38 336 PRO A N 1
ATOM 2420 C CA . PRO A 1 336 ? -21.733 27.849 18.720 1.00 72.38 336 PRO A CA 1
ATOM 2421 C C . PRO A 1 336 ? -22.594 26.590 18.871 1.00 72.38 336 PRO A C 1
ATOM 2423 O O . PRO A 1 336 ? -22.081 25.485 18.694 1.00 72.38 336 PRO A O 1
ATOM 2426 N N . LEU A 1 337 ? -23.901 26.724 19.123 1.00 74.81 337 LEU A N 1
ATOM 2427 C CA . LEU A 1 337 ? -24.814 25.578 19.162 1.00 74.81 337 LEU A CA 1
ATOM 2428 C C . LEU A 1 337 ? -24.990 24.935 17.781 1.00 74.81 337 LEU A C 1
ATOM 2430 O O . LEU A 1 337 ? -24.964 23.710 17.676 1.00 74.81 337 LEU A O 1
ATOM 2434 N N . ILE A 1 338 ? -25.106 25.736 16.717 1.00 76.06 338 ILE A N 1
ATOM 2435 C CA . ILE A 1 338 ? -25.166 25.248 15.331 1.00 76.06 338 ILE A CA 1
ATOM 2436 C C . ILE A 1 338 ? -23.839 24.597 14.943 1.00 76.06 338 ILE A C 1
ATOM 2438 O O . ILE A 1 338 ? -23.847 23.494 14.404 1.00 76.06 338 ILE A O 1
ATOM 2442 N N . ALA A 1 339 ? -22.698 25.215 15.256 1.00 73.19 339 ALA A N 1
ATOM 2443 C CA . ALA A 1 339 ? -21.381 24.639 14.990 1.00 73.19 339 ALA A CA 1
ATOM 2444 C C . ALA A 1 339 ? -21.193 23.304 15.724 1.00 73.19 339 ALA A C 1
ATOM 2446 O O . ALA A 1 339 ? -20.728 22.338 15.121 1.00 73.19 339 ALA A O 1
ATOM 2447 N N . ALA A 1 340 ? -21.627 23.208 16.985 1.00 72.25 340 ALA A N 1
ATOM 2448 C CA . ALA A 1 340 ? -21.642 21.952 17.726 1.00 72.25 340 ALA A CA 1
ATOM 2449 C C . ALA A 1 340 ? -22.573 20.923 17.065 1.00 72.25 340 ALA A C 1
ATOM 2451 O O . ALA A 1 340 ? -22.160 19.789 16.835 1.00 72.25 340 ALA A O 1
ATOM 2452 N N . ALA A 1 341 ? -23.798 21.303 16.694 1.00 72.06 341 ALA A N 1
ATOM 2453 C CA . ALA A 1 341 ? -24.757 20.409 16.046 1.00 72.06 341 ALA A CA 1
ATOM 2454 C C . ALA A 1 341 ? -24.264 19.904 14.678 1.00 72.06 341 ALA A C 1
ATOM 2456 O O . ALA A 1 341 ? -24.391 18.713 14.389 1.00 72.06 341 ALA A O 1
ATOM 2457 N N . VAL A 1 342 ? -23.658 20.768 13.859 1.00 71.94 342 VAL A N 1
ATOM 2458 C CA . VAL A 1 342 ? -23.043 20.420 12.569 1.00 71.94 342 VAL A CA 1
ATOM 2459 C C . VAL A 1 342 ? -21.827 19.531 12.789 1.00 71.94 342 VAL A C 1
ATOM 2461 O O . VAL A 1 342 ? -21.725 18.488 12.151 1.00 71.94 342 VAL A O 1
ATOM 2464 N N . TYR A 1 343 ? -20.952 19.864 13.741 1.00 73.25 343 TYR A N 1
ATOM 2465 C CA . TYR A 1 343 ? -19.814 19.023 14.106 1.00 73.25 343 TYR A CA 1
ATOM 2466 C C . TYR A 1 343 ? -20.274 17.623 14.525 1.00 73.25 343 TYR A C 1
ATOM 2468 O O . TYR A 1 343 ? -19.802 16.639 13.960 1.00 73.25 343 TYR A O 1
ATOM 2476 N N . PHE A 1 344 ? -21.250 17.513 15.431 1.00 66.62 344 PHE A N 1
ATOM 2477 C CA . PHE A 1 344 ? -21.808 16.233 15.875 1.00 66.62 344 PHE A CA 1
ATOM 2478 C C . PHE A 1 344 ? -22.627 15.510 14.801 1.00 66.62 344 PHE A C 1
ATOM 2480 O O . PHE A 1 344 ? -22.742 14.292 14.875 1.00 66.62 344 PHE A O 1
ATOM 2487 N N . SER A 1 345 ? -23.182 16.209 13.809 1.00 66.38 345 SER A N 1
ATOM 2488 C CA . SER A 1 345 ? -23.912 15.594 12.689 1.00 66.38 345 SER A CA 1
ATOM 2489 C C . SER A 1 345 ? -22.975 15.098 11.585 1.00 66.38 345 SER A C 1
ATOM 2491 O O . SER A 1 345 ? -23.207 14.031 11.024 1.00 66.38 345 SER A O 1
ATOM 2493 N N . LEU A 1 346 ? -21.881 15.814 11.316 1.00 64.12 346 LEU A N 1
ATOM 2494 C CA . LEU A 1 346 ? -20.823 15.384 10.396 1.00 64.12 346 LEU A CA 1
ATOM 2495 C C . LEU A 1 346 ? -19.963 14.270 11.004 1.00 64.12 346 LEU A C 1
ATOM 2497 O O . LEU A 1 346 ? -19.565 13.345 10.302 1.00 64.12 346 LEU A O 1
ATOM 2501 N N . HIS A 1 347 ? -19.737 14.321 12.319 1.00 57.12 347 HIS A N 1
ATOM 2502 C CA . HIS A 1 347 ? -19.035 13.288 13.086 1.00 57.12 347 HIS A CA 1
ATOM 2503 C C . HIS A 1 347 ? -19.995 12.302 13.752 1.00 57.12 347 HIS A C 1
ATOM 2505 O O . HIS A 1 347 ? -19.577 11.500 14.594 1.00 57.12 347 HIS A O 1
ATOM 2511 N N . ARG A 1 348 ? -21.286 12.331 13.391 1.00 49.00 348 ARG A N 1
ATOM 2512 C CA . ARG A 1 348 ? -22.233 11.303 13.816 1.00 49.00 348 ARG A CA 1
ATOM 2513 C C . ARG A 1 348 ? -21.709 10.017 13.216 1.00 49.00 348 ARG A C 1
ATOM 2515 O O . ARG A 1 348 ? -21.657 9.876 11.997 1.00 49.00 348 ARG A O 1
ATOM 2522 N N . ALA A 1 349 ? -21.261 9.119 14.088 1.00 43.34 349 ALA A N 1
ATOM 2523 C CA . ALA A 1 349 ? -20.746 7.824 13.696 1.00 43.34 349 ALA A CA 1
ATOM 2524 C C . ALA A 1 349 ? -21.716 7.196 12.691 1.00 43.34 349 ALA A C 1
ATOM 2526 O O . ALA A 1 349 ? -22.846 6.853 13.048 1.00 43.34 349 ALA A O 1
ATOM 2527 N N . ARG A 1 350 ? -21.291 7.100 11.426 1.00 45.56 350 ARG A N 1
ATOM 2528 C CA . ARG A 1 350 ? -22.035 6.422 10.365 1.00 45.56 350 ARG A CA 1
ATOM 2529 C C . ARG A 1 350 ? -22.145 4.949 10.755 1.00 45.56 350 ARG A C 1
ATOM 2531 O O . ARG A 1 350 ? -21.267 4.179 10.413 1.00 45.56 350 ARG A O 1
ATOM 2538 N N . GLY A 1 351 ? -23.176 4.582 11.516 1.00 46.47 351 GLY A N 1
ATOM 2539 C CA . GLY A 1 351 ? -23.484 3.209 11.923 1.00 46.47 351 GLY A CA 1
ATOM 2540 C C . GLY A 1 351 ? -22.413 2.497 12.769 1.00 46.47 351 GLY A C 1
ATOM 2541 O O . GLY A 1 351 ? -21.279 2.290 12.363 1.00 46.47 351 GLY A O 1
ATOM 2542 N N . ARG A 1 352 ? -22.815 2.016 13.952 1.00 45.91 352 ARG A N 1
ATOM 2543 C CA . ARG A 1 352 ? -22.146 0.962 14.755 1.00 45.91 352 ARG A CA 1
ATOM 2544 C C . ARG A 1 352 ? -20.676 1.145 15.183 1.00 45.91 352 ARG A C 1
ATOM 2546 O O . ARG A 1 352 ? -20.157 0.247 15.836 1.00 45.91 352 ARG A O 1
ATOM 2553 N N . MET A 1 353 ? -20.019 2.275 14.938 1.00 42.72 353 MET A N 1
ATOM 2554 C CA . MET A 1 353 ? -18.670 2.537 15.464 1.00 42.72 353 MET A CA 1
ATOM 2555 C C . MET A 1 353 ? -18.706 3.645 16.515 1.00 42.72 353 MET A C 1
ATOM 2557 O O . MET A 1 353 ? -18.792 4.824 16.195 1.00 42.72 353 MET A O 1
ATOM 2561 N N . THR A 1 354 ? -18.647 3.286 17.800 1.00 41.19 354 THR A N 1
ATOM 2562 C CA . THR A 1 354 ? -18.376 4.292 18.838 1.00 41.19 354 THR A CA 1
ATOM 2563 C C . THR A 1 354 ? -16.880 4.598 18.836 1.00 41.19 354 THR A C 1
ATOM 2565 O O . THR A 1 354 ? -16.064 3.699 18.652 1.00 41.19 354 THR A O 1
ATOM 2568 N N . SER A 1 355 ? -16.502 5.855 19.072 1.00 40.72 355 SER A N 1
ATOM 2569 C CA . SER A 1 355 ? -15.115 6.361 19.069 1.00 40.72 355 SER A CA 1
ATOM 2570 C C . SER A 1 355 ? -14.158 5.700 20.085 1.00 40.72 355 SER A C 1
ATOM 2572 O O . SER A 1 355 ? -13.042 6.167 20.264 1.00 40.72 355 SER A O 1
ATOM 2574 N N . ASN A 1 356 ? -14.599 4.641 20.772 1.00 53.06 356 ASN A N 1
ATOM 2575 C CA . ASN A 1 356 ? -13.853 3.854 21.755 1.00 53.06 356 ASN A CA 1
ATOM 2576 C C . ASN A 1 356 ? -13.713 2.375 21.335 1.00 53.06 356 ASN A C 1
ATOM 2578 O O . ASN A 1 356 ? -13.400 1.519 22.167 1.00 53.06 356 ASN A O 1
ATOM 2582 N N . TYR A 1 357 ? -14.013 2.021 20.085 1.00 62.91 357 TYR A N 1
ATOM 2583 C CA . TYR A 1 357 ? -14.000 0.635 19.619 1.00 62.91 357 TYR A CA 1
ATOM 2584 C C . TYR A 1 357 ? -12.570 0.155 19.334 1.00 62.91 357 TYR A C 1
ATOM 2586 O O . TYR A 1 357 ? -12.115 0.160 18.199 1.00 62.91 357 TYR A O 1
ATOM 2594 N N . GLN A 1 358 ? -11.852 -0.259 20.381 1.00 71.12 358 GLN A N 1
ATOM 2595 C CA . GLN A 1 358 ? -10.699 -1.142 20.206 1.00 71.12 358 GLN A CA 1
ATOM 2596 C C . GLN A 1 358 ? -11.219 -2.550 19.892 1.00 71.12 358 GLN A C 1
ATOM 2598 O O . GLN A 1 358 ? -12.003 -3.075 20.696 1.00 71.12 358 GLN A O 1
ATOM 2603 N N . PRO A 1 359 ? -10.827 -3.148 18.754 1.00 81.50 359 PRO A N 1
ATOM 2604 C CA . PRO A 1 359 ? -11.359 -4.436 18.336 1.00 81.50 359 PRO A CA 1
ATOM 2605 C C . PRO A 1 359 ? -10.886 -5.594 19.218 1.00 81.50 359 PRO A C 1
ATOM 2607 O O . PRO A 1 359 ? -11.607 -6.586 19.340 1.00 81.50 359 PRO A O 1
ATOM 2610 N N . VAL A 1 360 ? -9.731 -5.429 19.867 1.00 88.19 360 VAL A N 1
ATOM 2611 C CA . VAL A 1 360 ? -9.217 -6.293 20.932 1.00 88.19 360 VAL A CA 1
ATOM 2612 C C . VAL A 1 360 ? -9.022 -5.446 22.185 1.00 88.19 360 VAL A C 1
ATOM 2614 O O . VAL A 1 360 ? -8.470 -4.347 22.125 1.00 88.19 360 VAL A O 1
ATOM 2617 N N . ARG A 1 361 ? -9.510 -5.929 23.326 1.00 87.19 361 ARG A N 1
ATOM 2618 C CA . ARG A 1 361 ? -9.387 -5.260 24.626 1.00 87.19 361 ARG A CA 1
ATOM 2619 C C . ARG A 1 361 ? -8.842 -6.228 25.657 1.00 87.19 361 ARG A C 1
ATOM 2621 O O . ARG A 1 361 ? -9.258 -7.379 25.694 1.00 87.19 361 ARG A O 1
ATOM 2628 N N . LEU A 1 362 ? -7.993 -5.736 26.546 1.00 87.62 362 LEU A N 1
ATOM 2629 C CA . LEU A 1 362 ? -7.592 -6.476 27.734 1.00 87.62 362 LEU A CA 1
ATOM 2630 C C . LEU A 1 362 ? -8.720 -6.396 28.761 1.00 87.62 362 LEU A C 1
ATOM 2632 O O . LEU A 1 362 ? -9.017 -5.323 29.284 1.00 87.62 362 LEU A O 1
ATOM 2636 N N . ALA A 1 363 ? -9.403 -7.518 28.972 1.00 89.00 363 ALA A N 1
ATOM 2637 C CA . ALA A 1 363 ? -10.509 -7.634 29.917 1.00 89.00 363 ALA A CA 1
ATOM 2638 C C . ALA A 1 363 ? -10.031 -8.000 31.327 1.00 89.00 363 ALA A C 1
ATOM 2640 O O . ALA A 1 363 ? -10.711 -7.677 32.297 1.00 89.00 363 ALA A O 1
ATOM 2641 N N . GLY A 1 364 ? -8.867 -8.636 31.436 1.00 89.44 364 GLY A N 1
ATOM 2642 C CA . GLY A 1 364 ? -8.276 -9.077 32.692 1.00 89.44 364 GLY A CA 1
ATOM 2643 C C . GLY A 1 364 ? -6.819 -9.473 32.490 1.00 89.44 364 GLY A C 1
ATOM 2644 O O . GLY A 1 364 ? -6.451 -9.972 31.428 1.00 89.44 364 GLY A O 1
ATOM 2645 N N . LEU A 1 365 ? -5.994 -9.234 33.502 1.00 93.06 365 LEU A N 1
ATOM 2646 C CA . LEU A 1 365 ? -4.615 -9.708 33.572 1.00 93.06 365 LEU A CA 1
ATOM 2647 C C . LEU A 1 365 ? -4.362 -10.154 35.006 1.00 93.06 365 LEU A C 1
ATOM 2649 O O . LEU A 1 365 ? -4.429 -9.339 35.925 1.00 93.06 365 LEU A O 1
ATOM 2653 N N . GLU A 1 366 ? -4.053 -11.427 35.185 1.00 92.88 366 GLU A N 1
ATOM 2654 C CA . GLU A 1 366 ? -3.590 -11.977 36.451 1.00 92.88 366 GLU A CA 1
ATOM 2655 C C . GLU A 1 366 ? -2.089 -12.238 36.323 1.00 92.88 366 GLU A C 1
ATOM 2657 O O . GLU A 1 366 ? -1.640 -12.931 35.406 1.00 92.88 366 GLU A O 1
ATOM 2662 N N . ARG A 1 367 ? -1.297 -11.660 37.228 1.00 92.38 367 ARG A N 1
ATOM 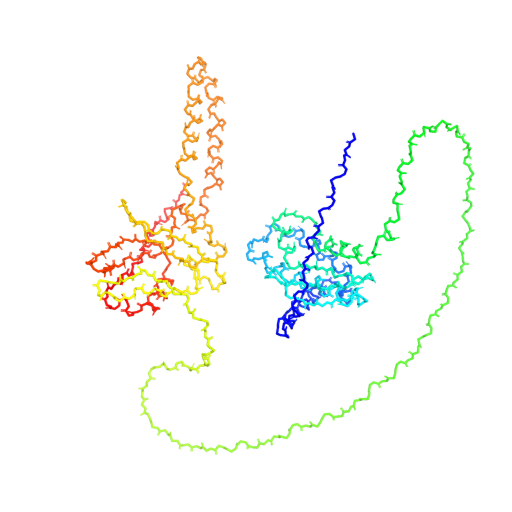2663 C CA . ARG A 1 367 ? 0.151 -11.889 37.307 1.00 92.38 367 ARG A CA 1
ATOM 2664 C C . ARG A 1 367 ? 0.444 -12.867 38.444 1.00 92.38 367 ARG A C 1
ATOM 2666 O O . ARG A 1 367 ? -0.125 -12.741 39.526 1.00 92.38 367 ARG A O 1
ATOM 2673 N N . GLY A 1 368 ? 1.295 -13.851 38.177 1.00 92.38 368 GLY A N 1
ATOM 2674 C CA . GLY A 1 368 ? 1.888 -14.731 39.180 1.00 92.38 368 GLY A CA 1
ATOM 2675 C C . GLY A 1 368 ? 3.183 -14.145 39.748 1.00 92.38 368 GLY A C 1
ATOM 2676 O O . GLY A 1 368 ? 3.522 -12.990 39.494 1.00 92.38 368 GLY A O 1
ATOM 2677 N N . SER A 1 369 ? 3.926 -14.954 40.503 1.00 92.94 369 SER A N 1
ATOM 2678 C CA . SER A 1 369 ? 5.222 -14.563 41.078 1.00 92.94 369 SER A CA 1
ATOM 2679 C C . SER A 1 369 ? 6.326 -14.387 40.030 1.00 92.94 369 SER A C 1
ATOM 2681 O O . SER A 1 369 ? 7.218 -13.569 40.235 1.00 92.94 369 SER A O 1
ATOM 2683 N N . LEU A 1 370 ? 6.268 -15.135 38.922 1.00 92.31 370 LEU A N 1
ATOM 2684 C CA . LEU A 1 370 ? 7.296 -15.132 37.872 1.00 92.31 370 LEU A CA 1
ATOM 2685 C C . LEU A 1 370 ? 6.892 -14.384 36.595 1.00 92.31 370 LEU A C 1
ATOM 2687 O O . LEU A 1 370 ? 7.760 -14.066 35.788 1.00 92.31 370 LEU A O 1
ATOM 2691 N N . GLY A 1 371 ? 5.604 -14.088 36.396 1.00 92.75 371 GLY A N 1
ATOM 2692 C CA . GLY A 1 371 ? 5.136 -13.597 35.103 1.00 92.75 371 GLY A CA 1
ATOM 2693 C C . GLY A 1 371 ? 3.620 -13.505 34.964 1.00 92.75 371 GLY A C 1
ATOM 2694 O O . GLY A 1 371 ? 2.890 -13.351 35.947 1.00 92.75 371 GLY A O 1
ATOM 2695 N N . ILE A 1 372 ? 3.128 -13.573 33.729 1.00 93.94 372 ILE A N 1
ATOM 2696 C CA . ILE A 1 372 ? 1.688 -13.544 33.432 1.00 93.94 372 ILE A CA 1
ATOM 2697 C C . ILE A 1 372 ? 1.092 -14.930 33.700 1.00 93.94 372 ILE A C 1
ATOM 2699 O O . ILE A 1 372 ? 1.440 -15.899 33.035 1.00 93.94 372 ILE A O 1
ATOM 2703 N N . ARG A 1 373 ? 0.164 -15.015 34.657 1.00 95.81 373 ARG A N 1
ATOM 2704 C CA . ARG A 1 373 ? -0.574 -16.248 34.965 1.00 95.81 373 ARG A CA 1
ATOM 2705 C C . ARG A 1 373 ? -1.770 -16.431 34.040 1.00 95.81 373 ARG A C 1
ATOM 2707 O O . ARG A 1 373 ? -2.017 -17.530 33.560 1.00 95.81 373 ARG A O 1
ATOM 2714 N N . LYS A 1 374 ? -2.519 -15.349 33.806 1.00 96.00 374 LYS A N 1
ATOM 2715 C CA . LYS A 1 374 ? -3.725 -15.370 32.976 1.00 96.00 374 LYS A CA 1
ATOM 2716 C C . LYS A 1 374 ? -3.921 -14.054 32.236 1.00 96.00 374 LYS A C 1
ATOM 2718 O O . LYS A 1 374 ? -3.907 -12.982 32.840 1.00 96.00 374 LYS A O 1
ATOM 2723 N N . LEU A 1 375 ? -4.165 -14.136 30.935 1.00 94.44 375 LEU A N 1
ATOM 2724 C CA . LEU A 1 375 ? -4.440 -13.011 30.050 1.00 94.44 375 LEU A CA 1
ATOM 2725 C C . LEU A 1 375 ? -5.841 -13.161 29.452 1.00 94.44 375 LEU A C 1
ATOM 2727 O O . LEU A 1 375 ? -6.076 -14.032 28.619 1.00 94.44 375 LEU A O 1
ATOM 2731 N N . VAL A 1 376 ? -6.776 -12.296 29.843 1.00 94.50 376 VAL A N 1
ATOM 2732 C CA . VAL A 1 376 ? -8.145 -12.311 29.310 1.00 94.50 376 VAL A CA 1
ATOM 2733 C C . VAL A 1 376 ? -8.266 -11.271 28.202 1.00 94.50 376 VAL A C 1
ATOM 2735 O O . VAL A 1 376 ? -8.312 -10.063 28.459 1.00 94.50 376 VAL A O 1
ATOM 2738 N N . LEU A 1 377 ? -8.353 -11.733 26.958 1.00 93.06 377 LEU A N 1
ATOM 2739 C CA . LEU A 1 377 ? -8.526 -10.889 25.779 1.00 93.06 377 LEU A CA 1
ATOM 2740 C C . LEU A 1 377 ? -9.979 -10.925 25.319 1.00 93.06 377 LEU A C 1
ATOM 2742 O O . LEU A 1 377 ? -10.583 -11.983 25.146 1.00 93.06 377 LEU A O 1
ATOM 2746 N N . ARG A 1 378 ? -10.557 -9.744 25.107 1.00 92.06 378 ARG A N 1
ATOM 2747 C CA . ARG A 1 378 ? -11.912 -9.578 24.594 1.00 92.06 378 ARG A CA 1
ATOM 2748 C C . ARG A 1 378 ? -11.889 -9.080 23.166 1.00 92.06 378 ARG A C 1
ATOM 2750 O O . ARG A 1 378 ? -11.474 -7.952 22.905 1.00 92.06 378 ARG A O 1
ATOM 2757 N N . PHE A 1 379 ? -12.421 -9.896 22.271 1.00 91.56 379 PHE A N 1
ATOM 2758 C CA . PHE A 1 379 ? -12.514 -9.600 20.852 1.00 91.56 379 PHE A CA 1
ATOM 2759 C C . PHE A 1 379 ? -13.914 -9.130 20.486 1.00 91.56 379 PHE A C 1
ATOM 2761 O O . PHE A 1 379 ? -14.933 -9.578 21.026 1.00 91.56 379 PHE A O 1
ATOM 2768 N N . SER A 1 380 ? -13.943 -8.196 19.552 1.00 88.31 380 SER A N 1
ATOM 2769 C CA . SER A 1 380 ? -15.161 -7.635 18.986 1.00 88.31 380 SER A CA 1
ATOM 2770 C C . SER A 1 380 ? -15.563 -8.297 17.661 1.00 88.31 380 SER A C 1
ATOM 2772 O O . SER A 1 380 ? -16.744 -8.300 17.314 1.00 88.31 380 SER A O 1
ATOM 2774 N N . ASN A 1 381 ? -14.587 -8.897 16.972 1.00 89.81 381 ASN A N 1
ATOM 2775 C CA . ASN A 1 381 ? -14.749 -9.679 15.757 1.00 89.81 381 ASN A CA 1
ATOM 2776 C C . ASN A 1 381 ? -14.647 -11.176 16.092 1.00 89.81 381 ASN A C 1
ATOM 2778 O O . ASN A 1 381 ? -13.644 -11.632 16.646 1.00 89.81 381 ASN A O 1
ATOM 2782 N N . LYS A 1 382 ? -15.695 -11.939 15.764 1.00 91.56 382 LYS A N 1
ATOM 2783 C CA . LYS A 1 382 ? -15.797 -13.365 16.097 1.00 91.56 382 LYS A CA 1
ATOM 2784 C C . LYS A 1 382 ? -14.859 -14.233 15.264 1.00 91.56 382 LYS A C 1
ATOM 2786 O O . LYS A 1 382 ? -14.284 -15.170 15.812 1.00 91.56 382 LYS A O 1
ATOM 2791 N N . GLU A 1 383 ? -14.723 -13.948 13.970 1.00 90.31 383 GLU A N 1
ATOM 2792 C CA . GLU A 1 383 ? -13.860 -14.742 13.093 1.00 90.31 383 GLU A CA 1
ATOM 2793 C C . GLU A 1 383 ? -12.395 -14.590 13.502 1.00 90.31 383 GLU A C 1
ATOM 2795 O O . GLU A 1 383 ? -11.703 -15.590 13.680 1.00 90.31 383 GLU A O 1
ATOM 2800 N N . TYR A 1 384 ? -11.955 -13.355 13.760 1.00 92.06 384 TYR A N 1
ATOM 2801 C CA . TYR A 1 384 ? -10.592 -13.089 14.217 1.00 92.06 384 TYR A CA 1
ATOM 2802 C C . TYR A 1 384 ? -10.298 -13.746 15.573 1.00 92.06 384 TYR A C 1
ATOM 2804 O O . TYR A 1 384 ? -9.224 -14.305 15.766 1.00 92.06 384 TYR A O 1
ATOM 2812 N N . ALA A 1 385 ? -11.258 -13.727 16.506 1.00 93.75 385 ALA A N 1
ATOM 2813 C CA . ALA A 1 385 ? -11.114 -14.388 17.804 1.00 93.75 385 ALA A CA 1
ATOM 2814 C C . ALA A 1 385 ? -10.919 -15.907 17.672 1.00 93.75 385 ALA A C 1
ATOM 2816 O O . ALA A 1 385 ? -10.119 -16.491 18.399 1.00 93.75 385 ALA A O 1
ATOM 2817 N N . ALA A 1 386 ? -11.648 -16.542 16.748 1.00 93.69 386 ALA A N 1
ATOM 2818 C CA . ALA A 1 386 ? -11.530 -17.973 16.491 1.00 93.69 386 ALA A CA 1
ATOM 2819 C C . ALA A 1 386 ? -10.172 -18.325 15.866 1.00 93.69 386 ALA A C 1
ATOM 2821 O O . ALA A 1 386 ? -9.527 -19.274 16.307 1.00 93.69 386 ALA A O 1
ATOM 2822 N N . GLU A 1 387 ? -9.712 -17.536 14.891 1.00 93.75 387 GLU A N 1
ATOM 2823 C CA . GLU A 1 387 ? -8.397 -17.729 14.270 1.00 93.75 387 GLU A CA 1
ATOM 2824 C C . GLU A 1 387 ? -7.266 -17.503 15.285 1.00 93.75 387 GLU A C 1
ATOM 2826 O O . GLU A 1 387 ? -6.386 -18.353 15.420 1.00 93.75 387 GLU A O 1
ATOM 2831 N N . PHE A 1 388 ? -7.339 -16.431 16.084 1.00 94.19 388 PHE A N 1
ATOM 2832 C CA . PHE A 1 388 ? -6.392 -16.171 17.172 1.00 94.19 388 PHE A CA 1
ATOM 2833 C C . PHE A 1 388 ? -6.365 -17.325 18.185 1.00 94.19 388 PHE A C 1
ATOM 2835 O O . PHE A 1 388 ? -5.290 -17.746 18.600 1.00 94.19 388 PHE A O 1
ATOM 2842 N N . GLY A 1 389 ? -7.526 -17.883 18.542 1.00 95.56 389 GLY A N 1
ATOM 2843 C CA . GLY A 1 389 ? -7.606 -19.058 19.411 1.00 95.56 389 GLY A CA 1
ATOM 2844 C C . GLY A 1 389 ? -6.936 -20.291 18.817 1.00 95.56 389 GLY A C 1
ATOM 2845 O O . GLY A 1 389 ? -6.194 -20.964 19.521 1.00 95.56 389 GLY A O 1
ATOM 2846 N N . SER A 1 390 ? -7.125 -20.546 17.520 1.00 95.69 390 SER A N 1
ATOM 2847 C CA . SER A 1 390 ? -6.483 -21.680 16.843 1.00 95.69 390 SER A CA 1
ATOM 2848 C C . SER A 1 390 ? -4.959 -21.544 16.758 1.00 95.69 390 SER A C 1
ATOM 2850 O O . SER A 1 390 ? -4.244 -22.521 16.947 1.00 95.69 390 SER A O 1
ATOM 2852 N N . LEU A 1 391 ? -4.445 -20.328 16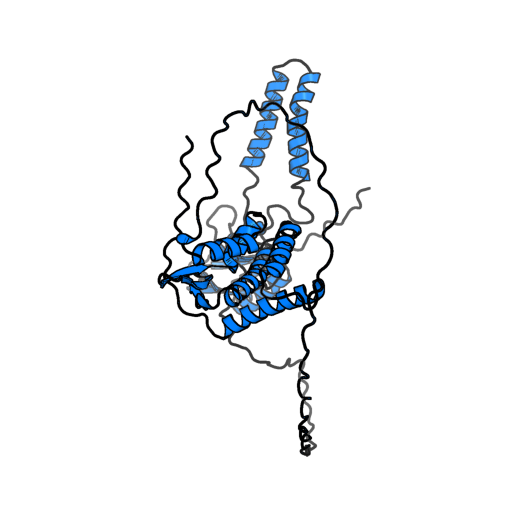.542 1.00 94.75 391 LEU A N 1
ATOM 2853 C CA . LEU A 1 391 ? -3.002 -20.067 16.482 1.00 94.75 391 LEU A CA 1
ATOM 2854 C C . LEU A 1 391 ? -2.320 -20.152 17.853 1.00 94.75 391 LEU A C 1
ATOM 2856 O O . LEU A 1 391 ? -1.114 -20.363 17.925 1.00 94.75 391 LEU A O 1
ATOM 2860 N N . ASN A 1 392 ? -3.086 -19.997 18.934 1.00 95.31 392 ASN A N 1
ATOM 2861 C CA . ASN A 1 392 ? -2.591 -20.013 20.310 1.00 95.31 392 ASN A CA 1
ATOM 2862 C C . ASN A 1 392 ? -3.219 -21.152 21.129 1.00 95.31 392 ASN A C 1
ATOM 2864 O O . ASN A 1 392 ? -3.343 -21.031 22.346 1.00 95.31 392 ASN A O 1
ATOM 2868 N N . GLU A 1 393 ? -3.613 -22.258 20.484 1.00 96.50 393 GLU A N 1
ATOM 2869 C CA . GLU A 1 393 ? -4.375 -23.350 21.110 1.00 96.50 393 GLU A CA 1
ATOM 2870 C C . GLU A 1 393 ? -3.689 -23.907 22.363 1.00 96.50 393 GLU A C 1
ATOM 2872 O O . GLU A 1 393 ? -4.351 -24.138 23.372 1.00 96.50 393 GLU A O 1
ATOM 2877 N N . ASN A 1 394 ? -2.358 -24.026 22.344 1.00 95.12 394 ASN A N 1
ATOM 2878 C CA . ASN A 1 394 ? -1.577 -24.484 23.496 1.00 95.12 394 ASN A CA 1
ATOM 2879 C C . ASN A 1 394 ? -1.790 -23.588 24.728 1.00 95.12 394 ASN A C 1
ATOM 2881 O O . ASN A 1 394 ? -2.007 -24.092 25.827 1.00 95.12 394 ASN A O 1
ATOM 2885 N N . ARG A 1 395 ? -1.783 -22.265 24.520 1.00 95.62 395 ARG A N 1
ATOM 2886 C CA . ARG A 1 395 ? -1.938 -21.243 25.568 1.00 95.62 395 ARG A CA 1
ATOM 2887 C C . ARG A 1 395 ? -3.392 -21.016 25.981 1.00 95.62 395 ARG A C 1
ATOM 2889 O O . ARG A 1 395 ? -3.675 -20.464 27.037 1.00 95.62 395 ARG A O 1
ATOM 2896 N N . VAL A 1 396 ? -4.339 -21.384 25.123 1.00 95.81 396 VAL A N 1
ATOM 2897 C CA . VAL A 1 396 ? -5.763 -21.399 25.478 1.00 95.81 396 VAL A CA 1
ATOM 2898 C C . VAL A 1 396 ? -6.079 -22.648 26.303 1.00 95.81 396 VAL A C 1
ATOM 2900 O O . VAL A 1 396 ? -6.817 -22.573 27.282 1.00 95.81 396 VAL A O 1
ATOM 2903 N N . SER A 1 397 ? -5.488 -23.788 25.942 1.00 95.44 397 SER A N 1
ATOM 2904 C CA . SER A 1 397 ? -5.723 -25.082 26.593 1.00 95.44 397 SER A CA 1
ATOM 2905 C C . SER A 1 397 ? -5.097 -25.174 27.985 1.00 95.44 397 SER A C 1
ATOM 2907 O O . SER A 1 397 ? -5.684 -25.792 28.870 1.00 95.44 397 SER A O 1
ATOM 2909 N N . ASP A 1 398 ? -3.935 -24.549 28.206 1.00 96.00 398 ASP A N 1
ATOM 2910 C CA . ASP A 1 398 ? -3.294 -24.478 29.529 1.00 96.00 398 ASP A CA 1
ATOM 2911 C C . ASP A 1 398 ? -3.908 -23.410 30.459 1.00 96.00 398 ASP A C 1
ATOM 2913 O O . ASP A 1 398 ? -3.548 -23.335 31.637 1.00 96.00 398 ASP A O 1
ATOM 2917 N N . GLY A 1 399 ? -4.858 -22.617 29.949 1.00 95.62 399 GLY A N 1
ATOM 2918 C CA . GLY A 1 399 ? -5.562 -21.569 30.682 1.00 95.62 399 GLY A CA 1
ATOM 2919 C C . GLY A 1 399 ? -4.792 -20.254 30.830 1.00 95.62 399 GLY A C 1
ATOM 2920 O O . GLY A 1 399 ? -5.313 -19.335 31.468 1.00 95.62 399 GLY A O 1
ATOM 2921 N N . THR A 1 400 ? -3.596 -20.121 30.244 1.00 95.88 400 THR A N 1
ATOM 2922 C CA . THR A 1 400 ? -2.815 -18.876 30.288 1.00 95.88 400 THR A CA 1
ATOM 2923 C C . THR A 1 400 ? -3.489 -17.758 29.490 1.00 95.88 400 THR A C 1
ATOM 2925 O O . THR A 1 400 ? -3.389 -16.589 29.864 1.00 95.88 400 THR A O 1
ATOM 2928 N N . ILE A 1 401 ? -4.232 -18.081 28.428 1.00 96.25 401 ILE A N 1
ATOM 2929 C CA . ILE A 1 401 ? -5.025 -17.130 27.640 1.00 96.25 401 ILE A CA 1
ATOM 2930 C C . ILE A 1 401 ? -6.502 -17.504 27.703 1.00 96.25 401 ILE A C 1
ATOM 2932 O O . ILE A 1 401 ? -6.908 -18.595 27.313 1.00 96.25 401 ILE A O 1
ATOM 2936 N N . GLU A 1 402 ? -7.335 -16.543 28.092 1.00 96.62 402 GLU A N 1
ATOM 2937 C CA . GLU A 1 402 ? -8.785 -16.651 27.984 1.00 96.62 402 GLU A CA 1
ATOM 2938 C C . GLU A 1 402 ? -9.301 -15.716 26.886 1.00 96.62 402 GLU A C 1
ATOM 2940 O O . GLU A 1 402 ? -9.117 -14.496 26.930 1.00 96.62 402 GLU A O 1
ATOM 2945 N N . ILE A 1 403 ? -9.982 -16.290 25.896 1.00 94.81 403 ILE A N 1
ATOM 2946 C CA . ILE A 1 403 ? -10.576 -15.548 24.783 1.00 94.81 403 ILE A CA 1
ATOM 2947 C C . ILE A 1 403 ? -12.058 -15.351 25.069 1.00 94.81 403 ILE A C 1
ATOM 2949 O O . ILE A 1 403 ? -12.847 -16.294 25.064 1.00 94.81 403 ILE A O 1
ATOM 2953 N N . THR A 1 404 ? -12.463 -14.099 25.251 1.00 93.69 404 THR A N 1
ATOM 2954 C CA . THR A 1 404 ? -13.872 -13.729 25.381 1.00 93.69 404 THR A CA 1
ATOM 2955 C C . THR A 1 404 ? -14.340 -13.003 24.129 1.00 93.69 404 THR A C 1
ATOM 2957 O O . THR A 1 404 ? -13.658 -12.144 23.573 1.00 93.69 404 THR A O 1
ATOM 2960 N N . HIS A 1 405 ? -15.545 -13.319 23.667 1.00 86.31 405 HIS A N 1
ATOM 2961 C CA . HIS A 1 405 ? -16.183 -12.558 22.602 1.00 86.31 405 HIS A CA 1
ATOM 2962 C C . HIS A 1 405 ? -17.201 -11.605 23.218 1.00 86.31 405 HIS A C 1
ATOM 2964 O O . HIS A 1 405 ? -18.051 -12.011 24.016 1.00 86.31 405 HIS A O 1
ATOM 2970 N N . ALA A 1 406 ? -17.164 -10.326 22.844 1.00 73.19 406 ALA A N 1
ATOM 2971 C CA . ALA A 1 406 ? -18.233 -9.421 23.227 1.00 73.19 406 ALA A CA 1
ATOM 2972 C C . ALA A 1 406 ? -19.541 -9.923 22.599 1.00 73.19 406 ALA A C 1
ATOM 2974 O O . ALA A 1 406 ? -19.731 -9.798 21.393 1.00 73.19 406 ALA A O 1
ATOM 2975 N N . ARG A 1 407 ? -20.466 -10.485 23.396 1.00 63.97 407 ARG A N 1
ATOM 2976 C CA . ARG A 1 407 ? -21.856 -10.651 22.947 1.00 63.97 407 ARG A CA 1
ATOM 2977 C C . ARG A 1 407 ? -22.297 -9.280 22.448 1.00 63.97 407 ARG A C 1
ATOM 2979 O O . ARG A 1 407 ? -22.415 -8.349 23.242 1.00 63.97 407 ARG A O 1
ATOM 2986 N N . MET A 1 408 ? -22.451 -9.146 21.131 1.00 51.00 408 MET A N 1
ATOM 2987 C CA . MET A 1 408 ? -23.029 -7.953 20.540 1.00 51.00 408 MET A CA 1
ATOM 2988 C C . MET A 1 408 ? -24.415 -7.858 21.162 1.00 51.00 408 MET A C 1
ATOM 2990 O O . MET A 1 408 ? -25.281 -8.683 20.868 1.00 51.00 408 MET A O 1
ATOM 2994 N N . ILE A 1 409 ? -24.603 -6.918 22.089 1.00 45.62 409 ILE A N 1
ATOM 2995 C CA . ILE A 1 409 ? -25.933 -6.580 22.570 1.00 45.62 409 ILE A CA 1
ATOM 2996 C C . ILE A 1 409 ? -26.643 -6.093 21.311 1.00 45.62 409 ILE A C 1
ATOM 2998 O O . ILE A 1 409 ? -26.346 -5.007 20.812 1.00 45.62 409 ILE A O 1
ATOM 3002 N N . ARG A 1 410 ? -27.496 -6.943 20.723 1.00 42.19 410 ARG A N 1
ATOM 3003 C CA . ARG A 1 410 ? -28.401 -6.540 19.650 1.00 42.19 410 ARG A CA 1
ATOM 3004 C C . ARG A 1 410 ? -29.324 -5.510 20.281 1.00 42.19 410 ARG A C 1
ATOM 3006 O O . ARG A 1 410 ? -30.352 -5.879 20.840 1.00 42.19 410 ARG A O 1
ATOM 3013 N N . LEU A 1 411 ? -28.941 -4.237 20.231 1.00 41.72 411 LEU A N 1
ATOM 3014 C CA . LEU A 1 411 ? -29.874 -3.143 20.434 1.00 41.72 411 LEU A CA 1
ATOM 3015 C C . LEU A 1 411 ? -30.955 -3.360 19.375 1.00 41.72 411 LEU A C 1
ATOM 3017 O O . LEU A 1 411 ? -30.700 -3.199 18.183 1.00 41.72 411 LEU A O 1
ATOM 3021 N N . HIS A 1 412 ? -32.102 -3.892 19.802 1.00 36.00 412 HIS A N 1
ATOM 3022 C CA . HIS A 1 412 ? -33.266 -4.044 18.948 1.00 36.00 412 HIS A CA 1
ATOM 3023 C C . HIS A 1 412 ? -33.546 -2.678 18.335 1.00 36.00 412 HIS A C 1
ATOM 3025 O O . HIS A 1 412 ? -33.722 -1.699 19.060 1.00 36.00 412 HIS A O 1
ATOM 3031 N N . ASN A 1 413 ? -33.544 -2.627 17.004 1.00 37.47 413 ASN A N 1
ATOM 3032 C CA . ASN A 1 413 ? -34.077 -1.509 16.248 1.00 37.47 413 ASN A CA 1
ATOM 3033 C C . ASN A 1 413 ? -35.523 -1.298 16.716 1.00 37.47 413 ASN A C 1
ATOM 3035 O O . ASN A 1 413 ? -36.423 -1.996 16.253 1.00 37.47 413 ASN A O 1
ATOM 3039 N N . ARG A 1 414 ? -35.759 -0.364 17.643 1.00 32.66 414 ARG A N 1
ATOM 3040 C CA . ARG A 1 414 ? -37.075 0.260 17.720 1.00 32.66 414 ARG A CA 1
ATOM 3041 C C . ARG A 1 414 ? -37.211 1.077 16.434 1.00 32.66 414 ARG A C 1
ATOM 3043 O O . ARG A 1 414 ? -36.323 1.892 16.173 1.00 32.66 414 ARG A O 1
ATOM 3050 N N . PRO A 1 415 ? -38.239 0.839 15.605 1.00 36.50 415 PRO A N 1
ATOM 3051 C CA . PRO A 1 415 ? -38.545 1.754 14.522 1.00 36.50 415 PRO A CA 1
ATOM 3052 C C . PRO A 1 415 ? -38.859 3.106 15.166 1.00 36.50 415 PRO A C 1
ATOM 3054 O O . PRO A 1 415 ? -39.775 3.214 15.979 1.00 36.50 415 PRO A O 1
ATOM 3057 N N . TYR A 1 416 ? -38.030 4.105 14.883 1.00 36.66 416 TYR A N 1
ATOM 3058 C CA . TYR A 1 416 ? -38.347 5.487 15.207 1.00 36.66 416 TYR A CA 1
ATOM 3059 C C . TYR A 1 416 ? -39.348 5.952 14.150 1.00 36.66 416 TYR A C 1
ATOM 3061 O O . TYR A 1 416 ? -38.974 6.111 12.987 1.00 36.66 416 TYR A O 1
ATOM 3069 N N . GLY A 1 417 ? -40.617 6.032 14.557 1.00 37.28 417 GLY A N 1
ATOM 3070 C CA . GLY A 1 417 ? -41.631 6.844 13.890 1.00 37.28 417 GLY A CA 1
ATOM 3071 C C . GLY A 1 417 ? -41.475 8.315 14.239 1.00 37.28 417 GLY A C 1
ATOM 3072 O O . GLY A 1 417 ? -40.777 8.607 15.243 1.00 37.28 417 GLY A O 1
#

Solvent-accessible surface area (backbone atoms only — not comparable to full-atom values): 25557 Å² total; per-residue (Å²): 136,85,77,78,76,76,76,81,77,74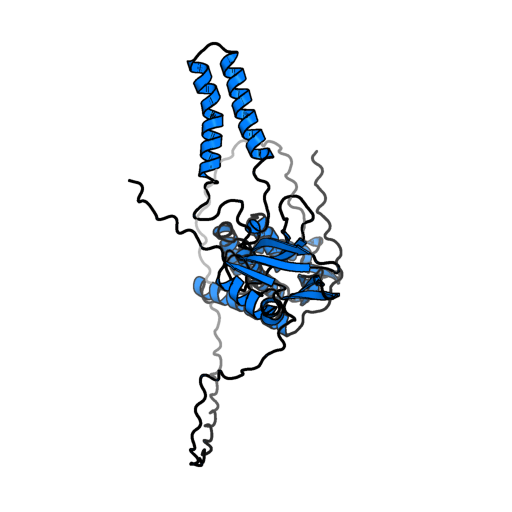,78,88,68,76,84,44,58,68,58,54,73,67,60,49,52,49,40,52,49,34,20,50,52,53,49,51,59,40,26,76,75,57,40,89,78,44,60,65,42,71,69,44,41,45,53,50,15,50,52,49,50,77,48,38,93,78,44,54,70,63,53,33,50,52,50,14,45,35,51,13,27,33,50,47,53,23,50,41,64,72,38,59,91,27,62,52,39,60,22,40,42,96,95,42,60,28,37,39,28,36,32,91,88,64,49,74,46,81,42,42,44,30,63,56,36,35,53,27,57,75,70,64,52,75,38,49,56,44,51,54,51,49,54,51,53,53,65,54,62,41,82,83,68,73,67,69,77,76,75,80,71,76,87,71,83,82,91,70,84,88,77,84,89,76,88,81,82,91,81,87,88,85,83,88,85,81,82,85,86,82,78,84,79,84,79,85,82,85,76,86,81,82,80,86,82,83,77,85,85,79,81,85,82,89,85,90,80,90,80,96,77,87,84,82,76,82,88,70,80,80,66,85,69,74,81,67,57,66,45,78,74,46,34,20,45,84,61,47,77,39,65,44,42,50,54,80,30,12,46,70,77,56,45,71,55,85,51,60,70,42,81,35,73,36,57,49,98,90,54,86,55,52,74,45,70,46,37,22,23,71,91,45,44,72,51,64,50,78,61,78,78,62,52,68,61,47,50,50,54,49,48,54,51,50,53,40,50,52,54,32,68,76,44,88,41,80,70,56,30,53,65,62,45,45,59,63,51,48,50,49,50,49,51,52,59,74,63,43,60,84,68,98,57,60,89,77,56,56,37,65,39,58,74,44,74,43,69,47,97,59,24,48,41,28,40,28,38,31,24,65,28,69,69,44,46,52,49,30,44,64,62,33,41,71,44,43,73,74,52,36,34,42,84,42,71,60,75,75,78,75,75,73,83,70,83,83,126